Protein AF-0000000072941754 (afdb_homodimer)

Structure (mmCIF, N/CA/C/O backbone):
data_AF-0000000072941754-model_v1
#
loop_
_entity.id
_entity.type
_entity.pdbx_description
1 polymer 'Uncharacterized protein'
#
loop_
_atom_site.group_PDB
_atom_site.id
_atom_site.type_symbol
_atom_site.label_atom_id
_atom_site.label_alt_id
_atom_site.label_comp_id
_atom_site.label_asym_id
_atom_site.label_entity_id
_atom_site.label_seq_id
_atom_site.pdbx_PDB_ins_code
_atom_site.Cartn_x
_atom_site.Cartn_y
_atom_site.Cartn_z
_atom_site.occupancy
_atom_site.B_iso_or_equiv
_atom_site.auth_seq_id
_atom_site.auth_comp_id
_atom_site.auth_asym_id
_atom_site.auth_atom_id
_atom_site.pdbx_PDB_model_num
ATOM 1 N N . MET A 1 1 ? -36.031 -25.797 -11.859 1 22.94 1 MET A N 1
ATOM 2 C CA . MET A 1 1 ? -36.219 -24.547 -11.125 1 22.94 1 MET A CA 1
ATOM 3 C C . MET A 1 1 ? -35.438 -24.547 -9.836 1 22.94 1 MET A C 1
ATOM 5 O O . MET A 1 1 ? -35.812 -25.156 -8.844 1 22.94 1 MET A O 1
ATOM 9 N N . GLY A 1 2 ? -34.125 -24.828 -9.789 1 24.28 2 GLY A N 1
ATOM 10 C CA . GLY A 1 2 ? -33.312 -25.031 -8.609 1 24.28 2 GLY A CA 1
ATOM 11 C C . GLY A 1 2 ? -33.344 -23.859 -7.645 1 24.28 2 GLY A C 1
ATOM 12 O O . GLY A 1 2 ? -33.438 -22.703 -8.062 1 24.28 2 GLY A O 1
ATOM 13 N N . ARG A 1 3 ? -33.906 -24.109 -6.375 1 29.03 3 ARG A N 1
ATOM 14 C CA . ARG A 1 3 ? -33.938 -23.188 -5.254 1 29.03 3 ARG A CA 1
ATOM 15 C C . ARG A 1 3 ? -32.656 -22.391 -5.148 1 29.03 3 ARG A C 1
ATOM 17 O O . ARG A 1 3 ? -31.578 -22.969 -5 1 29.03 3 ARG A O 1
ATOM 24 N N . MET A 1 4 ? -32.531 -21.312 -5.859 1 29.75 4 MET A N 1
ATOM 25 C CA . MET A 1 4 ? -31.547 -20.344 -5.414 1 29.75 4 MET A CA 1
ATOM 26 C C . MET A 1 4 ? -31.453 -20.312 -3.895 1 29.75 4 MET A C 1
ATOM 28 O O . MET A 1 4 ? -32.438 -20 -3.209 1 29.75 4 MET A O 1
ATOM 32 N N . SER A 1 5 ? -30.938 -21.391 -3.348 1 34.31 5 SER A N 1
ATOM 33 C CA . SER A 1 5 ? -30.781 -21.438 -1.898 1 34.31 5 SER A CA 1
ATOM 34 C C . SER A 1 5 ? -30.531 -20.062 -1.313 1 34.31 5 SER A C 1
ATOM 36 O O . SER A 1 5 ? -29.719 -19.297 -1.846 1 34.31 5 SER A O 1
ATOM 38 N N . ASP A 1 6 ? -31.484 -19.5 -0.783 1 34.28 6 ASP A N 1
ATOM 39 C CA . ASP A 1 6 ? -31.516 -18.328 0.094 1 34.28 6 ASP A CA 1
ATOM 40 C C . ASP A 1 6 ? -30.328 -18.312 1.042 1 34.28 6 ASP A C 1
ATOM 42 O O . ASP A 1 6 ? -30.438 -18.75 2.191 1 34.28 6 ASP A O 1
ATOM 46 N N . ARG A 1 7 ? -29.188 -18.922 0.64 1 37.53 7 ARG A N 1
ATOM 47 C CA . ARG A 1 7 ? -28.078 -18.906 1.583 1 37.53 7 ARG A CA 1
ATOM 48 C C . ARG A 1 7 ? -27.953 -17.562 2.277 1 37.53 7 ARG A C 1
ATOM 50 O O . ARG A 1 7 ? -27.922 -16.516 1.617 1 37.53 7 ARG A O 1
ATOM 57 N N . GLN A 1 8 ? -28.453 -17.375 3.393 1 43.41 8 GLN A N 1
ATOM 58 C CA . GLN A 1 8 ? -28.266 -16.25 4.297 1 43.41 8 GLN A CA 1
ATOM 59 C C . GLN A 1 8 ? -26.891 -15.609 4.113 1 43.41 8 GLN A C 1
ATOM 61 O O . GLN A 1 8 ? -25.906 -16.312 3.863 1 43.41 8 GLN A O 1
ATOM 66 N N . PRO A 1 9 ? -26.812 -14.406 3.74 1 51 9 PRO A N 1
ATOM 67 C CA . PRO A 1 9 ? -25.5 -13.797 3.529 1 51 9 PRO A CA 1
ATOM 68 C C . PRO A 1 9 ? -24.469 -14.219 4.582 1 51 9 PRO A C 1
ATOM 70 O O . PRO A 1 9 ? -24.719 -14.078 5.781 1 51 9 PRO A O 1
ATOM 73 N N . SER A 1 10 ? -23.844 -15.359 4.488 1 59.94 10 SER A N 1
ATOM 74 C CA . SER A 1 10 ? -22.875 -16 5.387 1 59.94 10 SER A CA 1
ATOM 75 C C . SER A 1 10 ? -21.984 -14.961 6.066 1 59.94 10 SER A C 1
ATOM 77 O O . SER A 1 10 ? -21.453 -14.07 5.406 1 59.94 10 SER A O 1
ATOM 79 N N . VAL A 1 11 ? -22.141 -14.758 7.371 1 77.06 11 VAL A N 1
ATOM 80 C CA . VAL A 1 11 ? -21.328 -13.914 8.25 1 77.06 11 VAL A CA 1
ATOM 81 C C . VAL A 1 11 ? -19.859 -14.164 7.988 1 77.06 11 VAL A C 1
ATOM 83 O O . VAL A 1 11 ? -19.391 -15.312 7.996 1 77.06 11 VAL A O 1
ATOM 86 N N . ILE A 1 12 ? -19.109 -13.281 7.512 1 87.31 12 ILE A N 1
ATOM 87 C CA . ILE A 1 12 ? -17.672 -13.383 7.289 1 87.31 12 ILE A CA 1
ATOM 88 C C . ILE A 1 12 ? -16.938 -13.289 8.625 1 87.31 12 ILE A C 1
ATOM 90 O O . ILE A 1 12 ? -17.031 -12.273 9.312 1 87.31 12 ILE A O 1
ATOM 94 N N . PRO A 1 13 ? -16.297 -14.375 8.969 1 89.94 13 PRO A N 1
ATOM 95 C CA . PRO A 1 13 ? -15.578 -14.344 10.242 1 89.94 13 PRO A CA 1
ATOM 96 C C . PRO A 1 13 ? -14.547 -13.227 10.305 1 89.94 13 PRO A C 1
ATOM 98 O O . PRO A 1 13 ? -13.883 -12.93 9.305 1 89.94 13 PRO A O 1
ATOM 101 N N . PHE A 1 14 ? -14.461 -12.547 11.492 1 91.69 14 PHE A N 1
ATOM 102 C CA . PHE A 1 14 ? -13.461 -11.539 11.805 1 91.69 14 PHE A CA 1
ATOM 103 C C . PHE A 1 14 ? -13.562 -10.352 10.859 1 91.69 14 PHE A C 1
ATOM 105 O O . PHE A 1 14 ? -12.547 -9.781 10.461 1 91.69 14 PHE A O 1
ATOM 112 N N . GLN A 1 15 ? -14.742 -10.133 10.461 1 92.62 15 GLN A N 1
ATOM 113 C CA . GLN A 1 15 ? -14.961 -8.961 9.617 1 92.62 15 GLN A CA 1
ATOM 114 C C . GLN A 1 15 ? -14.727 -7.668 10.398 1 92.62 15 GLN A C 1
ATOM 116 O O . GLN A 1 15 ? -15.391 -7.414 11.398 1 92.62 15 GLN A O 1
ATOM 121 N N . LEU A 1 16 ? -13.836 -6.852 9.938 1 91.5 16 LEU A N 1
ATOM 122 C CA . LEU A 1 16 ? -13.445 -5.652 10.664 1 91.5 16 LEU A CA 1
ATOM 123 C C . LEU A 1 16 ? -14.359 -4.48 10.312 1 91.5 16 LEU A C 1
ATOM 125 O O . LEU A 1 16 ? -14.602 -3.605 11.148 1 91.5 16 LEU A O 1
ATOM 129 N N . VAL A 1 17 ? -14.797 -4.41 9.062 1 90.56 17 VAL A N 1
ATOM 130 C CA . VAL A 1 17 ? -15.68 -3.346 8.586 1 90.56 17 VAL A CA 1
ATOM 131 C C . VAL A 1 17 ? -16.969 -3.945 8.055 1 90.56 17 VAL A C 1
ATOM 133 O O . VAL A 1 17 ? -16.953 -4.777 7.145 1 90.56 17 VAL A O 1
ATOM 136 N N . PRO A 1 18 ? -17.984 -3.521 8.625 1 86.88 18 PRO A N 1
ATOM 137 C CA . PRO A 1 18 ? -19.25 -4.055 8.133 1 86.88 18 PRO A CA 1
ATOM 138 C C . PRO A 1 18 ? -19.469 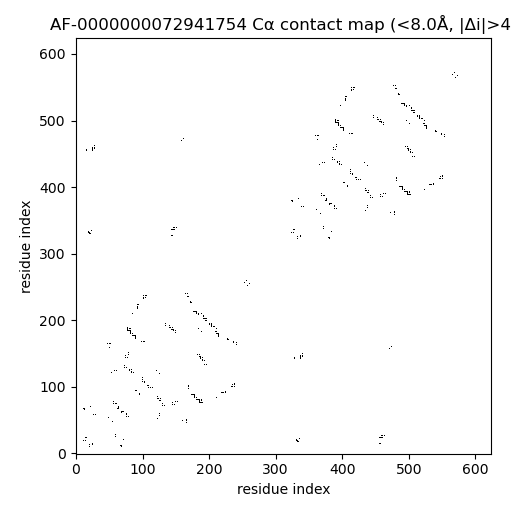-3.803 6.641 1 86.88 18 PRO A C 1
ATOM 140 O O . PRO A 1 18 ? -19.234 -2.691 6.16 1 86.88 18 PRO A O 1
ATOM 143 N N . GLY A 1 19 ? -19.828 -4.859 5.945 1 85.62 19 GLY A N 1
ATOM 144 C CA . GLY A 1 19 ? -20.094 -4.73 4.52 1 85.62 19 GLY A CA 1
ATOM 145 C C . GLY A 1 19 ? -18.906 -5.121 3.658 1 85.62 19 GLY A C 1
ATOM 146 O O . GLY A 1 19 ? -19.047 -5.336 2.453 1 85.62 19 GLY A O 1
ATOM 147 N N . ASP A 1 20 ? -17.812 -5.203 4.309 1 89.94 20 ASP A N 1
ATOM 148 C CA . ASP A 1 20 ? -16.625 -5.652 3.586 1 89.94 20 ASP A CA 1
ATOM 149 C C . ASP A 1 20 ? -16.656 -7.16 3.342 1 89.94 20 ASP A C 1
ATOM 151 O O . ASP A 1 20 ? -16 -7.926 4.047 1 89.94 20 ASP A O 1
ATOM 155 N N . ARG A 1 21 ? -17.281 -7.5 2.336 1 90.31 21 ARG A N 1
ATOM 156 C CA . ARG A 1 21 ? -17.531 -8.914 2.057 1 90.31 21 ARG A CA 1
ATOM 157 C C . ARG A 1 21 ? -16.234 -9.633 1.677 1 90.31 21 ARG A C 1
ATOM 159 O O . ARG A 1 21 ? -16.141 -10.852 1.801 1 90.31 21 ARG A O 1
ATOM 166 N N . LEU A 1 22 ? -15.297 -8.914 1.263 1 91.5 22 LEU A N 1
ATOM 167 C CA . LEU A 1 22 ? -14.023 -9.523 0.923 1 91.5 22 LEU A CA 1
ATOM 168 C C . LEU A 1 22 ? -13.047 -9.438 2.094 1 91.5 22 LEU A C 1
ATOM 170 O O . LEU A 1 22 ? -11.969 -10.039 2.059 1 91.5 22 LEU A O 1
ATOM 174 N N . ASN A 1 23 ? -13.406 -8.703 3.072 1 94.38 23 ASN A N 1
ATOM 175 C CA . ASN A 1 23 ? -12.633 -8.508 4.293 1 94.38 23 ASN A CA 1
ATOM 176 C C . ASN A 1 23 ? -11.227 -8.008 3.982 1 94.38 23 ASN A C 1
ATOM 178 O O . ASN A 1 23 ? -10.25 -8.516 4.535 1 94.38 23 ASN A O 1
ATOM 182 N N . ILE A 1 24 ? -11.164 -7.098 3.137 1 92 24 ILE A N 1
ATOM 183 C CA . ILE A 1 24 ? -9.891 -6.523 2.707 1 92 24 ILE A CA 1
ATOM 184 C C . ILE A 1 24 ? -9.25 -5.766 3.865 1 92 24 ILE A C 1
ATOM 186 O O . ILE A 1 24 ? -8.023 -5.766 4.012 1 92 24 ILE A O 1
ATOM 190 N N . ALA A 1 25 ? -10.133 -5.207 4.742 1 92.94 25 ALA A N 1
ATOM 191 C CA . ALA A 1 25 ? -9.609 -4.484 5.902 1 92.94 25 ALA A CA 1
ATOM 192 C C . ALA A 1 25 ? -8.766 -5.398 6.781 1 92.94 25 ALA A C 1
ATOM 194 O O . ALA A 1 25 ? -7.715 -4.988 7.285 1 92.94 25 ALA A O 1
ATOM 195 N N . LEU A 1 26 ? -9.188 -6.555 6.926 1 95.12 26 LEU A N 1
ATOM 196 C CA . LEU A 1 26 ? -8.414 -7.523 7.699 1 95.12 26 LEU A CA 1
ATOM 197 C C . LEU A 1 26 ? -7.078 -7.82 7.027 1 95.12 26 LEU A C 1
ATOM 199 O O . LEU A 1 26 ? -6.047 -7.902 7.695 1 95.12 26 LEU A O 1
ATOM 203 N N . GLY A 1 27 ? -7.098 -7.992 5.734 1 94.5 27 GLY A N 1
ATOM 204 C CA . GLY A 1 27 ? -5.855 -8.156 4.992 1 94.5 27 GLY A CA 1
ATOM 205 C C . GLY A 1 27 ? -4.895 -6.992 5.18 1 94.5 27 GLY A C 1
ATOM 206 O O . GLY A 1 27 ? -3.699 -7.199 5.383 1 94.5 27 GLY A O 1
ATOM 207 N N . CYS A 1 28 ? -5.457 -5.828 5.148 1 93 28 CYS A N 1
ATOM 208 C CA . CYS A 1 28 ? -4.652 -4.633 5.375 1 93 28 CYS A CA 1
ATOM 209 C C . CYS A 1 28 ? -4.023 -4.652 6.762 1 93 28 CYS A C 1
ATOM 211 O O . CYS A 1 28 ? -2.844 -4.324 6.918 1 93 28 CYS A O 1
ATOM 213 N N . ALA A 1 29 ? -4.781 -5.066 7.703 1 94.69 29 ALA A N 1
ATOM 214 C CA . ALA A 1 29 ? -4.27 -5.145 9.07 1 94.69 29 ALA A CA 1
ATOM 215 C C . ALA A 1 29 ? -3.094 -6.113 9.164 1 94.69 29 ALA A C 1
ATOM 217 O O . ALA A 1 29 ? -2.102 -5.836 9.836 1 94.69 29 ALA A O 1
ATOM 218 N N . ILE A 1 30 ? -3.203 -7.18 8.484 1 94.69 30 ILE A N 1
ATOM 219 C CA . ILE A 1 30 ? -2.139 -8.172 8.477 1 94.69 30 ILE A CA 1
ATOM 220 C C . ILE A 1 30 ? -0.891 -7.598 7.812 1 94.69 30 ILE A C 1
ATOM 222 O O . ILE A 1 30 ? 0.22 -7.742 8.328 1 94.69 30 ILE A O 1
ATOM 226 N N . TYR A 1 31 ? -1.089 -6.922 6.715 1 93.25 31 TYR A N 1
ATOM 227 C CA . TYR A 1 31 ? 0.038 -6.309 6.02 1 93.25 31 TYR A CA 1
ATOM 228 C C . TYR A 1 31 ? 0.719 -5.266 6.895 1 93.25 31 TYR A C 1
ATOM 230 O O . TYR A 1 31 ? 1.949 -5.188 6.938 1 93.25 31 TYR A O 1
ATOM 238 N N . LEU A 1 32 ? -0.108 -4.52 7.574 1 89.12 32 LEU A N 1
ATOM 239 C CA . LEU A 1 32 ? 0.436 -3.496 8.461 1 89.12 32 LEU A CA 1
ATOM 240 C C . LEU A 1 32 ? 1.203 -4.133 9.617 1 89.12 32 LEU A C 1
ATOM 242 O O . LEU A 1 32 ? 2.268 -3.643 10.008 1 89.12 32 LEU A O 1
ATOM 246 N N . ALA A 1 33 ? 0.696 -5.184 10.117 1 90.38 33 ALA A N 1
ATOM 247 C CA . ALA A 1 33 ? 1.38 -5.91 11.18 1 90.38 33 ALA A CA 1
ATOM 248 C C . ALA A 1 33 ? 2.715 -6.469 10.695 1 90.38 33 ALA A C 1
ATOM 250 O O . ALA A 1 33 ? 3.721 -6.398 11.406 1 90.38 33 ALA A O 1
ATOM 251 N N . LEU A 1 34 ? 2.729 -6.949 9.484 1 88.94 34 LEU A N 1
ATOM 252 C CA . LEU A 1 34 ? 3.947 -7.512 8.914 1 88.94 34 LEU A CA 1
ATOM 253 C C . LEU A 1 34 ? 4.996 -6.426 8.688 1 88.94 34 LEU A C 1
ATOM 255 O O . LEU A 1 34 ? 6.18 -6.637 8.953 1 88.94 34 LEU A O 1
ATOM 259 N N . THR A 1 35 ? 4.539 -5.332 8.242 1 83.5 35 THR A N 1
ATOM 260 C CA . THR A 1 35 ? 5.449 -4.215 8.008 1 83.5 35 THR A CA 1
ATOM 261 C C . THR A 1 35 ? 6.035 -3.717 9.328 1 83.5 35 THR A C 1
ATOM 263 O O . THR A 1 35 ? 7.242 -3.471 9.422 1 83.5 35 THR A O 1
ATOM 266 N N . GLY A 1 36 ? 5.156 -3.547 10.289 1 78.12 36 GLY A N 1
ATOM 267 C CA . GLY A 1 36 ? 5.617 -3.104 11.594 1 78.12 36 GLY A CA 1
ATOM 268 C C . GLY A 1 36 ? 6.562 -4.086 12.258 1 78.12 36 GLY A C 1
ATOM 269 O O . GLY A 1 36 ? 7.535 -3.686 12.898 1 78.12 36 GLY A O 1
ATOM 270 N N . SER A 1 37 ? 6.355 -5.312 12.07 1 78.69 37 SER A N 1
ATOM 271 C CA . SER A 1 37 ? 7.18 -6.355 12.68 1 78.69 37 SER A CA 1
ATOM 272 C C . SER A 1 37 ? 8.57 -6.395 12.047 1 78.69 37 SER A C 1
ATOM 274 O O . SER A 1 37 ? 9.555 -6.656 12.742 1 78.69 37 SER A O 1
ATOM 276 N N . SER A 1 38 ? 8.633 -6.141 10.82 1 71.06 38 SER A N 1
ATOM 277 C CA . SER A 1 38 ? 9.914 -6.184 10.117 1 71.06 38 SER A CA 1
ATOM 278 C C . SER A 1 38 ? 10.852 -5.098 10.625 1 71.06 38 SER A C 1
ATOM 280 O O . SER A 1 38 ? 12.078 -5.258 10.578 1 71.06 38 SER A O 1
ATOM 282 N N . GLU A 1 39 ? 10.312 -4.105 11.219 1 65.44 39 GLU A N 1
ATOM 283 C CA . GLU A 1 39 ? 11.125 -2.99 11.703 1 65.44 39 GLU A CA 1
ATOM 284 C C . GLU A 1 39 ? 11.562 -3.219 13.148 1 65.44 39 GLU A C 1
ATOM 286 O O . GLU A 1 39 ? 12.586 -2.695 13.578 1 65.44 39 GLU A O 1
ATOM 291 N N . VAL A 1 40 ? 10.797 -4.078 13.797 1 66 40 VAL A N 1
ATOM 292 C CA . VAL A 1 40 ? 11.016 -4.18 15.234 1 66 40 VAL A CA 1
ATOM 293 C C . VAL A 1 40 ? 11.781 -5.465 15.547 1 66 40 VAL A C 1
ATOM 295 O O . VAL A 1 40 ? 12.508 -5.531 16.547 1 66 40 VAL A O 1
ATOM 298 N N . ILE A 1 41 ? 11.641 -6.383 14.734 1 69.25 41 ILE A N 1
ATOM 299 C CA . ILE A 1 41 ? 12.219 -7.691 15.023 1 69.25 41 ILE A CA 1
ATOM 300 C C . ILE A 1 41 ? 13.734 -7.637 14.859 1 69.25 41 ILE A C 1
ATOM 302 O O . ILE A 1 41 ? 14.234 -7.203 13.82 1 69.25 41 ILE A O 1
ATOM 306 N N . ASN A 1 42 ? 14.398 -8.023 15.844 1 66.81 42 ASN A N 1
ATOM 307 C CA . ASN A 1 42 ? 15.859 -7.973 15.883 1 66.81 42 ASN A CA 1
ATOM 308 C C . ASN A 1 42 ? 16.484 -9.266 15.359 1 66.81 42 ASN A C 1
ATOM 310 O O . ASN A 1 42 ? 17.641 -9.266 14.922 1 66.81 42 ASN A O 1
ATOM 314 N N . ASN A 1 43 ? 15.727 -10.312 15.422 1 70.56 43 ASN A N 1
ATOM 315 C CA . ASN A 1 43 ? 16.266 -11.57 14.914 1 70.56 43 ASN A CA 1
ATOM 316 C C . ASN A 1 43 ? 16.5 -11.508 13.406 1 70.56 43 ASN A C 1
ATOM 318 O O . ASN A 1 43 ? 15.562 -11.289 12.633 1 70.56 43 ASN A O 1
ATOM 322 N N . LYS A 1 44 ? 17.734 -11.68 13.031 1 69.31 44 LYS A N 1
ATOM 323 C CA . LYS A 1 44 ? 18.156 -11.523 11.641 1 69.31 44 LYS A CA 1
ATOM 324 C C . LYS A 1 44 ? 17.391 -12.477 10.727 1 69.31 44 LYS A C 1
ATOM 326 O O . LYS A 1 44 ? 16.969 -12.094 9.633 1 69.31 44 LYS A O 1
ATOM 331 N N . PHE A 1 45 ? 17.266 -13.695 11.219 1 71.38 45 PHE A N 1
ATOM 332 C CA . PHE A 1 45 ? 16.594 -14.703 10.414 1 71.38 45 PHE A CA 1
ATOM 333 C C . PHE A 1 45 ? 15.141 -14.312 10.156 1 71.38 45 PHE A C 1
ATOM 335 O O . PHE A 1 45 ? 14.672 -14.352 9.016 1 71.38 45 PHE A O 1
ATOM 342 N N . LEU A 1 46 ? 14.5 -13.93 11.203 1 74.5 46 LEU A N 1
ATOM 343 C CA . LEU A 1 46 ? 13.109 -13.523 11.086 1 74.5 46 LEU A CA 1
ATOM 344 C C . LEU A 1 46 ? 12.984 -12.266 10.227 1 74.5 46 LEU A C 1
ATOM 346 O O . LEU A 1 46 ? 12.062 -12.156 9.406 1 74.5 46 LEU A O 1
ATOM 350 N N . ARG A 1 47 ? 13.891 -11.453 10.297 1 75.75 47 ARG A N 1
ATOM 351 C CA . ARG A 1 47 ? 13.883 -10.227 9.516 1 75.75 47 ARG A CA 1
ATOM 352 C C . ARG A 1 47 ? 14.062 -10.516 8.031 1 75.75 47 ARG A C 1
ATOM 354 O O . ARG A 1 47 ? 13.375 -9.93 7.191 1 75.75 47 ARG A O 1
ATOM 361 N N . LYS A 1 48 ? 14.914 -11.461 7.809 1 70.56 48 LYS A N 1
ATOM 362 C CA . LYS A 1 48 ? 15.148 -11.82 6.414 1 70.56 48 LYS A CA 1
ATOM 363 C C . LYS A 1 48 ? 13.906 -12.453 5.793 1 70.56 48 LYS A C 1
ATOM 365 O O . LYS A 1 48 ? 13.594 -12.211 4.625 1 70.56 48 LYS A O 1
ATOM 370 N N . ASN A 1 49 ? 13.266 -13.188 6.637 1 74.44 49 ASN A N 1
ATOM 371 C CA . ASN A 1 49 ? 12.039 -13.812 6.145 1 74.44 49 ASN A CA 1
ATOM 372 C C . ASN A 1 49 ? 10.945 -12.773 5.906 1 74.44 49 ASN A C 1
ATOM 374 O O . ASN A 1 49 ? 10.164 -12.898 4.961 1 74.44 49 ASN A O 1
ATOM 378 N N . LEU A 1 50 ? 11.039 -11.758 6.695 1 76.25 50 LEU A N 1
ATOM 379 C CA . LEU A 1 50 ? 10.023 -10.711 6.574 1 76.25 50 LEU A CA 1
ATOM 380 C C . LEU A 1 50 ? 10.359 -9.758 5.43 1 76.25 50 LEU A C 1
ATOM 382 O O . LEU A 1 50 ? 9.523 -8.953 5.016 1 76.25 50 LEU A O 1
ATOM 386 N N . GLN A 1 51 ? 11.469 -10.023 4.902 1 76.5 51 GLN A N 1
ATOM 387 C CA . GLN A 1 51 ? 11.867 -9.188 3.779 1 76.5 51 GLN A CA 1
ATOM 388 C C . GLN A 1 51 ? 11.656 -9.898 2.449 1 76.5 51 GLN A C 1
ATOM 390 O O . GLN A 1 51 ? 11.984 -9.367 1.389 1 76.5 51 GLN A O 1
ATOM 395 N N . ALA A 1 52 ? 11.125 -11.062 2.531 1 80.88 52 ALA A N 1
ATOM 396 C CA . ALA A 1 52 ? 10.758 -11.82 1.336 1 80.88 52 ALA A CA 1
ATOM 397 C C . ALA A 1 52 ? 9.25 -11.82 1.121 1 80.88 52 ALA A C 1
ATOM 399 O O . ALA A 1 52 ? 8.492 -12.211 2.01 1 80.88 52 ALA A O 1
ATOM 400 N N . TYR A 1 53 ? 8.867 -11.398 0.013 1 85.75 53 TYR A N 1
ATOM 401 C CA . TYR A 1 53 ? 7.438 -11.32 -0.275 1 85.75 53 TYR A CA 1
ATOM 402 C C . TYR A 1 53 ? 6.801 -12.703 -0.26 1 85.75 53 TYR A C 1
ATOM 404 O O . TYR A 1 53 ? 5.605 -12.844 0.014 1 85.75 53 TYR A O 1
ATOM 412 N N . THR A 1 54 ? 7.574 -13.734 -0.577 1 89.06 54 THR A N 1
ATOM 413 C CA . THR A 1 54 ? 7.07 -15.109 -0.548 1 89.06 54 THR A CA 1
ATOM 414 C C . THR A 1 54 ? 6.617 -15.484 0.859 1 89.06 54 THR A C 1
ATOM 416 O O . THR A 1 54 ? 5.641 -16.219 1.026 1 89.06 54 THR A O 1
ATOM 419 N N . SER A 1 55 ? 7.32 -14.969 1.823 1 89.38 55 SER A N 1
ATOM 420 C CA . SER A 1 55 ? 6.91 -15.203 3.203 1 89.38 55 SER A CA 1
ATOM 421 C C . SER A 1 55 ? 5.586 -14.516 3.512 1 89.38 55 SER A C 1
ATOM 423 O O . SER A 1 55 ? 4.734 -15.086 4.199 1 89.38 55 SER A O 1
ATOM 425 N N . TRP A 1 56 ? 5.426 -13.336 3.014 1 92.25 56 TRP A N 1
ATOM 426 C CA . TRP A 1 56 ? 4.168 -12.625 3.211 1 92.25 56 TRP A CA 1
ATOM 427 C C . TRP A 1 56 ? 3.01 -13.375 2.564 1 92.25 56 TRP A C 1
ATOM 429 O O . TRP A 1 56 ? 1.918 -13.453 3.135 1 92.25 56 TRP A O 1
ATOM 439 N N . ASN A 1 57 ? 3.303 -13.914 1.382 1 94.19 57 ASN A N 1
ATOM 440 C CA . ASN A 1 57 ? 2.293 -14.711 0.692 1 94.19 57 ASN A CA 1
ATOM 441 C C . ASN A 1 57 ? 1.863 -15.914 1.524 1 94.19 57 ASN A C 1
ATOM 443 O O . ASN A 1 57 ? 0.67 -16.188 1.65 1 94.19 57 ASN A O 1
ATOM 447 N N . TRP A 1 58 ? 2.779 -16.531 2.135 1 95.88 58 TRP A N 1
ATOM 448 C CA . TRP A 1 58 ? 2.484 -17.688 2.977 1 95.88 58 TRP A CA 1
ATOM 449 C C . TRP A 1 58 ? 1.716 -17.266 4.227 1 95.88 58 TRP A C 1
ATOM 451 O O . TRP A 1 58 ? 0.798 -17.969 4.66 1 95.88 58 TRP A O 1
ATOM 461 N N . VAL A 1 59 ? 2.111 -16.203 4.824 1 94.81 59 VAL A N 1
ATOM 462 C CA . VAL A 1 59 ? 1.393 -15.711 5.992 1 94.81 59 VAL A CA 1
ATOM 463 C C . VAL A 1 59 ? -0.075 -15.484 5.641 1 94.81 59 VAL A C 1
ATOM 465 O O . VAL A 1 59 ? -0.969 -15.82 6.418 1 94.81 59 VAL A O 1
ATOM 468 N N . LEU A 1 60 ? -0.318 -14.992 4.496 1 96.25 60 LEU A N 1
ATOM 469 C CA . LEU A 1 60 ? -1.691 -14.727 4.082 1 96.25 60 LEU A CA 1
ATOM 470 C C . LEU A 1 60 ? -2.443 -16.031 3.824 1 96.25 60 LEU A C 1
ATOM 472 O O . LEU A 1 60 ? -3.617 -16.156 4.18 1 96.25 60 LEU A O 1
ATOM 476 N N . ILE A 1 61 ? -1.797 -16.969 3.229 1 97 61 ILE A N 1
ATOM 477 C CA . ILE A 1 61 ? -2.434 -18.266 2.951 1 97 61 ILE A CA 1
ATOM 478 C C . ILE A 1 61 ? -2.777 -18.953 4.262 1 97 61 ILE A C 1
ATOM 480 O O . ILE A 1 61 ? -3.891 -19.469 4.43 1 97 61 ILE A O 1
ATOM 484 N N . VAL A 1 62 ? -1.824 -18.906 5.18 1 96.88 62 VAL A N 1
ATOM 485 C CA . VAL A 1 62 ? -2.057 -19.531 6.477 1 96.88 62 VAL A CA 1
ATOM 486 C C . VAL A 1 62 ? -3.172 -18.797 7.211 1 96.88 62 VAL A C 1
ATOM 488 O O . VAL A 1 62 ? -4.051 -19.422 7.812 1 96.88 62 VAL A O 1
ATOM 491 N N . SER A 1 63 ? -3.148 -17.469 7.164 1 96.94 63 SER A N 1
ATOM 492 C CA . SER A 1 63 ? -4.207 -16.672 7.773 1 96.94 63 SER A CA 1
ATOM 493 C C . SER A 1 63 ? -5.566 -17 7.156 1 96.94 63 SER A C 1
ATOM 495 O O . SER A 1 63 ? -6.57 -17.078 7.867 1 96.94 63 SER A O 1
ATOM 497 N N . ARG A 1 64 ? -5.57 -17.156 5.828 1 96.5 64 ARG A N 1
ATOM 498 C CA . ARG A 1 64 ? -6.789 -17.531 5.125 1 96.5 64 ARG A CA 1
ATOM 499 C C . ARG A 1 64 ? -7.352 -18.844 5.68 1 96.5 64 ARG A C 1
ATOM 501 O O . ARG A 1 64 ? -8.562 -18.953 5.898 1 96.5 64 ARG A O 1
ATOM 508 N N . ILE A 1 65 ? -6.543 -19.797 5.965 1 95 65 ILE A N 1
ATOM 509 C CA . ILE A 1 65 ? -6.965 -21.109 6.453 1 95 65 ILE A CA 1
ATOM 510 C C . ILE A 1 65 ? -7.402 -21 7.91 1 95 65 ILE A C 1
ATOM 512 O O . ILE A 1 65 ? -8.508 -21.422 8.266 1 95 65 ILE A O 1
ATOM 516 N N . LEU A 1 66 ? -6.629 -20.297 8.75 1 95.88 66 LEU A N 1
ATOM 517 C CA . LEU A 1 66 ? -6.875 -20.219 10.188 1 95.88 66 LEU A CA 1
ATOM 518 C C . LEU A 1 66 ? -8.102 -19.375 10.484 1 95.88 66 LEU A C 1
ATOM 520 O O . LEU A 1 66 ? -8.875 -19.672 11.398 1 95.88 66 LEU A O 1
ATOM 524 N N . LEU A 1 67 ? -8.266 -18.328 9.703 1 96.06 67 LEU A N 1
ATOM 525 C CA . LEU A 1 67 ? -9.352 -17.391 9.969 1 96.06 67 LEU A CA 1
ATOM 526 C C . LEU A 1 67 ? -10.539 -17.672 9.055 1 96.06 67 LEU A C 1
ATOM 528 O O . LEU A 1 67 ? -11.484 -16.875 9.008 1 96.06 67 LEU A O 1
ATOM 532 N N . ARG A 1 68 ? -10.438 -18.672 8.234 1 94.88 68 ARG A N 1
ATOM 533 C CA . ARG A 1 68 ? -11.516 -19.125 7.367 1 94.88 68 ARG A CA 1
ATOM 534 C C . ARG A 1 68 ? -11.953 -18.016 6.41 1 94.88 68 ARG A C 1
ATOM 536 O O . ARG A 1 68 ? -13.141 -17.719 6.305 1 94.88 68 ARG A O 1
ATOM 543 N N . GLN A 1 69 ? -10.992 -17.391 5.785 1 95 69 GLN A N 1
ATOM 544 C CA . GLN A 1 69 ? -11.25 -16.328 4.828 1 95 69 GLN A CA 1
ATOM 545 C C . GLN A 1 69 ? -11.305 -16.875 3.402 1 95 69 GLN A C 1
ATOM 547 O O . GLN A 1 69 ? -10.477 -16.5 2.562 1 95 69 GLN A O 1
ATOM 552 N N . GLU A 1 70 ? -12.297 -17.547 3.025 1 93.56 70 GLU A N 1
ATOM 553 C CA . GLU A 1 70 ? -12.414 -18.203 1.725 1 93.56 70 GLU A CA 1
ATOM 554 C C . GLU A 1 70 ? -12.531 -17.172 0.603 1 93.56 70 GLU A C 1
ATOM 556 O O . GLU A 1 70 ? -12.148 -17.438 -0.537 1 93.56 70 GLU A O 1
ATOM 561 N N . GLN A 1 71 ? -13.016 -15.977 0.969 1 92 71 GLN A N 1
ATOM 562 C CA . GLN A 1 71 ? -13.203 -14.945 -0.042 1 92 71 GLN A CA 1
ATOM 563 C C . GLN A 1 71 ? -11.867 -14.43 -0.559 1 92 71 GLN A C 1
ATOM 565 O O . GLN A 1 71 ? -11.812 -13.734 -1.577 1 92 71 GLN A O 1
ATOM 570 N N . TRP A 1 72 ? -10.727 -14.789 0.082 1 95.06 72 TRP A N 1
ATOM 571 C CA . TRP A 1 72 ? -9.406 -14.328 -0.322 1 95.06 72 TRP A CA 1
ATOM 572 C C . TRP A 1 72 ? -8.836 -15.203 -1.438 1 95.06 72 TRP A C 1
ATOM 574 O O . TRP A 1 72 ? -7.848 -14.844 -2.076 1 95.06 72 TRP A O 1
ATOM 584 N N . ASP A 1 73 ? -9.453 -16.281 -1.735 1 95.31 73 ASP A N 1
ATOM 585 C CA . ASP A 1 73 ? -8.883 -17.297 -2.627 1 95.31 73 ASP A CA 1
ATOM 586 C C . ASP A 1 73 ? -8.508 -16.688 -3.977 1 95.31 73 ASP A C 1
ATOM 588 O O . ASP A 1 73 ? -7.398 -16.891 -4.469 1 95.31 73 ASP A O 1
ATOM 592 N N . PRO A 1 74 ? -9.375 -15.906 -4.57 1 93.94 74 PRO A N 1
ATOM 593 C CA . PRO A 1 74 ? -9.008 -15.344 -5.871 1 93.94 74 PRO A CA 1
ATOM 594 C C . PRO A 1 74 ? -7.809 -14.406 -5.789 1 93.94 74 PRO A C 1
ATOM 596 O O . PRO A 1 74 ? -6.961 -14.398 -6.684 1 93.94 74 PRO A O 1
ATOM 599 N N . PHE A 1 75 ? -7.734 -13.656 -4.754 1 94.25 75 PHE A N 1
ATOM 600 C CA . PHE A 1 75 ? -6.625 -12.727 -4.562 1 94.25 75 PHE A CA 1
ATOM 601 C C . PHE A 1 75 ? -5.328 -13.484 -4.301 1 94.25 75 PHE A C 1
ATOM 603 O O . PHE A 1 75 ? -4.281 -13.141 -4.859 1 94.25 75 PHE A O 1
ATOM 610 N N . LEU A 1 76 ? -5.434 -14.461 -3.514 1 96.62 76 LEU A N 1
ATOM 611 C CA . LEU A 1 76 ? -4.25 -15.242 -3.166 1 96.62 76 LEU A CA 1
ATOM 612 C C . LEU A 1 76 ? -3.756 -16.047 -4.367 1 96.62 76 LEU A C 1
ATOM 614 O O . LEU A 1 76 ? -2.549 -16.219 -4.551 1 96.62 76 LEU A O 1
ATOM 618 N N . LEU A 1 77 ? -4.691 -16.5 -5.109 1 97.19 77 LEU A N 1
ATOM 619 C CA . LEU A 1 77 ? -4.32 -17.172 -6.352 1 97.19 77 LEU A CA 1
ATOM 620 C C . LEU A 1 77 ? -3.553 -16.219 -7.27 1 97.19 77 LEU A C 1
ATOM 622 O O . LEU A 1 77 ? -2.486 -16.562 -7.777 1 97.19 77 LEU A O 1
ATOM 626 N N . SER A 1 78 ? -4.129 -15.055 -7.469 1 96 78 SER A N 1
ATOM 627 C CA . SER A 1 78 ? -3.498 -14.039 -8.305 1 96 78 SER A CA 1
ATOM 628 C C . SER A 1 78 ? -2.092 -13.711 -7.812 1 96 78 SER A C 1
ATOM 630 O O . SER A 1 78 ? -1.141 -13.703 -8.594 1 96 78 SER A O 1
ATOM 632 N N . ASN A 1 79 ? -2 -13.469 -6.59 1 95.69 79 ASN A N 1
ATOM 633 C CA . ASN A 1 79 ? -0.722 -13.117 -5.984 1 95.69 79 ASN A CA 1
ATOM 634 C C . ASN A 1 79 ? 0.3 -14.242 -6.125 1 95.69 79 ASN A C 1
ATOM 636 O O . ASN A 1 79 ? 1.441 -14 -6.523 1 95.69 79 ASN A O 1
ATOM 640 N N . SER A 1 80 ? -0.125 -15.438 -5.777 1 96.62 80 SER A N 1
ATOM 641 C CA . SER A 1 80 ? 0.77 -16.594 -5.836 1 96.62 80 SER A CA 1
ATOM 642 C C . SER A 1 80 ? 1.256 -16.844 -7.258 1 96.62 80 SER A C 1
ATOM 644 O O . SER A 1 80 ? 2.434 -17.125 -7.477 1 96.62 80 SER A O 1
ATOM 646 N N . PHE A 1 81 ? 0.375 -16.703 -8.125 1 96.81 81 PHE A N 1
ATOM 647 C CA . PHE A 1 81 ? 0.722 -16.922 -9.523 1 96.81 81 PHE A CA 1
ATOM 648 C C . PHE A 1 81 ? 1.725 -15.875 -10 1 96.81 81 PHE A C 1
ATOM 650 O O . PHE A 1 81 ? 2.689 -16.203 -10.695 1 96.81 81 PHE A O 1
ATOM 657 N N . GLY A 1 82 ? 1.45 -14.641 -9.656 1 95.69 82 GLY A N 1
ATOM 658 C CA . GLY A 1 82 ? 2.373 -13.578 -10.016 1 95.69 82 GLY A CA 1
ATOM 659 C C . GLY A 1 82 ? 3.764 -13.781 -9.445 1 95.69 82 GLY A C 1
ATOM 660 O O . GLY A 1 82 ? 4.758 -13.664 -10.164 1 95.69 82 GLY A O 1
ATOM 661 N N . VAL A 1 83 ? 3.811 -14.133 -8.234 1 93.75 83 VAL A N 1
ATOM 662 C CA . VAL A 1 83 ? 5.078 -14.336 -7.539 1 93.75 83 VAL A CA 1
ATOM 663 C C . VAL A 1 83 ? 5.84 -15.492 -8.188 1 93.75 83 VAL A C 1
ATOM 665 O O . VAL A 1 83 ? 7.039 -15.375 -8.461 1 93.75 83 VAL A O 1
ATOM 668 N N . CYS A 1 84 ? 5.172 -16.531 -8.406 1 96.38 84 CYS A N 1
ATOM 669 C CA . CYS A 1 84 ? 5.785 -17.734 -8.977 1 96.38 84 CYS A CA 1
ATOM 670 C C . CYS A 1 84 ? 6.352 -17.438 -10.367 1 96.38 84 CYS A C 1
ATOM 672 O O . CYS A 1 84 ? 7.516 -17.75 -10.641 1 96.38 84 CYS A O 1
ATOM 674 N N . MET A 1 85 ? 5.582 -16.766 -11.172 1 96.06 85 MET A N 1
ATOM 675 C CA . MET A 1 85 ? 6.008 -16.516 -12.539 1 96.06 85 MET A CA 1
ATOM 676 C C . MET A 1 85 ? 7.16 -15.508 -12.578 1 96.06 85 MET A C 1
ATOM 678 O O . MET A 1 85 ? 8.062 -15.617 -13.406 1 96.06 85 MET A O 1
ATOM 682 N N . ALA A 1 86 ? 7.074 -14.578 -11.703 1 94.12 86 ALA A N 1
ATOM 683 C CA . ALA A 1 86 ? 8.172 -13.617 -11.617 1 94.12 86 ALA A CA 1
ATOM 684 C C . ALA A 1 86 ? 9.484 -14.312 -11.266 1 94.12 86 ALA A C 1
ATOM 686 O O . ALA A 1 86 ? 10.508 -14.07 -11.906 1 94.12 86 ALA A O 1
ATOM 687 N N . PHE A 1 87 ? 9.398 -15.188 -10.367 1 92.19 87 PHE A N 1
ATOM 688 C CA . PHE A 1 87 ? 10.609 -15.867 -9.914 1 92.19 87 PHE A CA 1
ATOM 689 C C . PHE A 1 87 ? 11.133 -16.828 -10.984 1 92.19 87 PHE A C 1
ATOM 691 O O . PHE A 1 87 ? 12.336 -16.906 -11.211 1 92.19 87 PHE A O 1
ATOM 698 N N . ARG A 1 88 ? 10.281 -17.5 -11.586 1 94.19 88 ARG A N 1
ATOM 699 C CA . ARG A 1 88 ? 10.703 -18.406 -12.648 1 94.19 88 ARG A CA 1
ATOM 700 C C . ARG A 1 88 ? 11.398 -17.656 -13.773 1 94.19 88 ARG A C 1
ATOM 702 O O . ARG A 1 88 ? 12.383 -18.125 -14.336 1 94.19 88 ARG A O 1
ATOM 709 N N . THR A 1 89 ? 10.859 -16.516 -13.992 1 93.81 89 THR A N 1
ATOM 710 C CA . THR A 1 89 ? 11.422 -15.711 -15.07 1 93.81 89 THR A CA 1
ATOM 711 C C . THR A 1 89 ? 12.758 -15.109 -14.648 1 93.81 89 THR A C 1
ATOM 713 O O . THR A 1 89 ? 13.727 -15.125 -15.422 1 93.81 89 THR A O 1
ATOM 716 N N . ALA A 1 90 ? 12.805 -14.656 -13.453 1 89.94 90 ALA A N 1
ATOM 717 C CA . ALA A 1 90 ? 14.039 -14.07 -12.93 1 89.94 90 ALA A CA 1
ATOM 718 C C . ALA A 1 90 ? 15.125 -15.133 -12.781 1 89.94 90 ALA A C 1
ATOM 720 O O . ALA A 1 90 ? 16.312 -14.836 -12.906 1 89.94 90 ALA A O 1
ATOM 721 N N . GLY A 1 91 ? 14.758 -16.359 -12.523 1 90.5 91 GLY A N 1
ATOM 722 C CA . GLY A 1 91 ? 15.695 -17.438 -12.281 1 90.5 91 GLY A CA 1
ATOM 723 C C . GLY A 1 91 ? 15.969 -18.297 -13.508 1 90.5 91 GLY A C 1
ATOM 724 O O . GLY A 1 91 ? 16.578 -19.359 -13.414 1 90.5 91 GLY A O 1
ATOM 725 N N . ALA A 1 92 ? 15.602 -17.719 -14.586 1 91.5 92 ALA A N 1
ATOM 726 C CA . ALA A 1 92 ? 15.75 -18.484 -15.82 1 91.5 92 ALA A CA 1
ATOM 727 C C . ALA A 1 92 ? 17.219 -18.672 -16.172 1 91.5 92 ALA A C 1
ATOM 729 O O . ALA A 1 92 ? 18.078 -17.938 -15.688 1 91.5 92 ALA A O 1
ATOM 730 N N . ARG A 1 93 ? 17.562 -19.688 -16.922 1 89.69 93 ARG A N 1
ATOM 731 C CA . ARG A 1 93 ? 18.875 -19.969 -17.516 1 89.69 93 ARG A CA 1
ATOM 732 C C . ARG A 1 93 ? 19.938 -20.125 -16.422 1 89.69 93 ARG A C 1
ATOM 734 O O . ARG A 1 93 ? 21.031 -19.578 -16.547 1 89.69 93 ARG A O 1
ATOM 741 N N . GLY A 1 94 ? 19.594 -20.734 -15.32 1 83.62 94 GLY A N 1
ATOM 742 C CA . GLY A 1 94 ? 20.562 -21.078 -14.297 1 83.62 94 GLY A CA 1
ATOM 743 C C . GLY A 1 94 ? 20.812 -19.953 -13.312 1 83.62 94 GLY A C 1
ATOM 744 O O . GLY A 1 94 ? 21.641 -20.078 -12.406 1 83.62 94 GLY A O 1
ATOM 745 N N . LEU A 1 95 ? 20.094 -18.906 -13.438 1 87.62 95 LEU A N 1
ATOM 746 C CA . LEU A 1 95 ? 20.297 -17.766 -12.539 1 87.62 95 LEU A CA 1
ATOM 747 C C . LEU A 1 95 ? 19.906 -18.125 -11.109 1 87.62 95 LEU A C 1
ATOM 749 O O . LEU A 1 95 ? 20.344 -17.469 -10.156 1 87.62 95 LEU A O 1
ATOM 753 N N . THR A 1 96 ? 19.109 -19.141 -11.031 1 86.94 96 THR A N 1
ATOM 754 C CA . THR A 1 96 ? 18.766 -19.625 -9.695 1 86.94 96 THR A CA 1
ATOM 755 C C . THR A 1 96 ? 20 -20.141 -8.969 1 86.94 96 THR A C 1
ATOM 757 O O . THR A 1 96 ? 20.094 -20.031 -7.742 1 86.94 96 THR A O 1
ATOM 760 N N . GLU A 1 97 ? 20.891 -20.641 -9.719 1 85.94 97 GLU A N 1
ATOM 761 C CA . GLU A 1 97 ? 22.141 -21.109 -9.117 1 85.94 97 GLU A CA 1
ATOM 762 C C . GLU A 1 97 ? 22.938 -19.969 -8.523 1 85.94 97 GLU A C 1
ATOM 764 O O . GLU A 1 97 ? 23.578 -20.125 -7.48 1 85.94 97 GLU A O 1
ATOM 769 N N . MET A 1 98 ? 22.859 -18.938 -9.117 1 83.19 98 MET A N 1
ATOM 770 C CA . MET A 1 98 ? 23.531 -17.75 -8.578 1 83.19 98 MET A CA 1
ATOM 771 C C . MET A 1 98 ? 22.922 -17.344 -7.234 1 83.19 98 MET A C 1
ATOM 773 O O . MET A 1 98 ? 23.656 -16.953 -6.32 1 83.19 98 MET A O 1
ATOM 777 N N . MET A 1 99 ? 21.703 -17.469 -7.172 1 83.19 99 MET A N 1
ATOM 778 C CA . MET A 1 99 ? 21.031 -17.156 -5.918 1 83.19 99 MET A CA 1
ATOM 779 C C . MET A 1 99 ? 21.453 -18.125 -4.816 1 83.19 99 MET A C 1
ATOM 781 O O . MET A 1 99 ? 21.703 -17.703 -3.682 1 83.19 99 MET A O 1
ATOM 785 N N . ARG A 1 100 ? 21.531 -19.328 -5.156 1 86.31 100 ARG A N 1
ATOM 786 C CA . ARG A 1 100 ? 21.984 -20.328 -4.195 1 86.31 100 ARG A CA 1
ATOM 787 C C . ARG A 1 100 ? 23.391 -20.031 -3.697 1 86.31 100 ARG A C 1
ATOM 789 O O . ARG A 1 100 ? 23.672 -20.125 -2.5 1 86.31 100 ARG A O 1
ATOM 796 N N . GLN A 1 101 ? 24.172 -19.641 -4.582 1 83.56 101 GLN A N 1
ATOM 797 C CA . GLN A 1 101 ? 25.547 -19.312 -4.234 1 83.56 101 GLN A CA 1
ATOM 798 C C . GLN A 1 101 ? 25.625 -18.078 -3.354 1 83.56 101 GLN A C 1
ATOM 800 O O . GLN A 1 101 ? 26.406 -18.031 -2.404 1 83.56 101 GLN A O 1
ATOM 805 N N . LYS A 1 102 ? 24.875 -17.172 -3.643 1 80.5 102 LYS A N 1
ATOM 806 C CA . LYS A 1 102 ? 24.828 -15.961 -2.822 1 80.5 102 LYS A CA 1
ATOM 807 C C . LYS A 1 102 ? 24.359 -16.281 -1.406 1 80.5 102 LYS A C 1
ATOM 809 O O . LYS A 1 102 ? 24.875 -15.719 -0.435 1 80.5 102 LYS A O 1
ATOM 814 N N . MET A 1 103 ? 23.422 -17.141 -1.326 1 81.69 103 MET A N 1
ATOM 815 C CA . MET A 1 103 ? 22.938 -17.562 -0.015 1 81.69 103 MET A CA 1
ATOM 816 C C . MET A 1 103 ? 24.031 -18.297 0.751 1 81.69 103 MET A C 1
ATOM 818 O O . MET A 1 103 ? 24.172 -18.125 1.963 1 81.69 103 MET A O 1
ATOM 822 N N . ALA A 1 104 ? 24.766 -19.016 0.011 1 83.75 104 ALA A N 1
ATOM 823 C CA . ALA A 1 104 ? 25.875 -19.75 0.624 1 83.75 104 ALA A CA 1
ATOM 824 C C . ALA A 1 104 ? 26.906 -18.781 1.201 1 83.75 104 ALA A C 1
ATOM 826 O O . ALA A 1 104 ? 27.453 -19.016 2.283 1 83.75 104 ALA A O 1
ATOM 827 N N . LEU A 1 105 ? 27.109 -17.766 0.489 1 77.56 105 LEU A N 1
ATOM 828 C CA . LEU A 1 105 ? 28.062 -16.75 0.935 1 77.56 105 LEU A CA 1
ATOM 829 C C . LEU A 1 105 ? 27.562 -16.062 2.195 1 77.56 105 LEU A C 1
ATOM 831 O O . LEU A 1 105 ? 28.344 -15.477 2.947 1 77.56 105 LEU A O 1
ATOM 835 N N . ARG A 1 106 ? 26.297 -16.172 2.387 1 76.75 106 ARG A N 1
ATOM 836 C CA . ARG A 1 106 ? 25.703 -15.523 3.553 1 76.75 106 ARG A CA 1
ATOM 837 C C . ARG A 1 106 ? 25.469 -16.531 4.68 1 76.75 106 ARG A C 1
ATOM 839 O O . ARG A 1 106 ? 24.75 -16.25 5.633 1 76.75 106 ARG A O 1
ATOM 846 N N . GLY A 1 107 ? 25.953 -17.734 4.496 1 77 107 GLY A N 1
ATOM 847 C CA . GLY A 1 107 ? 25.953 -18.719 5.57 1 77 107 GLY A CA 1
ATOM 848 C C . GLY A 1 107 ? 24.859 -19.766 5.414 1 77 107 GLY A C 1
ATOM 849 O O . GLY A 1 107 ? 24.719 -20.656 6.258 1 77 107 GLY A O 1
ATOM 850 N N . VAL A 1 108 ? 24.078 -19.531 4.43 1 81.75 108 VAL A N 1
ATOM 851 C CA . VAL A 1 108 ? 23.016 -20.516 4.195 1 81.75 108 VAL A CA 1
ATOM 852 C C . VAL A 1 108 ? 23.422 -21.453 3.07 1 81.75 108 VAL A C 1
ATOM 854 O O . VAL A 1 108 ? 23.156 -21.188 1.896 1 81.75 108 VAL A O 1
ATOM 857 N N . LYS A 1 109 ? 23.984 -22.531 3.539 1 86.25 109 LYS A N 1
ATOM 858 C CA . LYS A 1 109 ? 24.453 -23.516 2.568 1 86.25 109 LYS A CA 1
ATOM 859 C C . LYS A 1 109 ? 23.391 -24.562 2.277 1 86.25 109 LYS A C 1
ATOM 861 O O . LYS A 1 109 ? 23.016 -25.344 3.162 1 86.25 109 LYS A O 1
ATOM 866 N N . LEU A 1 110 ? 22.938 -24.516 1.071 1 90.38 110 LEU A N 1
ATOM 867 C CA . LEU A 1 110 ? 21.922 -25.469 0.616 1 90.38 110 LEU A CA 1
ATOM 868 C C . LEU A 1 110 ? 22.438 -26.281 -0.567 1 90.38 110 LEU A C 1
ATOM 870 O O . LEU A 1 110 ? 23.125 -25.75 -1.442 1 90.38 110 LEU A O 1
ATOM 874 N N . THR A 1 111 ? 22.172 -27.516 -0.481 1 93.62 111 THR A N 1
ATOM 875 C CA . THR A 1 111 ? 22.422 -28.328 -1.669 1 93.62 111 THR A CA 1
ATOM 876 C C . THR A 1 111 ? 21.484 -27.938 -2.805 1 93.62 111 THR A C 1
ATOM 878 O O . THR A 1 111 ? 20.531 -27.188 -2.592 1 93.62 111 THR A O 1
ATOM 881 N N . LYS A 1 112 ? 21.781 -28.375 -4.02 1 92.19 112 LYS A N 1
ATOM 882 C CA . LYS A 1 112 ? 20.922 -28.078 -5.164 1 92.19 112 LYS A CA 1
ATOM 883 C C . LYS A 1 112 ? 19.5 -28.594 -4.938 1 92.19 112 LYS A C 1
ATOM 885 O O . LYS A 1 112 ? 18.531 -27.906 -5.246 1 92.19 112 LYS A O 1
ATOM 890 N N . LEU A 1 113 ? 19.453 -29.766 -4.402 1 93.94 113 LEU A N 1
ATOM 891 C CA . LEU A 1 113 ? 18.156 -30.375 -4.156 1 93.94 113 LEU A CA 1
ATOM 892 C C . LEU A 1 113 ? 17.391 -29.625 -3.068 1 93.94 113 LEU A C 1
ATOM 894 O O . LEU A 1 113 ? 16.188 -29.391 -3.189 1 93.94 113 LEU A O 1
ATOM 898 N N . GLN A 1 114 ? 18.125 -29.266 -2.055 1 93.5 114 GLN A N 1
ATOM 899 C CA . GLN A 1 114 ? 17.5 -28.516 -0.97 1 93.5 114 GLN A CA 1
ATOM 900 C C . GLN A 1 114 ? 17 -27.156 -1.453 1 93.5 114 GLN A C 1
ATOM 902 O O . GLN A 1 114 ? 15.914 -26.719 -1.089 1 93.5 114 GLN A O 1
ATOM 907 N N . PHE A 1 115 ? 17.75 -26.547 -2.26 1 92.88 115 PHE A N 1
ATOM 908 C CA . PHE A 1 115 ? 17.375 -25.25 -2.797 1 92.88 115 PHE A CA 1
ATOM 909 C C . PHE A 1 115 ? 16.141 -25.375 -3.693 1 92.88 115 PHE A C 1
ATOM 911 O O . PHE A 1 115 ? 15.219 -24.562 -3.607 1 92.88 115 PHE A O 1
ATOM 918 N N . ALA A 1 116 ? 16.172 -26.391 -4.477 1 93.31 116 ALA A N 1
ATOM 919 C CA . ALA A 1 116 ? 15.039 -26.609 -5.367 1 93.31 116 ALA A CA 1
ATOM 920 C C . ALA A 1 116 ? 13.766 -26.875 -4.574 1 93.31 116 ALA A C 1
ATOM 922 O O . ALA A 1 116 ? 12.703 -26.344 -4.91 1 93.31 116 ALA A O 1
ATOM 923 N N . ALA A 1 117 ? 13.852 -27.641 -3.588 1 95.44 117 ALA A N 1
ATOM 924 C CA . ALA A 1 117 ? 12.695 -27.953 -2.754 1 95.44 117 ALA A CA 1
ATOM 925 C C . ALA A 1 117 ? 12.141 -26.703 -2.084 1 95.44 117 ALA A C 1
ATOM 927 O O . ALA A 1 117 ? 10.93 -26.484 -2.068 1 95.44 117 ALA A O 1
ATOM 928 N N . MET A 1 118 ? 12.977 -25.906 -1.558 1 92.56 118 MET A N 1
ATOM 929 C CA . MET A 1 118 ? 12.57 -24.672 -0.894 1 92.56 118 MET A CA 1
ATOM 930 C C . MET A 1 118 ? 11.961 -23.688 -1.894 1 92.56 118 MET A C 1
ATOM 932 O O . MET A 1 118 ? 10.969 -23.031 -1.596 1 92.56 118 MET A O 1
ATOM 936 N N . ASP A 1 119 ? 12.633 -23.609 -2.994 1 91.88 119 ASP A N 1
ATOM 937 C CA . ASP A 1 119 ? 12.133 -22.75 -4.066 1 91.88 119 ASP A CA 1
ATOM 938 C C . ASP A 1 119 ? 10.695 -23.125 -4.438 1 91.88 119 ASP A C 1
ATOM 940 O O . ASP A 1 119 ? 9.828 -22.25 -4.496 1 91.88 119 ASP A O 1
ATOM 944 N N . HIS A 1 120 ? 10.461 -24.406 -4.621 1 95.5 120 HIS A N 1
ATOM 945 C CA . HIS A 1 120 ? 9.117 -24.844 -4.992 1 95.5 120 HIS A CA 1
ATOM 946 C C . HIS A 1 120 ? 8.141 -24.672 -3.832 1 95.5 120 HIS A C 1
ATOM 948 O O . HIS A 1 120 ? 6.969 -24.359 -4.043 1 95.5 120 HIS A O 1
ATOM 954 N N . TRP A 1 121 ? 8.648 -24.797 -2.66 1 95.94 121 TRP A N 1
ATOM 955 C CA . TRP A 1 121 ? 7.809 -24.625 -1.477 1 95.94 121 TRP A CA 1
ATOM 956 C C . TRP A 1 121 ? 7.281 -23.203 -1.387 1 95.94 121 TRP A C 1
ATOM 958 O O . TRP A 1 121 ? 6.102 -22.984 -1.093 1 95.94 121 TRP A O 1
ATOM 968 N N . VAL A 1 122 ? 8.141 -22.281 -1.693 1 94 122 VAL A N 1
ATOM 969 C CA . VAL A 1 122 ? 7.766 -20.906 -1.431 1 94 122 VAL A CA 1
ATOM 970 C C . VAL A 1 122 ? 7.109 -20.297 -2.672 1 94 122 VAL A C 1
ATOM 972 O O . VAL A 1 122 ? 6.305 -19.375 -2.568 1 94 122 VAL A O 1
ATOM 975 N N . HIS A 1 123 ? 7.336 -20.875 -3.854 1 95 123 HIS A N 1
ATOM 976 C CA . HIS A 1 123 ? 6.836 -20.219 -5.059 1 95 123 HIS A CA 1
ATOM 977 C C . HIS A 1 123 ? 5.77 -21.078 -5.742 1 95 123 HIS A C 1
ATOM 979 O O . HIS A 1 123 ? 4.719 -20.562 -6.129 1 95 123 HIS A O 1
ATOM 985 N N . THR A 1 124 ? 5.938 -22.391 -5.848 1 96.56 124 THR A N 1
ATOM 986 C CA . THR A 1 124 ? 5.086 -23.266 -6.656 1 96.56 124 THR A CA 1
ATOM 987 C C . THR A 1 124 ? 3.922 -23.797 -5.832 1 96.56 124 THR A C 1
ATOM 989 O O . THR A 1 124 ? 2.781 -23.812 -6.297 1 96.56 124 THR A O 1
ATOM 992 N N . VAL A 1 125 ? 4.172 -24.188 -4.66 1 97.81 125 VAL A N 1
ATOM 993 C CA . VAL A 1 125 ? 3.17 -24.828 -3.812 1 97.81 125 VAL A CA 1
ATOM 994 C C . VAL A 1 125 ? 1.992 -23.875 -3.604 1 97.81 125 VAL A C 1
ATOM 996 O O . VAL A 1 125 ? 0.833 -24.281 -3.725 1 97.81 125 VAL A O 1
ATOM 999 N N . PRO A 1 126 ? 2.275 -22.625 -3.344 1 97.69 126 PRO A N 1
ATOM 1000 C CA . PRO A 1 126 ? 1.143 -21.719 -3.172 1 97.69 126 PRO A CA 1
ATOM 1001 C C . PRO A 1 126 ? 0.244 -21.656 -4.406 1 97.69 126 PRO A C 1
ATOM 1003 O O . PRO A 1 126 ? -0.981 -21.594 -4.281 1 97.69 126 PRO A O 1
ATOM 1006 N N . VAL A 1 127 ? 0.816 -21.688 -5.562 1 97.56 127 VAL A N 1
ATOM 1007 C CA . VAL A 1 127 ? 0.042 -21.625 -6.797 1 97.56 127 VAL A CA 1
ATOM 1008 C C . VAL A 1 127 ? -0.829 -22.875 -6.926 1 97.56 127 VAL A C 1
ATOM 1010 O O . VAL A 1 127 ? -2.027 -22.781 -7.199 1 97.56 127 VAL A O 1
ATOM 1013 N N . VAL A 1 128 ? -0.228 -24.016 -6.719 1 97.62 128 VAL A N 1
ATOM 1014 C CA . VAL A 1 128 ? -0.926 -25.297 -6.867 1 97.62 128 VAL A CA 1
ATOM 1015 C C . VAL A 1 128 ? -2.047 -25.391 -5.832 1 97.62 128 VAL A C 1
ATOM 1017 O O . VAL A 1 128 ? -3.176 -25.75 -6.168 1 97.62 128 VAL A O 1
ATOM 1020 N N . LEU A 1 129 ? -1.691 -25.031 -4.625 1 97.56 129 LEU A N 1
ATOM 1021 C CA . LEU A 1 129 ? -2.666 -25.078 -3.539 1 97.56 129 LEU A CA 1
ATOM 1022 C C . LEU A 1 129 ? -3.846 -24.156 -3.826 1 97.56 129 LEU A C 1
ATOM 1024 O O . LEU A 1 129 ? -5.004 -24.578 -3.725 1 97.56 129 LEU A O 1
ATOM 1028 N N . MET A 1 130 ? -3.594 -22.953 -4.191 1 97.25 130 MET A N 1
ATOM 1029 C CA . MET A 1 130 ? -4.656 -21.969 -4.418 1 97.25 130 MET A CA 1
ATOM 1030 C C . MET A 1 130 ? -5.465 -22.328 -5.66 1 97.25 130 MET A C 1
ATOM 1032 O O . MET A 1 130 ? -6.684 -22.156 -5.688 1 97.25 130 MET A O 1
ATOM 1036 N N . MET A 1 131 ? -4.77 -22.828 -6.672 1 96.81 131 MET A N 1
ATOM 1037 C CA . MET A 1 131 ? -5.48 -23.297 -7.859 1 96.81 131 MET A CA 1
ATOM 1038 C C . MET A 1 131 ? -6.441 -24.422 -7.512 1 96.81 131 MET A C 1
ATOM 1040 O O . MET A 1 131 ? -7.602 -24.406 -7.93 1 96.81 131 MET A O 1
ATOM 1044 N N . PHE A 1 132 ? -5.957 -25.281 -6.789 1 97 132 PHE A N 1
ATOM 1045 C CA . PHE A 1 132 ? -6.773 -26.406 -6.367 1 97 132 PHE A CA 1
ATOM 1046 C C . PHE A 1 132 ? -8 -25.922 -5.598 1 97 132 PHE A C 1
ATOM 1048 O O . PHE A 1 132 ? -9.125 -26.344 -5.887 1 97 132 PHE A O 1
ATOM 1055 N N . LEU A 1 133 ? -7.805 -25.016 -4.629 1 96.31 133 LEU A N 1
ATOM 1056 C CA . LEU A 1 133 ? -8.898 -24.531 -3.791 1 96.31 133 LEU A CA 1
ATOM 1057 C C . LEU A 1 133 ? -9.922 -23.766 -4.621 1 96.31 133 LEU A C 1
ATOM 1059 O O . LEU A 1 133 ? -11.125 -23.922 -4.426 1 96.31 133 LEU A O 1
ATOM 1063 N N . VAL A 1 134 ? -9.477 -22.969 -5.547 1 96.5 134 VAL A N 1
ATOM 1064 C CA . VAL A 1 134 ? -10.375 -22.172 -6.371 1 96.5 134 VAL A CA 1
ATOM 1065 C C . VAL A 1 134 ? -11.156 -23.094 -7.316 1 96.5 134 VAL A C 1
ATOM 1067 O O . VAL A 1 134 ? -12.375 -22.969 -7.445 1 96.5 134 VAL A O 1
ATOM 1070 N N . ILE A 1 135 ? -10.516 -24.031 -7.898 1 96.12 135 ILE A N 1
ATOM 1071 C CA . ILE A 1 135 ? -11.164 -24.938 -8.828 1 96.12 135 ILE A CA 1
ATOM 1072 C C . ILE A 1 135 ? -12.172 -25.812 -8.086 1 96.12 135 ILE A C 1
ATOM 1074 O O . ILE A 1 135 ? -13.297 -26.016 -8.547 1 96.12 135 ILE A O 1
ATOM 1078 N N . ARG A 1 136 ? -11.805 -26.234 -6.961 1 95.88 136 ARG A N 1
ATOM 1079 C CA . ARG A 1 136 ? -12.672 -27.078 -6.156 1 95.88 136 ARG A CA 1
ATOM 1080 C C . ARG A 1 136 ? -13.93 -26.328 -5.727 1 95.88 136 ARG A C 1
ATOM 1082 O O . ARG A 1 136 ? -15.016 -26.906 -5.641 1 95.88 136 ARG A O 1
ATOM 1089 N N . SER A 1 137 ? -13.805 -25.062 -5.43 1 94.06 137 SER A N 1
ATOM 1090 C CA . SER A 1 137 ? -14.93 -24.266 -4.969 1 94.06 137 SER A CA 1
ATOM 1091 C C . SER A 1 137 ? -15.859 -23.906 -6.121 1 94.06 137 SER A C 1
ATOM 1093 O O . SER A 1 137 ? -17 -23.484 -5.902 1 94.06 137 SER A O 1
ATOM 1095 N N . GLY A 1 138 ? -15.328 -24 -7.348 1 94.44 138 GLY A N 1
ATOM 1096 C CA . GLY A 1 138 ? -16.141 -23.656 -8.508 1 94.44 138 GLY A CA 1
ATOM 1097 C C . GLY A 1 138 ? -16.25 -22.172 -8.75 1 94.44 138 GLY A C 1
ATOM 1098 O O . GLY A 1 138 ? -17.031 -21.734 -9.602 1 94.44 138 GLY A O 1
ATOM 1099 N N . ARG A 1 139 ? -15.508 -21.484 -8.047 1 91.75 139 ARG A N 1
ATOM 1100 C CA . ARG A 1 139 ? -15.539 -20.031 -8.203 1 91.75 139 ARG A CA 1
ATOM 1101 C C . ARG A 1 139 ? -14.953 -19.625 -9.547 1 91.75 139 ARG A C 1
ATOM 1103 O O . ARG A 1 139 ? -14.07 -20.297 -10.086 1 91.75 139 ARG A O 1
ATOM 1110 N N . ARG A 1 140 ? -15.453 -18.484 -9.992 1 94.88 140 ARG A N 1
ATOM 1111 C CA . ARG A 1 140 ? -15.008 -17.906 -11.258 1 94.88 140 ARG A CA 1
ATOM 1112 C C . ARG A 1 140 ? -14.422 -16.516 -11.047 1 94.88 140 ARG A C 1
ATOM 1114 O O . ARG A 1 140 ? -15.102 -15.508 -11.273 1 94.88 140 ARG A O 1
ATOM 1121 N N . PRO A 1 141 ? -13.203 -16.547 -10.633 1 94.62 141 PRO A N 1
ATOM 1122 C CA . PRO A 1 141 ? -12.594 -15.242 -10.398 1 94.62 141 PRO A CA 1
ATOM 1123 C C . PRO A 1 141 ? -12.367 -14.453 -11.688 1 94.62 141 PRO A C 1
ATOM 1125 O O . PRO A 1 141 ? -12.25 -15.047 -12.766 1 94.62 141 PRO A O 1
ATOM 1128 N N . LEU A 1 142 ? -12.297 -13.18 -11.523 1 93.81 142 LEU A N 1
ATOM 1129 C CA . LEU A 1 142 ? -12.086 -12.273 -12.648 1 93.81 142 LEU A CA 1
ATOM 1130 C C . LEU A 1 142 ? -10.641 -11.773 -12.68 1 93.81 142 LEU A C 1
ATOM 1132 O O . LEU A 1 142 ? -9.914 -11.906 -11.688 1 93.81 142 LEU A O 1
ATOM 1136 N N . MET A 1 143 ? -10.336 -11.18 -13.812 1 94 143 MET A N 1
ATOM 1137 C CA . MET A 1 143 ? -9.016 -10.578 -13.977 1 94 143 MET A CA 1
ATOM 1138 C C . MET A 1 143 ? -8.805 -9.445 -12.977 1 94 143 MET A C 1
ATOM 1140 O O . MET A 1 143 ? -7.695 -9.242 -12.492 1 94 143 MET A O 1
ATOM 1144 N N . THR A 1 144 ? -9.898 -8.797 -12.57 1 93.31 144 THR A N 1
ATOM 1145 C CA . THR A 1 144 ? -9.82 -7.617 -11.719 1 93.31 144 THR A CA 1
ATOM 1146 C C . THR A 1 144 ? -9.477 -8.008 -10.281 1 93.31 144 THR A C 1
ATOM 1148 O O . THR A 1 144 ? -9.078 -7.156 -9.484 1 93.31 144 THR A O 1
ATOM 1151 N N . ASN A 1 145 ? -9.562 -9.289 -9.969 1 92.06 145 ASN A N 1
ATOM 1152 C CA . ASN A 1 145 ? -9.086 -9.758 -8.672 1 92.06 145 ASN A CA 1
ATOM 1153 C C . ASN A 1 145 ? -7.582 -9.555 -8.523 1 92.06 145 ASN A C 1
ATOM 1155 O O . ASN A 1 145 ? -7.078 -9.422 -7.41 1 92.06 145 ASN A O 1
ATOM 1159 N N . GLY A 1 146 ? -6.98 -9.492 -9.633 1 93.62 146 GLY A N 1
ATOM 1160 C CA . GLY A 1 146 ? -5.535 -9.328 -9.625 1 93.62 146 GLY A CA 1
ATOM 1161 C C . GLY A 1 146 ? -5.098 -7.945 -9.195 1 93.62 146 GLY A C 1
ATOM 1162 O O . GLY A 1 146 ? -3.953 -7.754 -8.766 1 93.62 146 GLY A O 1
ATOM 1163 N N . ILE A 1 147 ? -6.027 -6.996 -9.227 1 92 147 ILE A N 1
ATOM 1164 C CA . ILE A 1 147 ? -5.691 -5.613 -8.898 1 92 147 ILE A CA 1
ATOM 1165 C C . ILE A 1 147 ? -5.285 -5.512 -7.43 1 92 147 ILE A C 1
ATOM 1167 O O . ILE A 1 147 ? -4.297 -4.855 -7.098 1 92 147 ILE A O 1
ATOM 1171 N N . VAL A 1 148 ? -6.016 -6.246 -6.582 1 89.31 148 VAL A N 1
ATOM 1172 C CA . VAL A 1 148 ? -5.699 -6.234 -5.156 1 89.31 148 VAL A CA 1
ATOM 1173 C C . VAL A 1 148 ? -4.367 -6.941 -4.918 1 89.31 148 VAL A C 1
ATOM 1175 O O . VAL A 1 148 ? -3.562 -6.5 -4.094 1 89.31 148 VAL A O 1
ATOM 1178 N N . GLY A 1 149 ? -4.129 -7.93 -5.695 1 88.06 149 GLY A N 1
ATOM 1179 C CA . GLY A 1 149 ? -2.857 -8.625 -5.609 1 88.06 149 GLY A CA 1
ATOM 1180 C C . GLY A 1 149 ? -1.68 -7.77 -6.035 1 88.06 149 GLY A C 1
ATOM 1181 O O . GLY A 1 149 ? -0.632 -7.777 -5.387 1 88.06 149 GLY A O 1
ATOM 1182 N N . ILE A 1 150 ? -1.863 -7.059 -7.07 1 91 150 ILE A N 1
ATOM 1183 C CA . ILE A 1 150 ? -0.817 -6.176 -7.57 1 91 150 ILE A CA 1
ATOM 1184 C C . ILE A 1 150 ? -0.516 -5.094 -6.531 1 91 150 ILE A C 1
ATOM 1186 O O . ILE A 1 150 ? 0.649 -4.797 -6.258 1 91 150 ILE A O 1
ATOM 1190 N N . MET A 1 151 ? -1.568 -4.613 -5.98 1 90.62 151 MET A N 1
ATOM 1191 C CA . MET A 1 151 ? -1.403 -3.592 -4.949 1 90.62 151 MET A CA 1
ATOM 1192 C C . MET A 1 151 ? -0.611 -4.141 -3.768 1 90.62 151 MET A C 1
ATOM 1194 O O . MET A 1 151 ? 0.274 -3.463 -3.24 1 90.62 151 MET A O 1
ATOM 1198 N N . ALA A 1 152 ? -0.947 -5.277 -3.357 1 89.75 152 ALA A N 1
ATOM 1199 C CA . ALA A 1 152 ? -0.264 -5.922 -2.238 1 89.75 152 ALA A CA 1
ATOM 1200 C C . ALA A 1 152 ? 1.214 -6.137 -2.547 1 89.75 152 ALA A C 1
ATOM 1202 O O . ALA A 1 152 ? 2.076 -5.879 -1.703 1 89.75 152 ALA A O 1
ATOM 1203 N N . GLN A 1 153 ? 1.453 -6.539 -3.678 1 88.06 153 GLN A N 1
ATOM 1204 C CA . GLN A 1 153 ? 2.834 -6.762 -4.094 1 88.06 153 GLN A CA 1
ATOM 1205 C C . GLN A 1 153 ? 3.613 -5.453 -4.145 1 88.06 153 GLN A C 1
ATOM 1207 O O . GLN A 1 153 ? 4.766 -5.391 -3.713 1 88.06 153 GLN A O 1
ATOM 1212 N N . MET A 1 154 ? 2.996 -4.504 -4.672 1 86.5 154 MET A N 1
ATOM 1213 C CA . MET A 1 154 ? 3.65 -3.203 -4.762 1 86.5 154 MET A CA 1
ATOM 1214 C C . MET A 1 154 ? 3.889 -2.615 -3.375 1 86.5 154 MET A C 1
ATOM 1216 O O . MET A 1 154 ? 4.914 -1.979 -3.133 1 86.5 154 MET A O 1
ATOM 1220 N N . PHE A 1 155 ? 2.916 -2.828 -2.541 1 87.62 155 PHE A N 1
ATOM 1221 C CA . PHE A 1 155 ? 3.088 -2.377 -1.165 1 87.62 155 PHE A CA 1
ATOM 1222 C C . PHE A 1 155 ? 4.332 -3.002 -0.541 1 87.62 155 PHE A C 1
ATOM 1224 O O . PHE A 1 155 ? 5.145 -2.305 0.067 1 87.62 155 PHE A O 1
ATOM 1231 N N . PHE A 1 156 ? 4.488 -4.25 -0.714 1 84.12 156 PHE A N 1
ATOM 1232 C CA . PHE A 1 156 ? 5.668 -4.945 -0.206 1 84.12 156 PHE A CA 1
ATOM 1233 C C . PHE A 1 156 ? 6.938 -4.391 -0.843 1 84.12 156 PHE A C 1
ATOM 1235 O O . PHE A 1 156 ? 7.898 -4.07 -0.143 1 84.12 156 PHE A O 1
ATOM 1242 N N . ALA A 1 157 ? 6.922 -4.297 -2.125 1 80.56 157 ALA A N 1
ATOM 1243 C CA . ALA A 1 157 ? 8.109 -3.836 -2.846 1 80.56 157 ALA A CA 1
ATOM 1244 C C . ALA A 1 157 ? 8.539 -2.455 -2.363 1 80.56 157 ALA A C 1
ATOM 1246 O O . ALA A 1 157 ? 9.727 -2.219 -2.113 1 80.56 157 ALA A O 1
ATOM 1247 N N . TYR A 1 158 ? 7.59 -1.649 -2.193 1 77.81 158 TYR A N 1
ATOM 1248 C CA . TYR A 1 158 ? 7.891 -0.288 -1.761 1 77.81 158 TYR A CA 1
ATOM 1249 C C . TYR A 1 158 ? 8.336 -0.263 -0.303 1 77.81 158 TYR A C 1
ATOM 1251 O O . TYR A 1 158 ? 9.203 0.525 0.074 1 77.81 158 TYR A O 1
ATOM 1259 N N . SER A 1 159 ? 7.734 -1.036 0.467 1 76.94 159 SER A N 1
ATOM 1260 C CA . SER A 1 159 ? 8.07 -1.054 1.887 1 76.94 159 SER A CA 1
ATOM 1261 C C . SER A 1 159 ? 9.5 -1.553 2.109 1 76.94 159 SER A C 1
ATOM 1263 O O . SER A 1 159 ? 10.125 -1.215 3.113 1 76.94 159 SER A O 1
ATOM 1265 N N . GLN A 1 160 ? 10 -2.217 1.112 1 68.06 160 GLN A N 1
ATOM 1266 C CA . GLN A 1 160 ? 11.344 -2.785 1.242 1 68.06 160 GLN A CA 1
ATOM 1267 C C . GLN A 1 160 ? 12.383 -1.902 0.562 1 68.06 160 GLN A C 1
ATOM 1269 O O . GLN A 1 160 ? 13.586 -2.076 0.775 1 68.06 160 GLN A O 1
ATOM 1274 N N . ALA A 1 161 ? 11.961 -1.218 -0.53 1 58.91 161 ALA A N 1
ATOM 1275 C CA . ALA A 1 161 ? 12.891 -0.423 -1.33 1 58.91 161 ALA A CA 1
ATOM 1276 C C . ALA A 1 161 ? 13.852 0.357 -0.439 1 58.91 161 ALA A C 1
ATOM 1278 O O . ALA A 1 161 ? 15.016 0.552 -0.795 1 58.91 161 ALA A O 1
ATOM 1279 N N . GLY A 1 162 ? 13.367 0.792 0.627 1 48.31 162 GLY A N 1
ATOM 1280 C CA . GLY A 1 162 ? 14.32 1.497 1.463 1 48.31 162 GLY A CA 1
ATOM 1281 C C . GLY A 1 162 ? 15.227 0.566 2.25 1 48.31 162 GLY A C 1
ATOM 1282 O O . GLY A 1 162 ? 16.203 1.009 2.865 1 48.31 162 GLY A O 1
ATOM 1283 N N . THR A 1 163 ? 14.758 -0.746 2.199 1 48.66 1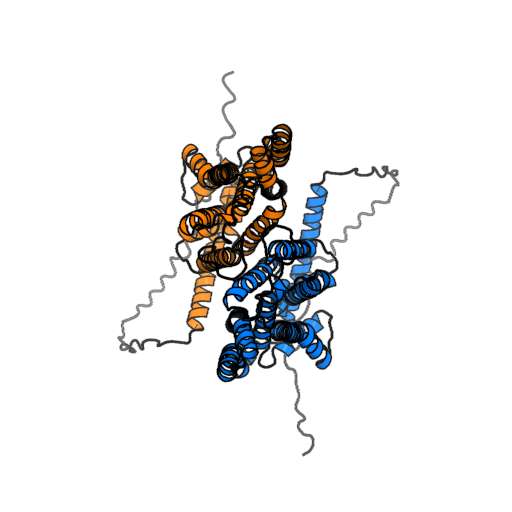63 THR A N 1
ATOM 1284 C CA . THR A 1 163 ? 15.539 -1.694 2.984 1 48.66 163 THR A CA 1
ATOM 1285 C C . THR A 1 163 ? 16.141 -2.768 2.086 1 48.66 163 THR A C 1
ATOM 1287 O O . THR A 1 163 ? 16.469 -3.865 2.549 1 48.66 163 THR A O 1
ATOM 1290 N N . LEU A 1 164 ? 16.312 -2.475 0.775 1 47.34 164 LEU A N 1
ATOM 1291 C CA . LEU A 1 164 ? 16.594 -3.324 -0.375 1 47.34 164 LEU A CA 1
ATOM 1292 C C . LEU A 1 164 ? 17.641 -4.383 -0.021 1 47.34 164 LEU A C 1
ATOM 1294 O O . LEU A 1 164 ? 18.609 -4.578 -0.762 1 47.34 164 LEU A O 1
ATOM 1298 N N . ASN A 1 165 ? 17.906 -4.879 1.044 1 48.25 165 ASN A N 1
ATOM 1299 C CA . ASN A 1 165 ? 18.922 -5.926 1.073 1 48.25 165 ASN A CA 1
ATOM 1300 C C . ASN A 1 165 ? 18.484 -7.156 0.284 1 48.25 165 ASN A C 1
ATOM 1302 O O . ASN A 1 165 ? 19.297 -7.828 -0.338 1 48.25 165 ASN A O 1
ATOM 1306 N N . VAL A 1 166 ? 17.312 -7.289 0.065 1 50.81 166 VAL A N 1
ATOM 1307 C CA . VAL A 1 166 ? 16.828 -8.5 -0.603 1 50.81 166 VAL A CA 1
ATOM 1308 C C . VAL A 1 166 ? 17.047 -8.375 -2.109 1 50.81 166 VAL A C 1
ATOM 1310 O O . VAL A 1 166 ? 17.312 -9.367 -2.789 1 50.81 166 VAL A O 1
ATOM 1313 N N . ALA A 1 167 ? 17.094 -7.082 -2.502 1 54.5 167 ALA A N 1
ATOM 1314 C CA . ALA A 1 167 ? 17.375 -6.859 -3.92 1 54.5 167 ALA A CA 1
ATOM 1315 C C . ALA A 1 167 ? 18.766 -7.355 -4.285 1 54.5 167 ALA A C 1
ATOM 1317 O O . ALA A 1 167 ? 18.984 -7.859 -5.391 1 54.5 167 ALA A O 1
ATOM 1318 N N . GLU A 1 168 ? 19.484 -7.391 -3.303 1 59.38 168 GLU A N 1
ATOM 1319 C CA . GLU A 1 168 ? 20.859 -7.805 -3.605 1 59.38 168 GLU A CA 1
ATOM 1320 C C . GLU A 1 168 ? 20.953 -9.32 -3.775 1 59.38 168 GLU A C 1
ATOM 1322 O O . GLU A 1 168 ? 21.812 -9.812 -4.5 1 59.38 168 GLU A O 1
ATOM 1327 N N . LEU A 1 169 ? 20.047 -9.953 -3.119 1 65.06 169 LEU A N 1
ATOM 1328 C CA . LEU A 1 169 ? 20.047 -11.406 -3.254 1 65.06 169 LEU A CA 1
ATOM 1329 C C . LEU A 1 169 ? 19.469 -11.82 -4.605 1 65.06 169 LEU A C 1
ATOM 1331 O O . LEU A 1 169 ? 19.922 -12.805 -5.199 1 65.06 169 LEU A O 1
ATOM 1335 N N . TYR A 1 170 ? 18.703 -10.969 -5.043 1 69.06 170 TYR A N 1
ATOM 1336 C CA . TYR A 1 170 ? 17.953 -11.344 -6.238 1 69.06 170 TYR A CA 1
ATOM 1337 C C . TYR A 1 170 ? 18.547 -10.695 -7.48 1 69.06 170 TYR A C 1
ATOM 1339 O O . TYR A 1 170 ? 18.391 -11.203 -8.594 1 69.06 170 TYR A O 1
ATOM 1347 N N . MET A 1 171 ? 19.219 -9.703 -7.18 1 70.06 171 MET A N 1
ATOM 1348 C CA . MET A 1 171 ? 19.781 -8.992 -8.32 1 70.06 171 MET A CA 1
ATOM 1349 C C . MET A 1 171 ? 21.188 -9.484 -8.633 1 70.06 171 MET A C 1
ATOM 1351 O O . MET A 1 171 ? 21.906 -9.953 -7.734 1 70.06 171 MET A O 1
ATOM 1355 N N . PRO A 1 172 ? 21.594 -9.5 -9.938 1 74.88 172 PRO A N 1
ATOM 1356 C CA . PRO A 1 172 ? 20.906 -9.008 -11.133 1 74.88 172 PRO A CA 1
ATOM 1357 C C . PRO A 1 172 ? 20.031 -10.078 -11.797 1 74.88 172 PRO A C 1
ATOM 1359 O O . PRO A 1 172 ? 20.359 -11.266 -11.742 1 74.88 172 PRO A O 1
ATOM 1362 N N . HIS A 1 173 ? 18.938 -9.773 -12.312 1 81.44 173 HIS A N 1
ATOM 1363 C CA . HIS A 1 173 ? 18.062 -10.617 -13.117 1 81.44 173 HIS A CA 1
ATOM 1364 C C . HIS A 1 173 ? 17.297 -9.789 -14.148 1 81.44 173 HIS A C 1
ATOM 1366 O O . HIS A 1 173 ? 17.344 -8.562 -14.133 1 81.44 173 HIS A O 1
ATOM 1372 N N . PRO A 1 174 ? 16.797 -10.484 -15.164 1 86.81 174 PRO A N 1
ATOM 1373 C CA . PRO A 1 174 ? 15.969 -9.742 -16.125 1 86.81 174 PRO A CA 1
ATOM 1374 C C . PRO A 1 174 ? 14.711 -9.156 -15.484 1 86.81 174 PRO A C 1
ATOM 1376 O O . PRO A 1 174 ? 13.617 -9.688 -15.672 1 86.81 174 PRO A O 1
ATOM 1379 N N . ALA A 1 175 ? 14.852 -8.039 -14.961 1 84 175 ALA A N 1
ATOM 1380 C CA . ALA A 1 175 ? 13.844 -7.445 -14.086 1 84 175 ALA A CA 1
ATOM 1381 C C . ALA A 1 175 ? 12.586 -7.078 -14.867 1 84 175 ALA A C 1
ATOM 1383 O O . ALA A 1 175 ? 11.469 -7.293 -14.391 1 84 175 ALA A O 1
ATOM 1384 N N . LYS A 1 176 ? 12.75 -6.531 -16.031 1 87.25 176 LYS A N 1
ATOM 1385 C CA . LYS A 1 176 ? 11.594 -6.121 -16.828 1 87.25 176 LYS A CA 1
ATOM 1386 C C . LYS A 1 176 ? 10.734 -7.32 -17.203 1 87.25 176 LYS A C 1
ATOM 1388 O O . LYS A 1 176 ? 9.508 -7.27 -17.109 1 87.25 176 LYS A O 1
ATOM 1393 N N . ARG A 1 177 ? 11.383 -8.336 -17.562 1 91.62 177 ARG A N 1
ATOM 1394 C CA . ARG A 1 177 ? 10.664 -9.547 -17.938 1 91.62 177 ARG A CA 1
ATOM 1395 C C . ARG A 1 177 ? 10.016 -10.195 -16.719 1 91.62 177 ARG A C 1
ATOM 1397 O O . ARG A 1 177 ? 8.898 -10.711 -16.812 1 91.62 177 ARG A O 1
ATOM 1404 N N . ALA A 1 178 ? 10.719 -10.18 -15.641 1 91.38 178 ALA A N 1
ATOM 1405 C CA . ALA A 1 178 ? 10.18 -10.734 -14.406 1 91.38 178 ALA A CA 1
ATOM 1406 C C . ALA A 1 178 ? 8.938 -9.969 -13.953 1 91.38 178 ALA A C 1
ATOM 1408 O O . ALA A 1 178 ? 7.949 -10.57 -13.523 1 91.38 178 ALA A O 1
ATOM 1409 N N . TRP A 1 179 ? 9 -8.695 -14.102 1 90.44 179 TRP A N 1
ATOM 1410 C CA . TRP A 1 179 ? 7.855 -7.859 -13.742 1 90.44 179 TRP A CA 1
ATOM 1411 C C . TRP A 1 179 ? 6.664 -8.148 -14.648 1 90.44 179 TRP A C 1
ATOM 1413 O O . TRP A 1 179 ? 5.531 -8.258 -14.18 1 90.44 179 TRP A O 1
ATOM 1423 N N . LEU A 1 180 ? 6.922 -8.211 -15.867 1 93.44 180 LEU A N 1
ATOM 1424 C CA . LEU A 1 180 ? 5.867 -8.539 -16.812 1 93.44 180 LEU A CA 1
ATOM 1425 C C . LEU A 1 180 ? 5.258 -9.898 -16.516 1 93.44 180 LEU A C 1
ATOM 1427 O O . LEU A 1 180 ? 4.039 -10.07 -16.594 1 93.44 180 LEU A O 1
ATOM 1431 N N . ALA A 1 181 ? 6.094 -10.82 -16.188 1 96.5 181 ALA A N 1
ATOM 1432 C CA . ALA A 1 181 ? 5.613 -12.148 -15.812 1 96.5 181 ALA A CA 1
ATOM 1433 C C . ALA A 1 181 ? 4.719 -12.078 -14.578 1 96.5 181 ALA A C 1
ATOM 1435 O O . ALA A 1 181 ? 3.689 -12.758 -14.516 1 96.5 181 ALA A O 1
ATOM 1436 N N . SER A 1 182 ? 5.129 -11.297 -13.648 1 95.19 182 SER A N 1
ATOM 1437 C CA . SER A 1 182 ? 4.332 -11.117 -12.438 1 95.19 182 SER A CA 1
ATOM 1438 C C . SER A 1 182 ? 2.959 -10.531 -12.766 1 95.19 182 SER A C 1
ATOM 1440 O O . SER A 1 182 ? 1.939 -11.031 -12.281 1 95.19 182 SER A O 1
ATOM 1442 N N . LEU A 1 183 ? 2.936 -9.555 -13.586 1 94.69 183 LEU A N 1
ATOM 1443 C CA . LEU A 1 183 ? 1.703 -8.867 -13.953 1 94.69 183 LEU A CA 1
ATOM 1444 C C . LEU A 1 183 ? 0.758 -9.812 -14.695 1 94.69 183 LEU A C 1
ATOM 1446 O O . LEU A 1 183 ? -0.428 -9.891 -14.367 1 94.69 183 LEU A O 1
ATOM 1450 N N . LEU A 1 184 ? 1.289 -10.5 -15.609 1 96.38 184 LEU A N 1
ATOM 1451 C CA . LEU A 1 184 ? 0.476 -11.43 -16.391 1 96.38 184 LEU A CA 1
ATOM 1452 C C . LEU A 1 184 ? -0.045 -12.555 -15.5 1 96.38 184 LEU A C 1
ATOM 1454 O O . LEU A 1 184 ? -1.203 -12.961 -15.617 1 96.38 184 LEU A O 1
ATOM 1458 N N . GLY A 1 185 ? 0.833 -13.047 -14.641 1 96.88 185 GLY A N 1
ATOM 1459 C CA . GLY A 1 185 ? 0.396 -14.078 -13.719 1 96.88 185 GLY A CA 1
ATOM 1460 C C . GLY A 1 185 ? -0.729 -13.625 -12.805 1 96.88 185 GLY A C 1
ATOM 1461 O O . GLY A 1 185 ? -1.673 -14.383 -12.555 1 96.88 185 GLY A O 1
ATOM 1462 N N . GLN A 1 186 ? -0.646 -12.422 -12.359 1 96.5 186 GLN A N 1
ATOM 1463 C CA . GLN A 1 186 ? -1.637 -11.898 -11.43 1 96.5 186 GLN A CA 1
ATOM 1464 C C . GLN A 1 186 ? -2.961 -11.617 -12.133 1 96.5 186 GLN A C 1
ATOM 1466 O O . GLN A 1 186 ? -4.031 -11.828 -11.562 1 96.5 186 GLN A O 1
ATOM 1471 N N . LEU A 1 187 ? -2.898 -11.156 -13.375 1 96.62 187 LEU A N 1
ATOM 1472 C CA . LEU A 1 187 ? -4.109 -10.75 -14.086 1 96.62 187 LEU A CA 1
ATOM 1473 C C . LEU A 1 187 ? -4.754 -11.938 -14.781 1 96.62 187 LEU A C 1
ATOM 1475 O O . LEU A 1 187 ? -5.98 -12.07 -14.797 1 96.62 187 LEU A O 1
ATOM 1479 N N . LEU A 1 188 ? -3.957 -12.82 -15.281 1 97.75 188 LEU A N 1
ATOM 1480 C CA . LEU A 1 188 ? -4.496 -13.891 -16.109 1 97.75 188 LEU A CA 1
ATOM 1481 C C . LEU A 1 188 ? -4.633 -15.18 -15.297 1 97.75 188 LEU A C 1
ATOM 1483 O O . LEU A 1 188 ? -5.34 -16.109 -15.711 1 97.75 188 LEU A O 1
ATOM 1487 N N . GLY A 1 189 ? -3.939 -15.266 -14.148 1 96.62 189 GLY A N 1
ATOM 1488 C CA . GLY A 1 189 ? -4.102 -16.422 -13.289 1 96.62 189 GLY A CA 1
ATOM 1489 C C . GLY A 1 189 ? -5.551 -16.719 -12.953 1 96.62 189 GLY A C 1
ATOM 1490 O O . GLY A 1 189 ? -6.027 -17.844 -13.18 1 96.62 189 GLY A O 1
ATOM 1491 N N . PRO A 1 190 ? -6.289 -15.734 -12.477 1 96.06 190 PRO A N 1
ATOM 1492 C CA . PRO A 1 190 ? -7.71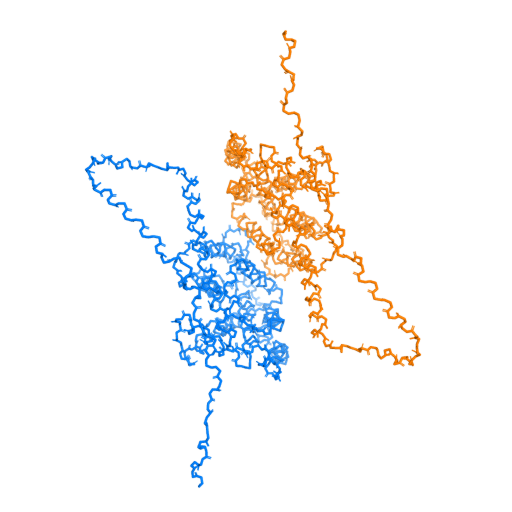9 -15.93 -12.203 1 96.06 190 PRO A CA 1
ATOM 1493 C C . PRO A 1 190 ? -8.5 -16.359 -13.445 1 96.06 190 PRO A C 1
ATOM 1495 O O . PRO A 1 190 ? -9.359 -17.234 -13.352 1 96.06 190 PRO A O 1
ATOM 1498 N N . LEU A 1 191 ? -8.18 -15.859 -14.594 1 96.94 191 LEU A N 1
ATOM 1499 C CA . LEU A 1 191 ? -8.852 -16.25 -15.828 1 96.94 191 LEU A CA 1
ATOM 1500 C C . LEU A 1 191 ? -8.555 -17.703 -16.188 1 96.94 191 LEU A C 1
ATOM 1502 O O . LEU A 1 191 ? -9.422 -18.406 -16.703 1 96.94 191 LEU A O 1
ATOM 1506 N N . LEU A 1 192 ? -7.355 -18.047 -15.977 1 97.88 192 LEU A N 1
ATOM 1507 C CA . LEU A 1 192 ? -6.969 -19.438 -16.203 1 97.88 192 LEU A CA 1
ATOM 1508 C C . LEU A 1 192 ? -7.797 -20.375 -15.352 1 97.88 192 LEU A C 1
ATOM 1510 O O . LEU A 1 192 ? -8.32 -21.391 -15.844 1 97.88 192 LEU A O 1
ATOM 1514 N N . ALA A 1 193 ? -7.941 -20.031 -14.062 1 97.62 193 ALA A N 1
ATOM 1515 C CA . ALA A 1 193 ? -8.742 -20.844 -13.148 1 97.62 193 ALA A CA 1
ATOM 1516 C C . ALA A 1 193 ? -10.195 -20.938 -13.625 1 97.62 193 ALA A C 1
ATOM 1518 O O . ALA A 1 193 ? -10.789 -22.016 -13.625 1 97.62 193 ALA A O 1
ATOM 1519 N N . THR A 1 194 ? -10.695 -19.797 -14.055 1 97.44 194 THR A N 1
ATOM 1520 C CA . THR A 1 194 ? -12.07 -19.75 -14.539 1 97.44 194 THR A CA 1
ATOM 1521 C C . THR A 1 194 ? -12.234 -20.625 -15.781 1 97.44 194 THR A C 1
ATOM 1523 O O . THR A 1 194 ? -13.219 -21.359 -15.906 1 97.44 194 THR A O 1
ATOM 1526 N N . ALA A 1 195 ? -11.336 -20.562 -16.672 1 98.19 195 ALA A N 1
ATOM 1527 C CA . ALA A 1 195 ? -11.398 -21.391 -17.891 1 98.19 195 ALA A CA 1
ATOM 1528 C C . ALA A 1 195 ? -11.375 -22.875 -17.531 1 98.19 195 ALA A C 1
ATOM 1530 O O . ALA A 1 195 ? -12.062 -23.672 -18.172 1 98.19 195 ALA A O 1
ATOM 1531 N N . ILE A 1 196 ? -10.617 -23.25 -16.531 1 97.88 196 ILE A N 1
ATOM 1532 C CA . ILE A 1 196 ? -10.516 -24.641 -16.109 1 97.88 196 ILE A CA 1
ATOM 1533 C C . ILE A 1 196 ? -11.828 -25.078 -15.453 1 97.88 196 ILE A C 1
ATOM 1535 O O . ILE A 1 196 ? -12.352 -26.156 -15.75 1 97.88 196 ILE A O 1
ATOM 1539 N N . VAL A 1 197 ? -12.336 -24.219 -14.578 1 97.06 197 VAL A N 1
ATOM 1540 C CA . VAL A 1 197 ? -13.609 -24.516 -13.93 1 97.06 197 VAL A CA 1
ATOM 1541 C C . VAL A 1 197 ? -14.695 -24.703 -14.977 1 97.06 197 VAL A C 1
ATOM 1543 O O . VAL A 1 197 ? -15.523 -25.609 -14.859 1 97.06 197 VAL A O 1
ATOM 1546 N N . ASP A 1 198 ? -14.656 -23.922 -16.047 1 97.56 198 ASP A N 1
ATOM 1547 C CA . ASP A 1 198 ? -15.648 -23.984 -17.109 1 97.56 198 ASP A CA 1
ATOM 1548 C C . ASP A 1 198 ? -15.328 -25.078 -18.109 1 97.56 198 ASP A C 1
ATOM 1550 O O . ASP A 1 198 ? -16.062 -25.297 -19.078 1 97.56 198 ASP A O 1
ATOM 1554 N N . LYS A 1 199 ? -14.25 -25.703 -17.953 1 97.75 199 LYS A N 1
ATOM 1555 C CA . LYS A 1 199 ? -13.789 -26.781 -18.844 1 97.75 199 LYS A CA 1
ATOM 1556 C C . LYS A 1 199 ? -13.555 -26.281 -20.25 1 97.75 199 LYS A C 1
ATOM 1558 O O . LYS A 1 199 ? -13.852 -26.969 -21.234 1 97.75 199 LYS A O 1
ATOM 1563 N N . LYS A 1 200 ? -13.281 -25.031 -20.344 1 98 200 LYS A N 1
ATOM 1564 C CA . LYS A 1 200 ? -12.867 -24.469 -21.625 1 98 200 LYS A CA 1
ATOM 1565 C C . LYS A 1 200 ? -11.367 -24.641 -21.828 1 98 200 LYS A C 1
ATOM 1567 O O . LYS A 1 200 ? -10.609 -23.672 -21.75 1 98 200 LYS A O 1
ATOM 1572 N N . TRP A 1 201 ? -10.945 -25.703 -22.297 1 97.62 201 TRP A N 1
ATOM 1573 C CA . TRP A 1 201 ? -9.555 -26.156 -22.281 1 97.62 201 TRP A CA 1
ATOM 1574 C C . TRP A 1 201 ? -8.734 -25.391 -23.328 1 97.62 201 TRP A C 1
ATOM 1576 O O . TRP A 1 201 ? -7.562 -25.094 -23.094 1 97.62 201 TRP A O 1
ATOM 1586 N N . LYS A 1 202 ? -9.312 -25.047 -24.469 1 97.88 202 LYS A N 1
ATOM 1587 C CA . LYS A 1 202 ? -8.586 -24.266 -25.469 1 97.88 202 LYS A CA 1
ATOM 1588 C C . LYS A 1 202 ? -8.25 -22.875 -24.938 1 97.88 202 LYS A C 1
ATOM 1590 O O . LYS A 1 202 ? -7.121 -22.391 -25.094 1 97.88 202 LYS A O 1
ATOM 1595 N N . LYS A 1 203 ? -9.211 -22.344 -24.281 1 97.56 203 LYS A N 1
ATOM 1596 C CA . LYS A 1 203 ? -8.992 -21.047 -23.672 1 97.56 203 LYS A CA 1
ATOM 1597 C C . LYS A 1 203 ? -7.969 -21.125 -22.547 1 97.56 203 LYS A C 1
ATOM 1599 O O . LYS A 1 203 ? -7.086 -20.266 -22.438 1 97.56 203 LYS A O 1
ATOM 1604 N N . ALA A 1 204 ? -8.109 -22.094 -21.719 1 98 204 ALA A N 1
ATOM 1605 C CA . ALA A 1 204 ? -7.172 -22.312 -20.625 1 98 204 ALA A CA 1
ATOM 1606 C C . ALA A 1 204 ? -5.746 -22.469 -21.141 1 98 204 ALA A C 1
ATOM 1608 O O . ALA A 1 204 ? -4.816 -21.875 -20.609 1 98 204 ALA A O 1
ATOM 1609 N N . GLY A 1 205 ? -5.648 -23.266 -22.234 1 97.81 205 GLY A N 1
ATOM 1610 C CA . GLY A 1 205 ? -4.336 -23.453 -22.828 1 97.81 205 GLY A CA 1
ATOM 1611 C C . GLY A 1 205 ? -3.738 -22.188 -23.391 1 97.81 205 GLY A C 1
ATOM 1612 O O . GLY A 1 205 ? -2.555 -21.906 -23.172 1 97.81 205 GLY A O 1
ATOM 1613 N N . ALA A 1 206 ? -4.547 -21.406 -24.047 1 98.06 206 ALA A N 1
ATOM 1614 C CA . ALA A 1 206 ? -4.082 -20.141 -24.609 1 98.06 206 ALA A CA 1
ATOM 1615 C C . ALA A 1 206 ? -3.623 -19.188 -23.516 1 98.06 206 ALA A C 1
ATOM 1617 O O . ALA A 1 206 ? -2.562 -18.578 -23.625 1 98.06 206 ALA A O 1
ATOM 1618 N N . ILE A 1 207 ? -4.398 -19.109 -22.484 1 97.94 207 ILE A N 1
ATOM 1619 C CA . ILE A 1 207 ? -4.07 -18.219 -21.375 1 97.94 207 ILE A CA 1
ATOM 1620 C C . ILE A 1 207 ? -2.768 -18.672 -20.719 1 97.94 207 ILE A C 1
ATOM 1622 O O . ILE A 1 207 ? -1.895 -17.859 -20.422 1 97.94 207 ILE A O 1
ATOM 1626 N N . PHE A 1 208 ? -2.713 -19.938 -20.547 1 97.12 208 PHE A N 1
ATOM 1627 C CA . PHE A 1 208 ? -1.518 -20.5 -19.922 1 97.12 208 PHE A CA 1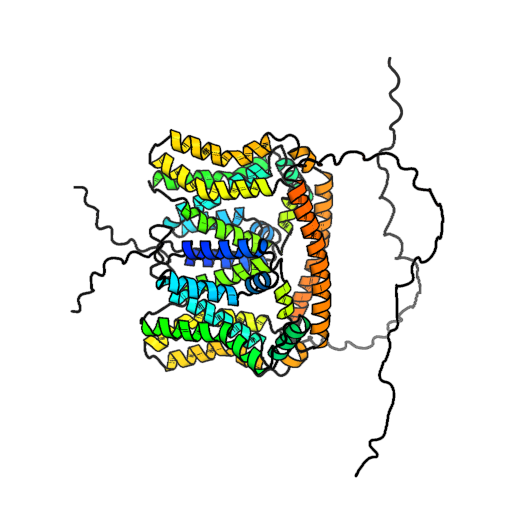
ATOM 1628 C C . PHE A 1 208 ? -0.281 -20.188 -20.75 1 97.12 208 PHE A C 1
ATOM 1630 O O . PHE A 1 208 ? 0.762 -19.812 -20.219 1 97.12 208 PHE A O 1
ATOM 1637 N N . LEU A 1 209 ? -0.369 -20.25 -22.016 1 97.12 209 LEU A N 1
ATOM 1638 C CA . LEU A 1 209 ? 0.75 -19.953 -22.906 1 97.12 209 LEU A CA 1
ATOM 1639 C C . LEU A 1 209 ? 1.142 -18.484 -22.828 1 97.12 209 LEU A C 1
ATOM 1641 O O . LEU A 1 209 ? 2.33 -18.156 -22.828 1 97.12 209 LEU A O 1
ATOM 1645 N N . ILE A 1 210 ? 0.183 -17.625 -22.75 1 97.62 210 ILE A N 1
ATOM 1646 C CA . ILE A 1 210 ? 0.453 -16.203 -22.641 1 97.62 210 ILE A CA 1
ATOM 1647 C C . ILE A 1 210 ? 1.203 -15.906 -21.344 1 97.62 210 ILE A C 1
ATOM 1649 O O . ILE A 1 210 ? 2.164 -15.133 -21.328 1 97.62 210 ILE A O 1
ATOM 1653 N N . ILE A 1 211 ? 0.792 -16.562 -20.281 1 96.75 211 ILE A N 1
ATOM 1654 C CA . ILE A 1 211 ? 1.425 -16.375 -18.984 1 96.75 211 ILE A CA 1
ATOM 1655 C C . ILE A 1 211 ? 2.879 -16.828 -19.047 1 96.75 211 ILE A C 1
ATOM 1657 O O . ILE A 1 211 ? 3.75 -16.25 -18.391 1 96.75 211 ILE A O 1
ATOM 1661 N N . LEU A 1 212 ? 3.172 -17.797 -19.906 1 96.38 212 LEU A N 1
ATOM 1662 C CA . LEU A 1 212 ? 4.496 -18.406 -19.953 1 96.38 212 LEU A CA 1
ATOM 1663 C C . LEU A 1 212 ? 5.422 -17.625 -20.875 1 96.38 212 LEU A C 1
ATOM 1665 O O . LEU A 1 212 ? 6.641 -17.828 -20.859 1 96.38 212 LEU A O 1
ATOM 1669 N N . LEU A 1 213 ? 4.918 -16.688 -21.516 1 96.56 213 LEU A N 1
ATOM 1670 C CA . LEU A 1 213 ? 5.68 -16.016 -22.562 1 96.56 213 LEU A CA 1
ATOM 1671 C C . LEU A 1 213 ? 6.898 -15.312 -21.984 1 96.56 213 LEU A C 1
ATOM 1673 O O . LEU A 1 213 ? 8.016 -15.461 -22.484 1 96.56 213 LEU A O 1
ATOM 1677 N N . PRO A 1 214 ? 6.715 -14.562 -20.922 1 95.69 214 PRO A N 1
ATOM 1678 C CA . PRO A 1 214 ? 7.906 -13.906 -20.375 1 95.69 214 PRO A CA 1
ATOM 1679 C C . PRO A 1 214 ? 8.961 -14.898 -19.891 1 95.69 214 PRO A C 1
ATOM 1681 O O . PRO A 1 214 ? 10.156 -14.68 -20.094 1 95.69 214 PRO A O 1
ATOM 1684 N N . TRP A 1 215 ? 8.531 -15.938 -19.297 1 95.06 215 TRP A N 1
ATOM 1685 C CA . TRP A 1 215 ? 9.469 -16.969 -18.844 1 95.06 215 TRP A CA 1
ATOM 1686 C C . TRP A 1 215 ? 10.164 -17.625 -20.031 1 95.06 215 TRP A C 1
ATOM 1688 O O . TRP A 1 215 ? 11.375 -17.828 -20.016 1 95.06 215 TRP A O 1
ATOM 1698 N N . LEU A 1 216 ? 9.414 -17.922 -21.047 1 96.12 216 LEU A N 1
ATOM 1699 C CA . LEU A 1 216 ? 9.992 -18.516 -22.234 1 96.12 216 LEU A CA 1
ATOM 1700 C C . LEU A 1 216 ? 10.984 -17.562 -22.906 1 96.12 216 LEU A C 1
ATOM 1702 O O . LEU A 1 216 ? 12.055 -18 -23.344 1 96.12 216 LEU A O 1
ATOM 1706 N N . SER A 1 217 ? 10.672 -16.312 -22.875 1 94.88 217 SER A N 1
ATOM 1707 C CA . SER A 1 217 ? 11.555 -15.312 -23.469 1 94.88 217 SER A CA 1
ATOM 1708 C C . SER A 1 217 ? 12.875 -15.227 -22.719 1 94.88 217 SER A C 1
ATOM 1710 O O . SER A 1 217 ? 13.922 -14.945 -23.312 1 94.88 217 SER A O 1
ATOM 1712 N N . ALA A 1 218 ? 12.773 -15.438 -21.5 1 94.19 218 ALA A N 1
ATOM 1713 C CA . ALA A 1 218 ? 13.992 -15.406 -20.688 1 94.19 218 ALA A CA 1
ATOM 1714 C C . ALA A 1 218 ? 14.734 -16.734 -20.766 1 94.19 218 ALA A C 1
ATOM 1716 O O . ALA A 1 218 ? 15.969 -16.766 -20.844 1 94.19 218 ALA A O 1
ATOM 1717 N N . SER A 1 219 ? 14.062 -17.812 -20.906 1 93.94 219 SER A N 1
ATOM 1718 C CA . SER A 1 219 ? 14.641 -19.156 -20.875 1 93.94 219 SER A CA 1
ATOM 1719 C C . SER A 1 219 ? 15.305 -19.5 -22.203 1 93.94 219 SER A C 1
ATOM 1721 O O . SER A 1 219 ? 16.266 -20.266 -22.234 1 93.94 219 SER A O 1
ATOM 1723 N N . LEU A 1 220 ? 14.852 -18.891 -23.141 1 94.06 220 LEU A N 1
ATOM 1724 C CA . LEU A 1 220 ? 15.367 -19.234 -24.469 1 94.06 220 LEU A CA 1
ATOM 1725 C C . LEU A 1 220 ? 16.359 -18.188 -24.953 1 94.06 220 LEU A C 1
ATOM 1727 O O . LEU A 1 220 ? 16.984 -18.359 -26 1 94.06 220 LEU A O 1
ATOM 1731 N N . ASP A 1 221 ? 16.469 -17.125 -24.203 1 93 221 ASP A N 1
ATOM 1732 C CA . ASP A 1 221 ? 17.391 -16.062 -24.578 1 93 221 ASP A CA 1
ATOM 1733 C C . ASP A 1 221 ? 18.812 -16.391 -24.125 1 93 221 ASP A C 1
ATOM 1735 O O . ASP A 1 221 ? 19.109 -16.391 -22.922 1 93 221 ASP A O 1
ATOM 1739 N N . PRO A 1 222 ? 19.703 -16.625 -24.969 1 88.81 222 PRO A N 1
ATOM 1740 C CA . PRO A 1 222 ? 21.078 -17 -24.578 1 88.81 222 PRO A CA 1
ATOM 1741 C C . PRO A 1 222 ? 21.828 -15.836 -23.938 1 88.81 222 PRO A C 1
ATOM 1743 O O . PRO A 1 222 ? 22.812 -16.062 -23.219 1 88.81 222 PRO A O 1
ATOM 1746 N N . LYS A 1 223 ? 21.391 -14.641 -24.141 1 90.62 223 LYS A N 1
ATOM 1747 C CA . LYS A 1 223 ? 22.078 -13.461 -23.625 1 90.62 223 LYS A CA 1
ATOM 1748 C C . LYS A 1 223 ? 21.797 -13.25 -22.141 1 90.62 223 LYS A C 1
ATOM 1750 O O . LYS A 1 223 ? 22.531 -12.523 -21.453 1 90.62 223 LYS A O 1
ATOM 1755 N N . VAL A 1 224 ? 20.797 -13.914 -21.641 1 90.12 224 VAL A N 1
ATOM 1756 C CA . VAL A 1 224 ? 20.391 -13.703 -20.266 1 90.12 224 VAL A CA 1
ATOM 1757 C C . VAL A 1 224 ? 21.484 -14.195 -19.312 1 90.12 224 VAL A C 1
ATOM 1759 O O . VAL A 1 224 ? 21.859 -13.484 -18.375 1 90.12 224 VAL A O 1
ATOM 1762 N N . LYS A 1 225 ? 22.016 -15.281 -19.516 1 85.81 225 LYS A N 1
ATOM 1763 C CA . LYS A 1 225 ? 23.078 -15.812 -18.656 1 85.81 225 LYS A CA 1
ATOM 1764 C C . LYS A 1 225 ? 24.328 -14.938 -18.719 1 85.81 225 LYS A C 1
ATOM 1766 O O . LYS A 1 225 ? 24.922 -14.641 -17.688 1 85.81 225 LYS A O 1
ATOM 1771 N N . LYS A 1 226 ? 24.672 -14.594 -19.828 1 83.56 226 LYS A N 1
ATOM 1772 C CA . LYS A 1 226 ? 25.859 -13.781 -20.016 1 83.56 226 LYS A CA 1
ATOM 1773 C C . LYS A 1 226 ? 25.703 -12.414 -19.344 1 83.56 226 LYS A C 1
ATOM 1775 O O . LYS A 1 226 ? 26.656 -11.906 -18.734 1 83.56 226 LYS A O 1
ATOM 1780 N N . LYS A 1 227 ? 24.578 -11.969 -19.359 1 84.25 227 LYS A N 1
ATOM 1781 C CA . LYS A 1 227 ? 24.344 -10.609 -18.891 1 84.25 227 LYS A CA 1
ATOM 1782 C C . LYS A 1 227 ? 24.203 -10.578 -17.359 1 84.25 227 LYS A C 1
ATOM 1784 O O . LYS A 1 227 ? 24.656 -9.641 -16.719 1 84.25 227 LYS A O 1
ATOM 1789 N N . TYR A 1 228 ? 23.641 -11.648 -16.844 1 82.44 228 TYR A N 1
ATOM 1790 C CA . TYR A 1 228 ? 23.219 -11.516 -15.453 1 82.44 228 TYR A CA 1
ATOM 1791 C C . TYR A 1 228 ? 23.953 -12.516 -14.57 1 82.44 228 TYR A C 1
ATOM 1793 O O . TYR A 1 228 ? 23.938 -12.398 -13.344 1 82.44 228 TYR A O 1
ATOM 1801 N N . TYR A 1 229 ? 24.516 -13.414 -15.203 1 78.38 229 TYR A N 1
ATOM 1802 C CA . TYR A 1 229 ? 25.203 -14.422 -14.398 1 78.38 229 TYR A CA 1
ATOM 1803 C C . TYR A 1 229 ? 26.672 -14.047 -14.203 1 78.38 229 TYR A C 1
ATOM 1805 O O . TYR A 1 229 ? 27.5 -14.227 -15.102 1 78.38 229 TYR A O 1
ATOM 1813 N N . ASN A 1 230 ? 26.969 -13.391 -13.156 1 73.44 230 ASN A N 1
ATOM 1814 C CA . ASN A 1 230 ? 28.359 -13.047 -12.82 1 73.44 230 ASN A CA 1
ATOM 1815 C C . ASN A 1 230 ? 28.672 -13.359 -11.367 1 73.44 230 ASN A C 1
ATOM 1817 O O . ASN A 1 230 ? 28.281 -12.625 -10.461 1 73.44 230 ASN A O 1
ATOM 1821 N N . PRO A 1 231 ? 29.359 -14.539 -11.18 1 70.38 231 PRO A N 1
ATOM 1822 C CA . PRO A 1 231 ? 29.688 -14.938 -9.812 1 70.38 231 PRO A CA 1
ATOM 1823 C C . PRO A 1 231 ? 30.438 -13.852 -9.039 1 70.38 231 PRO A C 1
ATOM 1825 O O . PRO A 1 231 ? 30.312 -13.758 -7.82 1 70.38 231 PRO A O 1
ATOM 1828 N N . LEU A 1 232 ? 31.234 -13.055 -9.695 1 66.5 232 LEU A N 1
ATOM 1829 C CA . LEU A 1 232 ? 31.938 -11.969 -9.031 1 66.5 232 LEU A CA 1
ATOM 1830 C C . LEU A 1 232 ? 30.953 -10.961 -8.438 1 66.5 232 LEU A C 1
ATOM 1832 O O . LEU A 1 232 ? 31.203 -10.414 -7.359 1 66.5 232 LEU A O 1
ATOM 1836 N N . MET A 1 233 ? 29.891 -10.914 -9.102 1 65.31 233 MET A N 1
ATOM 1837 C CA . MET A 1 233 ? 28.875 -9.969 -8.648 1 65.31 233 MET A CA 1
ATOM 1838 C C . MET A 1 233 ? 28.266 -10.422 -7.324 1 65.31 233 MET A C 1
ATOM 1840 O O . MET A 1 233 ? 27.859 -9.594 -6.504 1 65.31 233 MET A O 1
ATOM 1844 N N . ALA A 1 234 ? 28.328 -11.711 -7.145 1 67.81 234 ALA A N 1
ATOM 1845 C CA . ALA A 1 234 ? 27.812 -12.234 -5.883 1 67.81 234 ALA A CA 1
ATOM 1846 C C . ALA A 1 234 ? 28.703 -11.828 -4.715 1 67.81 234 ALA A C 1
ATOM 1848 O O . ALA A 1 234 ? 28.203 -11.477 -3.641 1 67.81 234 ALA A O 1
ATOM 1849 N N . HIS A 1 235 ? 29.922 -11.891 -4.961 1 71.75 235 HIS A N 1
ATOM 1850 C CA . HIS A 1 235 ? 30.859 -11.508 -3.914 1 71.75 235 HIS A CA 1
ATOM 1851 C C . HIS A 1 235 ? 30.781 -10.008 -3.627 1 71.75 235 HIS A C 1
ATOM 1853 O O . HIS A 1 235 ? 30.812 -9.594 -2.467 1 71.75 235 HIS A O 1
ATOM 1859 N N . ILE A 1 236 ? 30.672 -9.312 -4.594 1 64.81 236 ILE A N 1
ATOM 1860 C CA . ILE A 1 236 ? 30.578 -7.863 -4.457 1 64.81 236 ILE A CA 1
ATOM 1861 C C . ILE A 1 236 ? 29.312 -7.488 -3.701 1 64.81 236 ILE A C 1
ATOM 1863 O O . ILE A 1 236 ? 29.328 -6.605 -2.842 1 64.81 236 ILE A O 1
ATOM 1867 N N . ALA A 1 237 ? 28.344 -8.18 -3.951 1 64.94 237 ALA A N 1
ATOM 1868 C CA . ALA A 1 237 ? 27.078 -7.918 -3.279 1 64.94 237 ALA A CA 1
ATOM 1869 C C . ALA A 1 237 ? 27.172 -8.203 -1.784 1 64.94 237 ALA A C 1
ATOM 1871 O O . ALA A 1 237 ? 26.641 -7.453 -0.966 1 64.94 237 ALA A O 1
ATOM 1872 N N . LYS A 1 238 ? 27.891 -9.188 -1.48 1 71.44 238 LYS A N 1
ATOM 1873 C CA . LYS A 1 238 ? 28.094 -9.523 -0.073 1 71.44 238 LYS A CA 1
ATOM 1874 C C . LYS A 1 238 ? 28.875 -8.43 0.645 1 71.44 238 LYS A C 1
ATOM 1876 O O . LYS A 1 238 ? 28.547 -8.047 1.766 1 71.44 238 LYS A O 1
ATOM 1881 N N . VAL A 1 239 ? 29.844 -8.039 -0.029 1 65.5 239 VAL A N 1
ATOM 1882 C CA . VAL A 1 239 ? 30.688 -7.004 0.567 1 65.5 239 VAL A CA 1
ATOM 1883 C C . VAL A 1 239 ? 29.859 -5.738 0.786 1 65.5 239 VAL A C 1
ATOM 1885 O O . VAL A 1 239 ? 29.969 -5.098 1.835 1 65.5 239 VAL A O 1
ATOM 1888 N N . LYS A 1 240 ? 29.047 -5.453 -0.084 1 64.38 240 LYS A N 1
ATOM 1889 C CA . LYS A 1 240 ? 28.203 -4.266 0.029 1 64.38 240 LYS A CA 1
ATOM 1890 C C . LYS A 1 240 ? 27.219 -4.406 1.181 1 64.38 240 LYS A C 1
ATOM 1892 O O . LYS A 1 240 ? 26.984 -3.453 1.928 1 64.38 240 LYS A O 1
ATOM 1897 N N . GLU A 1 241 ? 26.672 -5.559 1.265 1 68.75 241 GLU A N 1
ATOM 1898 C CA . GLU A 1 241 ? 25.734 -5.84 2.352 1 68.75 241 GLU A CA 1
ATOM 1899 C C . GLU A 1 241 ? 26.422 -5.723 3.711 1 68.75 241 GLU A C 1
ATOM 1901 O O . GLU A 1 241 ? 25.844 -5.164 4.652 1 68.75 241 GLU A O 1
ATOM 1906 N N . ASP A 1 242 ? 27.562 -6.23 3.779 1 66 242 ASP A N 1
ATOM 1907 C CA . ASP A 1 242 ? 28.297 -6.168 5.035 1 66 242 ASP A CA 1
ATOM 1908 C C . ASP A 1 242 ? 28.609 -4.723 5.418 1 66 242 ASP A C 1
ATOM 1910 O O . ASP A 1 242 ? 28.531 -4.359 6.594 1 66 242 ASP A O 1
ATOM 1914 N N . MET A 1 243 ? 28.766 -3.984 4.453 1 62.44 243 MET A N 1
ATOM 1915 C CA . MET A 1 243 ? 29.047 -2.57 4.688 1 62.44 243 MET A CA 1
ATOM 1916 C C . MET A 1 243 ? 27.781 -1.845 5.156 1 62.44 243 MET A C 1
ATOM 1918 O O . MET A 1 243 ? 27.844 -1.027 6.074 1 62.44 243 MET A O 1
ATOM 1922 N N . GLN A 1 244 ? 26.719 -2.193 4.539 1 63.78 244 GLN A N 1
ATOM 1923 C CA . GLN A 1 244 ? 25.453 -1.558 4.891 1 63.78 244 GLN A CA 1
ATOM 1924 C C . GLN A 1 244 ? 25 -1.974 6.289 1 63.78 244 GLN A C 1
ATOM 1926 O O . GLN A 1 244 ? 24.453 -1.16 7.035 1 63.78 244 GLN A O 1
ATOM 1931 N N . GLU A 1 245 ? 25.141 -3.209 6.543 1 63.97 245 GLU A N 1
ATOM 1932 C CA . GLU A 1 245 ? 24.781 -3.703 7.871 1 63.97 245 GLU A CA 1
ATOM 1933 C C . GLU A 1 245 ? 25.625 -3.021 8.953 1 63.97 245 GLU A C 1
ATOM 1935 O O . GLU A 1 245 ? 25.109 -2.705 10.031 1 63.97 245 GLU A O 1
ATOM 1940 N N . LYS A 1 246 ? 26.766 -2.795 8.672 1 59.66 246 LYS A N 1
ATOM 1941 C CA . LYS A 1 246 ? 27.625 -2.088 9.602 1 59.66 246 LYS A CA 1
ATOM 1942 C C . LYS A 1 246 ? 27.172 -0.647 9.805 1 59.66 246 LYS A C 1
ATOM 1944 O O . LYS A 1 246 ? 27.156 -0.14 10.93 1 59.66 246 LYS A O 1
ATOM 1949 N N . GLU A 1 247 ? 26.641 -0.135 8.766 1 59.69 247 GLU A N 1
ATOM 1950 C CA . GLU A 1 247 ? 26.125 1.23 8.836 1 59.69 247 GLU A CA 1
ATOM 1951 C C . GLU A 1 247 ? 24.797 1.285 9.594 1 59.69 247 GLU A C 1
ATOM 1953 O O . GLU A 1 247 ? 24.578 2.193 10.398 1 59.69 247 GLU A O 1
ATOM 1958 N N . ARG A 1 248 ? 24 0.375 9.336 1 59.72 248 ARG A N 1
ATOM 1959 C CA . ARG A 1 248 ? 22.719 0.298 10.031 1 59.72 248 ARG A CA 1
ATOM 1960 C C . ARG A 1 248 ? 22.922 0.08 11.523 1 59.72 248 ARG A C 1
ATOM 1962 O O . ARG A 1 248 ? 22.234 0.691 12.352 1 59.72 248 ARG A O 1
ATOM 1969 N N . ARG A 1 249 ? 23.734 -0.82 11.742 1 57.38 249 ARG A N 1
ATOM 1970 C CA . ARG A 1 249 ? 24.062 -1.052 13.148 1 57.38 249 ARG A CA 1
ATOM 1971 C C . ARG A 1 249 ? 24.609 0.211 13.797 1 57.38 249 ARG A C 1
ATOM 1973 O O . ARG A 1 249 ? 24.281 0.524 14.945 1 57.38 249 ARG A O 1
ATOM 1980 N N . ARG A 1 250 ? 25.172 0.842 12.969 1 52.38 250 ARG A N 1
ATOM 1981 C CA . ARG A 1 250 ? 25.719 2.104 13.477 1 52.38 250 ARG A CA 1
ATOM 1982 C C . ARG A 1 250 ? 24.609 3.141 13.641 1 52.38 250 ARG A C 1
ATOM 1984 O O . ARG A 1 250 ? 24.562 3.844 14.648 1 52.38 250 ARG A O 1
ATOM 1991 N N . SER A 1 251 ? 23.766 3.07 12.688 1 52.41 251 SER A N 1
ATOM 1992 C CA . SER A 1 251 ? 22.656 4.016 12.727 1 52.41 251 SER A CA 1
ATOM 1993 C C . SER A 1 251 ? 21.625 3.619 13.773 1 52.41 251 SER A C 1
ATOM 1995 O O . SER A 1 251 ? 21.078 4.477 14.469 1 52.41 251 SER A O 1
ATOM 1997 N N . ALA A 1 252 ? 21.188 2.373 13.695 1 48.78 252 ALA A N 1
ATOM 1998 C CA . ALA A 1 252 ? 20.266 1.888 14.719 1 48.78 252 ALA A CA 1
ATOM 1999 C C . ALA A 1 252 ? 20.812 2.119 16.125 1 48.78 252 ALA A C 1
ATOM 2001 O O . ALA A 1 252 ? 20.078 2.52 17.031 1 48.78 252 ALA A O 1
ATOM 2002 N N . ARG A 1 253 ? 21.969 1.882 16.266 1 45.94 253 ARG A N 1
ATOM 2003 C CA . ARG A 1 253 ? 22.625 2.211 17.531 1 45.94 253 ARG A CA 1
ATOM 2004 C C . ARG A 1 253 ? 22.531 3.707 17.812 1 45.94 253 ARG A C 1
ATOM 2006 O O . ARG A 1 253 ? 22.297 4.109 18.953 1 45.94 253 ARG A O 1
ATOM 2013 N N . ASN A 1 254 ? 22.547 4.281 16.75 1 42.03 254 ASN A N 1
ATOM 2014 C CA . ASN A 1 254 ? 22.406 5.727 16.906 1 42.03 254 ASN A CA 1
ATOM 2015 C C . ASN A 1 254 ? 20.953 6.129 17.078 1 42.03 254 ASN A C 1
ATOM 2017 O O . ASN A 1 254 ? 20.625 7.004 17.875 1 42.03 254 ASN A O 1
ATOM 2021 N N . ALA A 1 255 ? 20.156 5.602 16.219 1 38.88 255 ALA A N 1
ATOM 2022 C CA . ALA A 1 255 ? 18.719 5.867 16.328 1 38.88 255 ALA A CA 1
ATOM 2023 C C . ALA A 1 255 ? 18.172 5.375 17.656 1 38.88 255 ALA A C 1
ATOM 2025 O O . ALA A 1 255 ? 17.375 6.066 18.312 1 38.88 255 ALA A O 1
ATOM 2026 N N . MET A 1 256 ? 18.391 4.18 18.016 1 36.22 256 MET A N 1
ATOM 2027 C CA . MET A 1 256 ? 18.078 3.734 19.375 1 36.22 256 MET A CA 1
ATOM 2028 C C . MET A 1 256 ? 18.719 4.656 20.406 1 36.22 256 MET A C 1
ATOM 2030 O O . MET A 1 256 ? 18.094 4.992 21.422 1 36.22 256 MET A O 1
ATOM 2034 N N . ALA A 1 257 ? 19.859 4.93 20.109 1 33.94 257 ALA A N 1
ATOM 2035 C CA . ALA A 1 257 ? 20.469 5.922 20.984 1 33.94 257 ALA A CA 1
ATOM 2036 C C . ALA A 1 257 ? 19.719 7.246 20.938 1 33.94 257 ALA A C 1
ATOM 2038 O O . ALA A 1 257 ? 19.516 7.902 21.953 1 33.94 257 ALA A O 1
ATOM 2039 N N . LEU A 1 258 ? 19.391 7.477 19.797 1 32.72 258 LEU A N 1
ATOM 2040 C CA . LEU A 1 258 ? 18.594 8.688 19.641 1 32.72 258 LEU A CA 1
ATOM 2041 C C . LEU A 1 258 ? 17.188 8.477 20.172 1 32.72 258 LEU A C 1
ATOM 2043 O O . LEU A 1 258 ? 16.625 9.367 20.812 1 32.72 258 LEU A O 1
ATOM 2047 N N . GLY A 1 259 ? 16.562 7.414 19.828 1 31.23 259 GLY A N 1
ATOM 2048 C CA . GLY A 1 259 ? 15.281 7.074 20.422 1 31.23 259 GLY A CA 1
ATOM 2049 C C . GLY A 1 259 ? 15.336 6.969 21.938 1 31.23 259 GLY A C 1
ATOM 2050 O O . GLY A 1 259 ? 14.484 7.516 22.625 1 31.23 259 GLY A O 1
ATOM 2051 N N . PHE A 1 260 ? 16.281 6.211 22.453 1 31.42 260 PHE A N 1
ATOM 2052 C CA . PHE A 1 260 ? 16.484 6.176 23.891 1 31.42 260 PHE A CA 1
ATOM 2053 C C . PHE A 1 260 ? 16.891 7.551 24.422 1 31.42 260 PHE A C 1
ATOM 2055 O O . PHE A 1 260 ? 16.531 7.926 25.531 1 31.42 260 PHE A O 1
ATOM 2062 N N . SER A 1 261 ? 17.719 8.172 23.688 1 31.48 261 SER A N 1
ATOM 2063 C CA . SER A 1 261 ? 18.062 9.508 24.156 1 31.48 261 SER A CA 1
ATOM 2064 C C . SER A 1 261 ? 16.844 10.445 24.109 1 31.48 261 SER A C 1
ATOM 2066 O O . SER A 1 261 ? 16.766 11.414 24.859 1 31.48 261 SER A O 1
ATOM 2068 N N . LEU A 1 262 ? 16.016 10.133 23.172 1 27.8 262 LEU A N 1
ATOM 2069 C CA . LEU A 1 262 ? 14.812 10.961 23.078 1 27.8 262 LEU A CA 1
ATOM 2070 C C . LEU A 1 262 ? 13.805 10.57 24.156 1 27.8 262 LEU A C 1
ATOM 2072 O O . LEU A 1 262 ? 12.859 11.312 24.422 1 27.8 262 LEU A O 1
ATOM 2076 N N . LEU A 1 263 ? 13.625 9.352 24.594 1 28.3 263 LEU A N 1
ATOM 2077 C CA . LEU A 1 263 ? 12.758 8.969 25.703 1 28.3 263 LEU A CA 1
ATOM 2078 C C . LEU A 1 263 ? 13.281 9.523 27.016 1 28.3 263 LEU A C 1
ATOM 2080 O O . LEU A 1 263 ? 12.695 9.281 28.078 1 28.3 263 LEU A O 1
ATOM 2084 N N . GLY A 1 264 ? 13.805 10.492 27.141 1 26.09 264 GLY A N 1
ATOM 2085 C CA . GLY A 1 264 ? 14.32 11.281 28.234 1 26.09 264 GLY A CA 1
ATOM 2086 C C . GLY A 1 264 ? 15.555 10.68 28.875 1 26.09 264 GLY A C 1
ATOM 2087 O O . GLY A 1 264 ? 15.852 9.5 28.672 1 26.09 264 GLY A O 1
ATOM 2088 N N . PRO A 1 265 ? 16.469 11.422 29.219 1 28.59 265 PRO A N 1
ATOM 2089 C CA . PRO A 1 265 ? 17.672 11.078 29.984 1 28.59 265 PRO A CA 1
ATOM 2090 C C . PRO A 1 265 ? 17.359 10.188 31.188 1 28.59 265 PRO A C 1
ATOM 2092 O O . PRO A 1 265 ? 16.734 10.641 32.156 1 28.59 265 PRO A O 1
ATOM 2095 N N . GLY A 1 266 ? 16.719 9.102 31.188 1 26.27 266 GLY A N 1
ATOM 2096 C CA . GLY A 1 266 ? 16.766 8.5 32.5 1 26.27 266 GLY A CA 1
ATOM 2097 C C . GLY A 1 266 ? 18.078 8.719 33.219 1 26.27 266 GLY A C 1
ATOM 2098 O O . GLY A 1 266 ? 19.062 9.141 32.625 1 26.27 266 GLY A O 1
ATOM 2099 N N . SER A 1 267 ? 18.109 8.25 34.656 1 24.5 267 SER A N 1
ATOM 2100 C CA . SER A 1 267 ? 18.969 8.289 35.812 1 24.5 267 SER A CA 1
ATOM 2101 C C . SER A 1 267 ? 20.375 7.766 35.5 1 24.5 267 SER A C 1
ATOM 2103 O O . SER A 1 267 ? 20.531 6.613 35.062 1 24.5 267 SER A O 1
ATOM 2105 N N . LYS A 1 268 ? 21.188 8.609 35.062 1 29.7 268 LYS A N 1
ATOM 2106 C CA . LYS A 1 268 ? 22.578 8.297 35.406 1 29.7 268 LYS A CA 1
ATOM 2107 C C . LYS A 1 268 ? 22.656 7.734 36.844 1 29.7 268 LYS A C 1
ATOM 2109 O O . LYS A 1 268 ? 22.328 8.414 37.812 1 29.7 268 LYS A O 1
ATOM 2114 N N . GLY A 1 269 ? 22.266 6.477 37.094 1 22.53 269 GLY A N 1
ATOM 2115 C CA . GLY A 1 269 ? 22.812 5.941 38.312 1 22.53 269 GLY A CA 1
ATOM 2116 C C . GLY A 1 269 ? 24.219 6.422 38.625 1 22.53 269 GLY A C 1
ATOM 2117 O O . GLY A 1 269 ? 25.094 6.379 37.75 1 22.53 269 GLY A O 1
ATOM 2118 N N . TYR A 1 270 ? 24.25 7.41 39.562 1 23.7 270 TYR A N 1
ATOM 2119 C CA . TYR A 1 270 ? 25.406 7.887 40.312 1 23.7 270 TYR A CA 1
ATOM 2120 C C . TYR A 1 270 ? 26.297 6.723 40.75 1 23.7 270 TYR A C 1
ATOM 2122 O O . TYR A 1 270 ? 25.922 5.934 41.625 1 23.7 270 TYR A O 1
ATOM 2130 N N . SER A 1 271 ? 26.703 5.875 39.844 1 22.7 271 SER A N 1
ATOM 2131 C CA . SER A 1 271 ? 27.688 5.09 40.594 1 22.7 271 SER A CA 1
ATOM 2132 C C . SER A 1 271 ? 28.656 5.992 41.344 1 22.7 271 SER A C 1
ATOM 2134 O O . SER A 1 271 ? 29.156 6.969 40.812 1 22.7 271 SER A O 1
ATOM 2136 N N . PRO A 1 272 ? 28.531 5.98 42.656 1 22.41 272 PRO A N 1
ATOM 2137 C CA . PRO A 1 272 ? 29.391 6.715 43.594 1 22.41 272 PRO A CA 1
ATOM 2138 C C . PRO A 1 272 ? 30.844 6.785 43.125 1 22.41 272 PRO A C 1
ATOM 2140 O O . PRO A 1 272 ? 31.297 5.926 42.375 1 22.41 272 PRO A O 1
ATOM 2143 N N . ALA A 1 273 ? 31.375 8.109 43.062 1 22.94 273 ALA A N 1
ATOM 2144 C CA . ALA A 1 273 ? 32.781 8.508 42.875 1 22.94 273 ALA A CA 1
ATOM 2145 C C . ALA A 1 273 ? 33.719 7.613 43.688 1 22.94 273 ALA A C 1
ATOM 2147 O O . ALA A 1 273 ? 33.719 7.676 44.906 1 22.94 273 ALA A O 1
ATOM 2148 N N . GLY A 1 274 ? 33.594 6.223 43.5 1 20.17 274 GLY A N 1
ATOM 2149 C CA . GLY A 1 274 ? 34.656 5.621 44.281 1 20.17 274 GLY A CA 1
ATOM 2150 C C . GLY A 1 274 ? 35.969 6.422 44.25 1 20.17 274 GLY A C 1
ATOM 2151 O O . GLY A 1 274 ? 36.188 7.203 43.344 1 20.17 274 GLY A O 1
ATOM 2152 N N . SER A 1 275 ? 36.594 6.617 45.406 1 22.41 275 SER A N 1
ATOM 2153 C CA . SER A 1 275 ? 37.812 7.215 45.938 1 22.41 275 SER A CA 1
ATOM 2154 C C . SER A 1 275 ? 38.938 7.133 44.906 1 22.41 275 SER A C 1
ATOM 2156 O O . SER A 1 275 ? 38.906 6.305 44 1 22.41 275 SER A O 1
ATOM 2158 N N . ASP A 1 276 ? 40.062 8.016 45.094 1 22.84 276 ASP A N 1
ATOM 2159 C CA . ASP A 1 276 ? 41.25 8.688 44.531 1 22.84 276 ASP A CA 1
ATOM 2160 C C . ASP A 1 276 ? 42.312 7.68 44.156 1 22.84 276 ASP A C 1
ATOM 2162 O O . ASP A 1 276 ? 43.438 8.062 43.844 1 22.84 276 ASP A O 1
ATOM 2166 N N . GLY A 1 277 ? 42.125 6.309 44.281 1 20.95 277 GLY A N 1
ATOM 2167 C CA . GLY A 1 277 ? 43.469 5.84 44.438 1 20.95 277 GLY A CA 1
ATOM 2168 C C . GLY A 1 277 ? 44.406 6.324 43.344 1 20.95 277 GLY A C 1
ATOM 2169 O O . GLY A 1 277 ? 43.938 6.73 42.281 1 20.95 277 GLY A O 1
ATOM 2170 N N . SER A 1 278 ? 45.719 6.574 43.656 1 23.11 278 SER A N 1
ATOM 2171 C CA . SER A 1 278 ? 47 7.133 43.25 1 23.11 278 SER A CA 1
ATOM 2172 C C . SER A 1 278 ? 47.438 6.566 41.906 1 23.11 278 SER A C 1
ATOM 2174 O O . SER A 1 278 ? 48.625 6.414 41.625 1 23.11 278 SER A O 1
ATOM 2176 N N . ALA A 1 279 ? 46.469 5.988 41.188 1 23.33 279 ALA A N 1
ATOM 2177 C CA . ALA A 1 279 ? 47.219 5.156 40.219 1 23.33 279 ALA A CA 1
ATOM 2178 C C . ALA A 1 279 ? 48.188 5.996 39.406 1 23.33 279 ALA A C 1
ATOM 2180 O O . ALA A 1 279 ? 47.875 7.141 39.062 1 23.33 279 ALA A O 1
ATOM 2181 N N . SER A 1 280 ? 49.469 5.559 39.406 1 23.3 280 SER A N 1
ATOM 2182 C CA . SER A 1 280 ? 50.75 5.969 38.844 1 23.3 280 SER A CA 1
ATOM 2183 C C . SER A 1 280 ? 50.594 6.238 37.344 1 23.3 280 SER A C 1
ATOM 2185 O O . SER A 1 280 ? 50 5.441 36.594 1 23.3 280 SER A O 1
ATOM 2187 N N . SER A 1 281 ? 50.781 7.477 36.938 1 24.09 281 SER A N 1
ATOM 2188 C CA . SER A 1 281 ? 50.656 8.328 35.781 1 24.09 281 SER A CA 1
ATOM 2189 C C . SER A 1 281 ? 51.5 7.816 34.625 1 24.09 281 SER A C 1
ATOM 2191 O O . SER A 1 281 ? 51.906 8.586 33.75 1 24.09 281 SER A O 1
ATOM 2193 N N . SER A 1 282 ? 52 6.492 34.719 1 22.09 282 SER A N 1
ATOM 2194 C CA . SER A 1 282 ? 53.156 6.453 33.812 1 22.09 282 SER A CA 1
ATOM 2195 C C . SER A 1 282 ? 52.812 6.918 32.406 1 22.09 282 SER A C 1
ATOM 2197 O O . SER A 1 282 ? 51.781 6.492 31.859 1 22.09 282 SER A O 1
ATOM 2199 N N . ASP A 1 283 ? 53.406 8.008 31.938 1 21.22 283 ASP A N 1
ATOM 2200 C CA . ASP A 1 283 ? 53.469 8.938 30.828 1 21.22 283 ASP A CA 1
ATOM 2201 C C . ASP A 1 283 ? 53.688 8.195 29.5 1 21.22 283 ASP A C 1
ATOM 2203 O O . ASP A 1 283 ? 53.875 8.82 28.469 1 21.22 283 ASP A O 1
ATOM 2207 N N . SER A 1 284 ? 54.094 6.895 29.484 1 22.31 284 SER A N 1
ATOM 2208 C CA . SER A 1 284 ? 54.969 6.641 28.328 1 22.31 284 SER A CA 1
ATOM 2209 C C . SER A 1 284 ? 54.25 6.941 27.031 1 22.31 284 SER A C 1
ATOM 2211 O O . SER A 1 284 ? 53.125 6.461 26.797 1 22.31 284 SER A O 1
ATOM 2213 N N . GLU A 1 285 ? 54.719 7.934 26.234 1 21.97 285 GLU A N 1
ATOM 2214 C CA . GLU A 1 285 ? 54.562 8.656 24.969 1 21.97 285 GLU A CA 1
ATOM 2215 C C . GLU A 1 285 ? 54.5 7.699 23.781 1 21.97 285 GLU A C 1
ATOM 2217 O O . GLU A 1 285 ? 54.5 8.133 22.625 1 21.97 285 GLU A O 1
ATOM 2222 N N . ASP A 1 286 ? 54.656 6.387 23.875 1 19.98 286 ASP A N 1
ATOM 2223 C CA . ASP A 1 286 ? 55.125 5.82 22.609 1 19.98 286 ASP A CA 1
ATOM 2224 C C . ASP A 1 286 ? 54.125 6.113 21.484 1 19.98 286 ASP A C 1
ATOM 2226 O O . ASP A 1 286 ? 52.969 5.762 21.578 1 19.98 286 ASP A O 1
ATOM 2230 N N . HIS A 1 287 ? 54.406 7.176 20.609 1 23.05 287 HIS A N 1
ATOM 2231 C CA . HIS A 1 287 ? 53.969 7.715 19.328 1 23.05 287 HIS A CA 1
ATOM 2232 C C . HIS A 1 287 ? 53.781 6.605 18.297 1 23.05 287 HIS A C 1
ATOM 2234 O O . HIS A 1 287 ? 53.812 6.852 17.094 1 23.05 287 HIS A O 1
ATOM 2240 N N . GLU A 1 288 ? 53.906 5.34 18.75 1 19.27 288 GLU A N 1
ATOM 2241 C CA . GLU A 1 288 ? 54.188 4.383 17.688 1 19.27 288 GLU A CA 1
ATOM 2242 C C . GLU A 1 288 ? 53.188 4.551 16.531 1 19.27 288 GLU A C 1
ATOM 2244 O O . GLU A 1 288 ? 53.594 4.676 15.375 1 19.27 288 GLU A O 1
ATOM 2249 N N . ASP A 1 289 ? 52.406 3.396 16.281 1 18.11 289 ASP A N 1
ATOM 2250 C CA . ASP A 1 289 ? 52.125 2.588 15.094 1 18.11 289 ASP A CA 1
ATOM 2251 C C . ASP A 1 289 ? 50.938 3.135 14.328 1 18.11 289 ASP A C 1
ATOM 2253 O O . ASP A 1 289 ? 49.781 2.992 14.766 1 18.11 289 ASP A O 1
ATOM 2257 N N . ALA A 1 290 ? 50.938 4.445 13.828 1 19.11 290 ALA A N 1
ATOM 2258 C CA . ALA A 1 290 ? 50.062 5.191 12.945 1 19.11 290 ALA A CA 1
ATOM 2259 C C . ALA A 1 290 ? 49.312 4.258 11.984 1 19.11 290 ALA A C 1
ATOM 2261 O O . ALA A 1 290 ? 48.094 4.176 11.992 1 19.11 290 ALA A O 1
ATOM 2262 N N . VAL A 1 291 ? 49.562 4.57 10.461 1 20.77 291 VAL A N 1
ATOM 2263 C CA . VAL A 1 291 ? 48.969 4.5 9.125 1 20.77 291 VAL A CA 1
ATOM 2264 C C . VAL A 1 291 ? 49.062 3.07 8.602 1 20.77 291 VAL A C 1
ATOM 2266 O O . VAL A 1 291 ? 48.469 2.75 7.555 1 20.77 291 VAL A O 1
ATOM 2269 N N . THR A 1 292 ? 49.812 2.236 8.961 1 18.89 292 THR A N 1
ATOM 2270 C CA . THR A 1 292 ? 50.156 1 8.273 1 18.89 292 THR A CA 1
ATOM 2271 C C . THR A 1 292 ? 48.906 0.166 7.996 1 18.89 292 THR A C 1
ATOM 2273 O O . THR A 1 292 ? 48.875 -0.616 7.043 1 18.89 292 THR A O 1
ATOM 2276 N N . ALA A 1 293 ? 48.031 -0.147 8.602 1 17.66 293 ALA A N 1
ATOM 2277 C CA . ALA A 1 293 ? 47.531 -1.296 7.871 1 17.66 293 ALA A CA 1
ATOM 2278 C C . ALA A 1 293 ? 46.875 -0.863 6.555 1 17.66 293 ALA A C 1
ATOM 2280 O O . ALA A 1 293 ? 45.688 -0.582 6.504 1 17.66 293 ALA A O 1
ATOM 2281 N N . ALA A 1 294 ? 47.031 0.319 6.03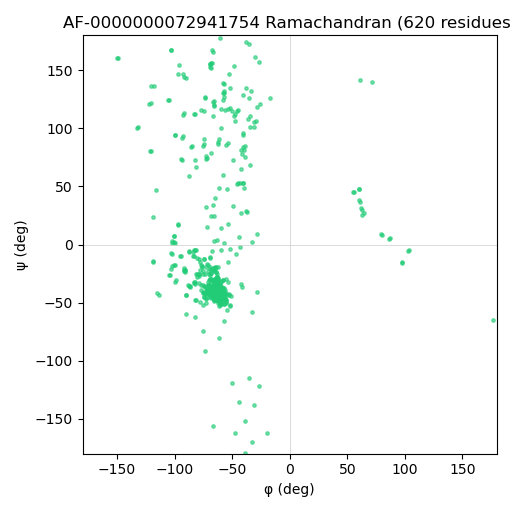5 1 18.28 294 ALA A N 1
ATOM 2282 C CA . ALA A 1 294 ? 46.375 0.456 4.742 1 18.28 294 ALA A CA 1
ATOM 2283 C C . ALA A 1 294 ? 46.719 -0.697 3.811 1 18.28 294 ALA A C 1
ATOM 2285 O O . ALA A 1 294 ? 47.812 -0.708 3.225 1 18.28 294 ALA A O 1
ATOM 2286 N N . SER A 1 295 ? 46.906 -1.782 4.246 1 17.53 295 SER A N 1
ATOM 2287 C CA . SER A 1 295 ? 47.562 -3.062 4.035 1 17.53 295 SER A CA 1
ATOM 2288 C C . SER A 1 295 ? 47.656 -3.408 2.551 1 17.53 295 SER A C 1
ATOM 2290 O O . SER A 1 295 ? 46.938 -2.828 1.734 1 17.53 295 SER A O 1
ATOM 2292 N N . LYS A 1 296 ? 48.094 -4.77 2.229 1 18.61 296 LYS A N 1
ATOM 2293 C CA . LYS A 1 296 ? 48.594 -5.766 1.289 1 18.61 296 LYS A CA 1
ATOM 2294 C C . LYS A 1 296 ? 47.781 -5.758 -0.009 1 18.61 296 LYS A C 1
ATOM 2296 O O . LYS A 1 296 ? 46.625 -5.336 -0.026 1 18.61 296 LYS A O 1
ATOM 2301 N N . ARG A 1 297 ? 48.594 -6.281 -1.337 1 19.23 297 ARG A N 1
ATOM 2302 C CA . ARG A 1 297 ? 49 -6.789 -2.645 1 19.23 297 ARG A CA 1
ATOM 2303 C C . ARG A 1 297 ? 47.844 -7.48 -3.346 1 19.23 297 ARG A C 1
ATOM 2305 O O . ARG A 1 297 ? 47.031 -8.148 -2.699 1 19.23 297 ARG A O 1
ATOM 2312 N N . VAL A 1 298 ? 47.625 -7.008 -4.523 1 20.88 298 VAL A N 1
ATOM 2313 C CA . VAL A 1 298 ? 47.156 -7.289 -5.875 1 20.88 298 VAL A CA 1
ATOM 2314 C C . VAL A 1 298 ? 47.406 -8.758 -6.215 1 20.88 298 VAL A C 1
ATOM 2316 O O . VAL A 1 298 ? 47.656 -9.102 -7.367 1 20.88 298 VAL A O 1
ATOM 2319 N N . ALA A 1 299 ? 47.781 -9.406 -5.23 1 21.47 299 ALA A N 1
ATOM 2320 C CA . ALA A 1 299 ? 48.562 -10.578 -5.582 1 21.47 299 ALA A CA 1
ATOM 2321 C C . ALA A 1 299 ? 48.125 -11.148 -6.926 1 21.47 299 ALA A C 1
ATOM 2323 O O . ALA A 1 299 ? 47.125 -10.734 -7.488 1 21.47 299 ALA A O 1
ATOM 2324 N N . SER A 1 300 ? 48.031 -12.516 -6.996 1 18.55 300 SER A N 1
ATOM 2325 C CA . SER A 1 300 ? 48.469 -13.57 -7.914 1 18.55 300 SER A CA 1
ATOM 2326 C C . SER A 1 300 ? 47.625 -13.547 -9.195 1 18.55 300 SER A C 1
ATOM 2328 O O . SER A 1 300 ? 46.438 -13.875 -9.18 1 18.55 300 SER A O 1
ATOM 2330 N N . VAL A 1 301 ? 47.906 -12.516 -10.039 1 19.39 301 VAL A N 1
ATOM 2331 C CA . VAL A 1 301 ? 47.594 -12.844 -11.422 1 19.39 301 VAL A CA 1
ATOM 2332 C C . VAL A 1 301 ? 47.969 -14.297 -11.719 1 19.39 301 VAL A C 1
ATOM 2334 O O . VAL A 1 301 ? 48.844 -14.859 -11.062 1 19.39 301 VAL A O 1
ATOM 2337 N N . PRO A 1 302 ? 47.719 -14.742 -13.078 1 18.12 302 PRO A N 1
ATOM 2338 C CA . PRO A 1 302 ? 47.969 -16.109 -13.57 1 18.12 302 PRO A CA 1
ATOM 2339 C C . PRO A 1 302 ? 49.438 -16.469 -13.633 1 18.12 302 PRO A C 1
ATOM 2341 O O . PRO A 1 302 ? 50.219 -15.805 -14.336 1 18.12 302 PRO A O 1
ATOM 2344 N N . GLN A 1 303 ? 50.188 -16.812 -12.695 1 18.5 303 GLN A N 1
ATOM 2345 C CA . GLN A 1 303 ? 51.375 -17.641 -12.75 1 18.5 303 GLN A CA 1
ATOM 2346 C C . GLN A 1 303 ? 51.406 -18.484 -14.016 1 18.5 303 GLN A C 1
ATOM 2348 O O . GLN A 1 303 ? 50.375 -18.672 -14.664 1 18.5 303 GLN A O 1
ATOM 2353 N N . GLY A 1 304 ? 52.25 -19.516 -13.93 1 18.45 304 GLY A N 1
ATOM 2354 C CA . GLY A 1 304 ? 52.969 -20.516 -14.703 1 18.45 304 GLY A CA 1
ATOM 2355 C C . GLY A 1 304 ? 52.125 -21.156 -15.773 1 18.45 304 GLY A C 1
ATOM 2356 O O . GLY A 1 304 ? 50.906 -20.875 -15.883 1 18.45 304 GLY A O 1
ATOM 2357 N N . LEU A 1 305 ? 52.344 -22.703 -15.766 1 19.33 305 LEU A N 1
ATOM 2358 C CA . LEU A 1 305 ? 52.812 -24 -16.25 1 19.33 305 LEU A CA 1
ATOM 2359 C C . LEU A 1 305 ? 51.688 -24.703 -17.016 1 19.33 305 LEU A C 1
ATOM 2361 O O . LEU A 1 305 ? 50.531 -24.656 -16.641 1 19.33 305 LEU A O 1
ATOM 2365 N N . LEU A 1 306 ? 52.281 -25.75 -18.078 1 19 306 LEU A N 1
ATOM 2366 C CA . LEU A 1 306 ? 53.031 -26.469 -19.109 1 19 306 LEU A CA 1
ATOM 2367 C C . LEU A 1 306 ? 52.5 -27.891 -19.266 1 19 306 LEU A C 1
ATOM 2369 O O . LEU A 1 306 ? 52.531 -28.453 -20.359 1 19 306 LEU A O 1
ATOM 2373 N N . ARG A 1 307 ? 52.594 -28.891 -18.219 1 19.44 307 ARG A N 1
ATOM 2374 C CA . ARG A 1 307 ? 52.781 -30.266 -18.688 1 19.44 307 ARG A CA 1
ATOM 2375 C C . ARG A 1 307 ? 51.5 -30.812 -19.297 1 19.44 307 ARG A C 1
ATOM 2377 O O . ARG A 1 307 ? 50.562 -31.156 -18.594 1 19.44 307 ARG A O 1
ATOM 2384 N N . SER A 1 308 ? 50.594 -30.188 -19.938 1 18.12 308 SER A N 1
ATOM 2385 C CA . SER A 1 308 ? 50.156 -31.188 -20.891 1 18.12 308 SER A CA 1
ATOM 2386 C C . SER A 1 308 ? 51.312 -31.75 -21.719 1 18.12 308 SER A C 1
ATOM 2388 O O . SER A 1 308 ? 51.719 -31.109 -22.703 1 18.12 308 SER A O 1
ATOM 2390 N N . SER A 1 309 ? 52.562 -32.219 -21.266 1 19.7 309 SER A N 1
ATOM 2391 C CA . SER A 1 309 ? 52.969 -33.5 -21.781 1 19.7 309 SER A CA 1
ATOM 2392 C C . SER A 1 309 ? 51.906 -34.562 -21.516 1 19.7 309 SER A C 1
ATOM 2394 O O . SER A 1 309 ? 52 -35.688 -22.031 1 19.7 309 SER A O 1
ATOM 2396 N N . MET A 1 310 ? 51.469 -34.812 -20.281 1 20.06 310 MET A N 1
ATOM 2397 C CA . MET A 1 310 ? 51.344 -36.25 -20.172 1 20.06 310 MET A CA 1
ATOM 2398 C C . MET A 1 310 ? 50.344 -36.812 -21.188 1 20.06 310 MET A C 1
ATOM 2400 O O . MET A 1 310 ? 49.375 -36.125 -21.547 1 20.06 310 MET A O 1
ATOM 2404 N N . ARG A 1 311 ? 50 -38.188 -21.391 1 22.08 311 ARG A N 1
ATOM 2405 C CA . ARG A 1 311 ? 49.719 -39.312 -22.266 1 22.08 311 ARG A CA 1
ATOM 2406 C C . ARG A 1 311 ? 48.344 -39.188 -22.906 1 22.08 311 ARG A C 1
ATOM 2408 O O . ARG A 1 311 ? 47.344 -39.188 -22.219 1 22.08 311 ARG A O 1
ATOM 2415 N N . ARG A 1 312 ? 48.781 -38.5 -24.031 1 17.44 312 ARG A N 1
ATOM 2416 C CA . ARG A 1 312 ? 49.188 -39.406 -25.094 1 17.44 312 ARG A CA 1
ATOM 2417 C C . ARG A 1 312 ? 50.656 -39.844 -24.906 1 17.44 312 ARG A C 1
ATOM 2419 O O . ARG A 1 312 ? 51.5 -39 -24.625 1 17.44 312 ARG A O 1
ATOM 2426 N N . MET B 1 1 ? -43.281 -0.633 13.375 1 24.11 1 MET B N 1
ATOM 2427 C CA . MET B 1 1 ? -42.812 -1.733 12.539 1 24.11 1 MET B CA 1
ATOM 2428 C C . MET B 1 1 ? -42.219 -1.212 11.234 1 24.11 1 MET B C 1
ATOM 2430 O O . MET B 1 1 ? -42.969 -0.934 10.289 1 24.11 1 MET B O 1
ATOM 2434 N N . GLY B 1 2 ? -41.25 -0.219 11.188 1 28.75 2 GLY B N 1
ATOM 2435 C CA . GLY B 1 2 ? -40.719 0.46 10.016 1 28.75 2 GLY B CA 1
ATOM 2436 C C . GLY B 1 2 ? -40.25 -0.494 8.945 1 28.75 2 GLY B C 1
ATOM 2437 O O . GLY B 1 2 ? -39.688 -1.557 9.258 1 28.75 2 GLY B O 1
ATOM 2438 N N . ARG B 1 3 ? -40.875 -0.459 7.738 1 28.09 3 ARG B N 1
ATOM 2439 C CA . ARG B 1 3 ? -40.531 -1.198 6.531 1 28.09 3 ARG B CA 1
ATOM 2440 C C . ARG B 1 3 ? -39.031 -1.202 6.312 1 28.09 3 ARG B C 1
ATOM 2442 O O . ARG B 1 3 ? -38.406 -0.147 6.121 1 28.09 3 ARG B O 1
ATOM 2449 N N . MET B 1 4 ? -38.344 -2.068 6.98 1 31.48 4 MET B N 1
ATOM 2450 C CA . MET B 1 4 ? -37 -2.338 6.434 1 31.48 4 MET B CA 1
ATOM 2451 C C . MET B 1 4 ? -37.062 -2.441 4.914 1 31.48 4 MET B C 1
ATOM 2453 O O . MET B 1 4 ? -37.719 -3.334 4.371 1 31.48 4 MET B O 1
ATOM 2457 N N . SER B 1 5 ? -37.406 -1.328 4.273 1 33.91 5 SER B N 1
ATOM 2458 C CA . SER B 1 5 ? -37.375 -1.319 2.812 1 33.91 5 SER B CA 1
ATOM 2459 C C . SER B 1 5 ? -36.312 -2.283 2.277 1 33.91 5 SER B C 1
ATOM 2461 O O . SER B 1 5 ? -35.219 -2.359 2.809 1 33.91 5 SER B O 1
ATOM 2463 N N . ASP B 1 6 ? -36.75 -3.336 1.778 1 32.56 6 ASP B N 1
ATOM 2464 C CA . ASP B 1 6 ? -36.062 -4.301 0.927 1 32.56 6 ASP B CA 1
ATOM 2465 C C . ASP B 1 6 ? -35.125 -3.6 -0.056 1 32.56 6 ASP B C 1
ATOM 2467 O O . ASP B 1 6 ? -35.5 -3.348 -1.203 1 32.56 6 ASP B O 1
ATOM 2471 N N . ARG B 1 7 ? -34.562 -2.41 0.259 1 37.22 7 ARG B N 1
ATOM 2472 C CA . ARG B 1 7 ? -33.688 -1.77 -0.713 1 37.22 7 ARG B CA 1
ATOM 2473 C C . ARG B 1 7 ? -32.781 -2.795 -1.397 1 37.22 7 ARG B C 1
ATOM 2475 O O . ARG B 1 7 ? -32.125 -3.576 -0.729 1 37.22 7 ARG B O 1
ATOM 2482 N N . GLN B 1 8 ? -33.156 -3.27 -2.484 1 42.97 8 GLN B N 1
ATOM 2483 C CA . GLN B 1 8 ? -32.344 -4.086 -3.393 1 42.97 8 GLN B CA 1
ATOM 2484 C C . GLN B 1 8 ? -30.859 -3.795 -3.227 1 42.97 8 GLN B C 1
ATOM 2486 O O . GLN B 1 8 ? -30.469 -2.656 -2.967 1 42.97 8 GLN B O 1
ATOM 2491 N N . PRO B 1 9 ? -30.078 -4.723 -2.902 1 51.53 9 PRO B N 1
ATOM 2492 C CA . PRO B 1 9 ? -28.656 -4.445 -2.705 1 51.53 9 PRO B CA 1
ATOM 2493 C C . PRO B 1 9 ? -28.094 -3.49 -3.752 1 51.53 9 PRO B C 1
ATOM 2495 O O . PRO B 1 9 ? -28.234 -3.725 -4.953 1 51.53 9 PRO B O 1
ATOM 2498 N N . SER B 1 10 ? -28.203 -2.207 -3.633 1 60.59 10 SER B N 1
ATOM 2499 C CA . SER B 1 10 ? -27.828 -1.117 -4.523 1 60.59 10 SER B CA 1
ATOM 2500 C C . SER B 1 10 ? -26.531 -1.439 -5.27 1 60.59 10 SER B C 1
ATOM 2502 O O . SER B 1 10 ? -25.547 -1.866 -4.66 1 60.59 10 SER B O 1
ATOM 2504 N N . VAL B 1 11 ? -26.625 -1.726 -6.57 1 77.75 11 VAL B N 1
ATOM 2505 C CA . VAL B 1 11 ? -25.531 -1.943 -7.508 1 77.75 11 VAL B CA 1
ATOM 2506 C C . VAL B 1 11 ? -24.469 -0.873 -7.309 1 77.75 11 VAL B C 1
ATOM 2508 O O . VAL B 1 11 ? -24.766 0.324 -7.324 1 77.75 11 VAL B O 1
ATOM 2511 N N . ILE B 1 12 ? -23.312 -1.159 -6.918 1 88 12 ILE B N 1
ATOM 2512 C CA . ILE B 1 12 ? -22.203 -0.233 -6.758 1 88 12 ILE B CA 1
ATOM 2513 C C . ILE B 1 12 ? -21.609 0.098 -8.125 1 88 12 ILE B C 1
ATOM 2515 O O . ILE B 1 12 ? -21.125 -0.792 -8.836 1 88 12 ILE B O 1
ATOM 2519 N N . PRO B 1 13 ? -21.734 1.351 -8.484 1 90.12 13 PRO B N 1
ATOM 2520 C CA . PRO B 1 13 ? -21.188 1.728 -9.789 1 90.12 13 PRO B CA 1
ATOM 2521 C C . PRO B 1 13 ? -19.688 1.41 -9.914 1 90.12 13 PRO B C 1
ATOM 2523 O O . PRO B 1 13 ? -18.938 1.567 -8.953 1 90.12 13 PRO B O 1
ATOM 2526 N N . PHE B 1 14 ? -19.297 0.865 -11.125 1 91.75 14 PHE B N 1
ATOM 2527 C CA . PHE B 1 14 ? -17.906 0.617 -11.492 1 91.75 14 PHE B CA 1
ATOM 2528 C C . PHE B 1 14 ? -17.266 -0.406 -10.562 1 91.75 14 PHE B C 1
ATOM 2530 O O . PHE B 1 14 ? -16.078 -0.3 -10.234 1 91.75 14 PHE B O 1
ATOM 2537 N N . GLN B 1 15 ? -18.094 -1.244 -10.102 1 92.69 15 GLN B N 1
ATOM 2538 C CA . GLN B 1 15 ? -17.562 -2.316 -9.266 1 92.69 15 GLN B CA 1
ATOM 2539 C C . GLN B 1 15 ? -16.656 -3.248 -10.078 1 92.69 15 GLN B C 1
ATOM 2541 O O . GLN B 1 15 ? -17.109 -3.842 -11.062 1 92.69 15 GLN B O 1
ATOM 2546 N N . LEU B 1 16 ? -15.469 -3.404 -9.656 1 91.44 16 LEU B N 1
ATOM 2547 C CA . LEU B 1 16 ? -14.492 -4.176 -10.414 1 91.44 16 LEU B CA 1
ATOM 2548 C C . LEU B 1 16 ? -14.555 -5.652 -10.039 1 91.44 16 LEU B C 1
ATOM 2550 O O . LEU B 1 16 ? -14.305 -6.523 -10.875 1 91.44 16 LEU B O 1
ATOM 2554 N N . VAL B 1 17 ? -14.828 -5.949 -8.789 1 90.62 17 VAL B N 1
ATOM 2555 C CA . VAL B 1 17 ? -14.906 -7.316 -8.289 1 90.62 17 VAL B CA 1
ATOM 2556 C C . VAL B 1 17 ? -16.281 -7.566 -7.68 1 90.62 17 VAL B C 1
ATOM 2558 O O . VAL B 1 17 ? -16.703 -6.867 -6.754 1 90.62 17 VAL B O 1
ATOM 2561 N N . PRO B 1 18 ? -16.891 -8.477 -8.211 1 86.88 18 PRO B N 1
ATOM 2562 C CA . PRO B 1 18 ? -18.219 -8.766 -7.652 1 86.88 18 PRO B CA 1
ATOM 2563 C C . PRO B 1 18 ? -18.172 -9.078 -6.156 1 86.88 18 PRO B C 1
ATOM 2565 O O . PRO B 1 18 ? -17.312 -9.844 -5.707 1 86.88 18 PRO B O 1
ATOM 2568 N N . GLY B 1 19 ? -19.047 -8.406 -5.43 1 85.5 19 GLY B N 1
ATOM 2569 C CA . GLY B 1 19 ? -19.109 -8.648 -3.996 1 85.5 19 GLY B CA 1
ATOM 2570 C C . GLY B 1 19 ? -18.328 -7.633 -3.184 1 85.5 19 GLY B C 1
ATOM 2571 O O . GLY B 1 19 ? -18.516 -7.523 -1.97 1 85.5 19 GLY B O 1
ATOM 2572 N N . ASP B 1 20 ? -17.5 -6.957 -3.883 1 89.56 20 ASP B N 1
ATOM 2573 C CA . ASP B 1 20 ? -16.75 -5.898 -3.203 1 89.56 20 ASP B CA 1
ATOM 2574 C C . ASP B 1 20 ? -17.641 -4.688 -2.939 1 89.56 20 ASP B C 1
ATOM 2576 O O . ASP B 1 20 ? -17.578 -3.695 -3.672 1 89.56 20 ASP B O 1
ATOM 2580 N N . ARG B 1 21 ? -18.281 -4.727 -1.901 1 90.12 21 ARG B N 1
ATOM 2581 C CA . ARG B 1 21 ? -19.281 -3.703 -1.595 1 90.12 21 ARG B CA 1
ATOM 2582 C C . ARG B 1 21 ? -18.609 -2.367 -1.279 1 90.12 21 ARG B C 1
ATOM 2584 O O . ARG B 1 21 ? -19.234 -1.312 -1.4 1 90.12 21 ARG B O 1
ATOM 2591 N N . LEU B 1 22 ? -17.422 -2.41 -0.899 1 91.44 22 LEU B N 1
ATOM 2592 C CA . LEU B 1 22 ? -16.703 -1.171 -0.621 1 91.44 22 LEU B CA 1
ATOM 2593 C C . LEU B 1 22 ? -15.914 -0.716 -1.842 1 91.44 22 LEU B C 1
ATOM 2595 O O . LEU B 1 22 ? -15.367 0.388 -1.854 1 91.44 22 LEU B O 1
ATOM 2599 N N . ASN B 1 23 ? -15.836 -1.524 -2.809 1 94.31 23 ASN B N 1
ATOM 2600 C CA . ASN B 1 23 ? -15.148 -1.275 -4.066 1 94.31 23 ASN B CA 1
ATOM 2601 C C . ASN B 1 23 ? -13.695 -0.873 -3.836 1 94.31 23 ASN B C 1
ATOM 2603 O O . ASN B 1 23 ? -13.211 0.09 -4.434 1 94.31 23 ASN B O 1
ATOM 2607 N N . ILE B 1 24 ? -13.094 -1.576 -2.994 1 91.81 24 ILE B N 1
ATOM 2608 C CA . ILE B 1 24 ? -11.703 -1.308 -2.633 1 91.81 24 ILE B CA 1
ATOM 2609 C C . ILE B 1 24 ? -10.797 -1.576 -3.83 1 91.81 24 ILE B C 1
ATOM 2611 O O . ILE B 1 24 ? -9.805 -0.873 -4.035 1 91.81 24 ILE B O 1
ATOM 2615 N N . ALA B 1 25 ? -11.234 -2.547 -4.68 1 92.88 25 ALA B N 1
ATOM 2616 C CA . ALA B 1 25 ? -10.445 -2.854 -5.875 1 92.88 25 ALA B CA 1
ATOM 2617 C C . ALA B 1 25 ? -10.32 -1.631 -6.777 1 92.88 25 ALA B C 1
ATOM 2619 O O . ALA B 1 25 ? -9.258 -1.371 -7.34 1 92.88 25 ALA B O 1
ATOM 2620 N N . LEU B 1 26 ? -11.344 -0.927 -6.883 1 95 26 LEU B N 1
ATOM 2621 C CA . LEU B 1 26 ? -11.305 0.295 -7.676 1 95 26 LEU B CA 1
ATOM 2622 C C . LEU B 1 26 ? -10.344 1.313 -7.066 1 95 26 LEU B C 1
ATOM 2624 O O . LEU B 1 26 ? -9.586 1.964 -7.781 1 95 26 LEU B O 1
ATOM 2628 N N . GLY B 1 27 ? -10.391 1.468 -5.766 1 94.44 27 GLY B N 1
ATOM 2629 C CA . GLY B 1 27 ? -9.43 2.322 -5.086 1 94.44 27 GLY B CA 1
ATOM 2630 C C . GLY B 1 27 ? -7.988 1.916 -5.336 1 94.44 27 GLY B C 1
ATOM 2631 O O . GLY B 1 27 ? -7.133 2.766 -5.598 1 94.44 27 GLY B O 1
ATOM 2632 N N . CYS B 1 28 ? -7.777 0.638 -5.301 1 92.75 28 CYS B N 1
ATOM 2633 C CA . CYS B 1 28 ? -6.449 0.111 -5.586 1 92.75 28 CYS B CA 1
ATOM 2634 C C . CYS B 1 28 ? -6.012 0.466 -7 1 92.75 28 CYS B C 1
ATOM 2636 O O . CYS B 1 28 ? -4.867 0.87 -7.219 1 92.75 28 CYS B O 1
ATOM 2638 N N . ALA B 1 29 ? -6.906 0.364 -7.898 1 94.5 29 ALA B N 1
ATOM 2639 C CA . ALA B 1 29 ? -6.598 0.697 -9.289 1 94.5 29 ALA B CA 1
ATOM 2640 C C . ALA B 1 29 ? -6.199 2.164 -9.422 1 94.5 29 ALA B C 1
ATOM 2642 O O . ALA B 1 29 ? -5.262 2.492 -10.156 1 94.5 29 ALA B O 1
ATOM 2643 N N . ILE B 1 30 ? -6.867 2.982 -8.727 1 94.69 30 ILE B N 1
ATOM 2644 C CA . ILE B 1 30 ? -6.566 4.41 -8.758 1 94.69 30 ILE B CA 1
ATOM 2645 C C . ILE B 1 30 ? -5.18 4.656 -8.164 1 94.69 30 ILE B C 1
ATOM 2647 O O . ILE B 1 30 ? -4.383 5.406 -8.734 1 94.69 30 ILE B O 1
ATOM 2651 N N . TYR B 1 31 ? -4.891 4.008 -7.086 1 93.19 31 TYR B N 1
ATOM 2652 C CA . TYR B 1 31 ? -3.586 4.16 -6.457 1 93.19 31 TYR B CA 1
ATOM 2653 C C . TYR B 1 31 ? -2.473 3.678 -7.379 1 93.19 31 TYR B C 1
ATOM 2655 O O . TYR B 1 31 ? -1.425 4.316 -7.484 1 93.19 31 TYR B O 1
ATOM 2663 N N . LEU B 1 32 ? -2.764 2.586 -8.008 1 89 32 LEU B N 1
ATOM 2664 C CA . LEU B 1 32 ? -1.778 2.043 -8.938 1 89 32 LEU B CA 1
ATOM 2665 C C . LEU B 1 32 ? -1.564 2.984 -10.117 1 89 32 LEU B C 1
ATOM 2667 O O . LEU B 1 32 ? -0.431 3.188 -10.555 1 89 32 LEU B O 1
ATOM 2671 N N . ALA B 1 33 ? -2.586 3.549 -10.57 1 90.31 33 ALA B N 1
ATOM 2672 C CA . ALA B 1 33 ? -2.49 4.52 -11.656 1 90.31 33 ALA B CA 1
ATOM 2673 C C . ALA B 1 33 ? -1.693 5.746 -11.227 1 90.31 33 ALA B C 1
ATOM 2675 O O . ALA B 1 33 ? -0.86 6.25 -11.984 1 90.31 33 ALA B O 1
ATOM 2676 N N . LEU B 1 34 ? -1.909 6.168 -10.016 1 88.88 34 LEU B N 1
ATOM 2677 C CA . LEU B 1 34 ? -1.206 7.332 -9.5 1 88.88 34 LEU B CA 1
ATOM 2678 C C . LEU B 1 34 ? 0.283 7.047 -9.336 1 88.88 34 LEU B C 1
ATOM 2680 O O . LEU B 1 34 ? 1.121 7.891 -9.656 1 88.88 34 LEU B O 1
ATOM 2684 N N . THR B 1 35 ? 0.546 5.906 -8.883 1 83.38 35 THR B N 1
ATOM 2685 C CA . THR B 1 35 ? 1.94 5.516 -8.711 1 83.38 35 THR B CA 1
ATOM 2686 C C . THR B 1 35 ? 2.645 5.418 -10.055 1 83.38 35 THR B C 1
ATOM 2688 O O . THR B 1 35 ? 3.77 5.898 -10.211 1 83.38 35 THR B O 1
ATOM 2691 N N . GLY B 1 36 ? 1.992 4.762 -10.969 1 78.56 36 GLY B N 1
ATOM 2692 C CA . GLY B 1 36 ? 2.561 4.641 -12.305 1 78.56 36 GLY B CA 1
ATOM 2693 C C . GLY B 1 36 ? 2.742 5.977 -13 1 78.56 36 GLY B C 1
ATOM 2694 O O . GLY B 1 36 ? 3.736 6.191 -13.695 1 78.56 36 GLY B O 1
ATOM 2695 N N . SER B 1 37 ? 1.879 6.867 -12.781 1 78.81 37 SER B N 1
ATOM 2696 C CA . SER B 1 37 ? 1.934 8.18 -13.414 1 78.81 37 SER B CA 1
ATOM 2697 C C . SER B 1 37 ? 3.082 9.016 -12.859 1 78.81 37 SER B C 1
ATOM 2699 O O . SER B 1 37 ? 3.705 9.789 -13.586 1 78.81 37 SER B O 1
ATOM 2701 N N . SER B 1 38 ? 3.332 8.859 -11.641 1 71.12 38 SER B N 1
ATOM 2702 C CA . SER B 1 38 ? 4.391 9.633 -11.008 1 71.12 38 SER B CA 1
ATOM 2703 C C . SER B 1 38 ? 5.762 9.266 -11.57 1 71.12 38 SER B C 1
ATOM 2705 O O . SER B 1 38 ? 6.68 10.086 -11.57 1 71.12 38 SER B O 1
ATOM 2707 N N . GLU B 1 39 ? 5.848 8.141 -12.156 1 65.25 39 GLU B N 1
ATOM 2708 C CA . GLU B 1 39 ? 7.117 7.668 -12.695 1 65.25 39 GLU B CA 1
ATOM 2709 C C . GLU B 1 39 ? 7.285 8.086 -14.156 1 65.25 39 GLU B C 1
ATOM 2711 O O . GLU B 1 39 ? 8.406 8.219 -14.641 1 65.25 39 GLU B O 1
ATOM 2716 N N . VAL B 1 40 ? 6.148 8.344 -14.75 1 64.81 40 VAL B N 1
ATOM 2717 C CA . VAL B 1 40 ? 6.207 8.531 -16.203 1 64.81 40 VAL B CA 1
ATOM 2718 C C . VAL B 1 40 ? 6.086 10.016 -16.531 1 64.81 40 VAL B C 1
ATOM 2720 O O . VAL B 1 40 ? 6.602 10.477 -17.547 1 64.81 40 VAL B O 1
ATOM 2723 N N . ILE B 1 41 ? 5.484 10.703 -15.703 1 67.69 41 ILE B N 1
ATOM 2724 C CA . ILE B 1 41 ? 5.195 12.102 -16 1 67.69 41 ILE B CA 1
ATOM 2725 C C . ILE B 1 41 ? 6.48 12.922 -15.906 1 67.69 41 ILE B C 1
ATOM 2727 O O . ILE B 1 41 ? 7.188 12.867 -14.898 1 67.69 41 ILE B O 1
ATOM 2731 N N . ASN B 1 42 ? 6.75 13.617 -16.906 1 66.12 42 ASN B N 1
ATOM 2732 C CA . ASN B 1 42 ? 7.977 14.398 -17.016 1 66.12 42 ASN B CA 1
ATOM 2733 C C . ASN B 1 42 ? 7.77 15.828 -16.5 1 66.12 42 ASN B C 1
ATOM 2735 O O . ASN B 1 42 ? 8.734 16.5 -16.141 1 66.12 42 ASN B O 1
ATOM 2739 N N . ASN B 1 43 ? 6.539 16.266 -16.5 1 69.94 43 ASN B N 1
ATOM 2740 C CA . ASN B 1 43 ? 6.273 17.625 -16 1 69.94 43 ASN B CA 1
ATOM 2741 C C . ASN B 1 43 ? 6.57 17.734 -14.516 1 69.94 43 ASN B C 1
ATOM 2743 O O . ASN B 1 43 ? 5.973 17.031 -13.703 1 69.94 43 ASN B O 1
ATOM 2747 N N . LYS B 1 44 ? 7.477 18.594 -14.203 1 69.62 44 LYS B N 1
ATOM 2748 C CA . LYS B 1 44 ? 7.973 18.734 -12.836 1 69.62 44 LYS B CA 1
ATOM 2749 C C . LYS B 1 44 ? 6.84 19.109 -11.875 1 69.62 44 LYS B C 1
ATOM 2751 O O . LYS B 1 44 ? 6.777 18.578 -10.758 1 69.62 44 LYS B O 1
ATOM 2756 N N . PHE B 1 45 ? 6.027 20.016 -12.367 1 70.88 45 PHE B N 1
ATOM 2757 C CA . PHE B 1 45 ? 4.93 20.469 -11.523 1 70.88 45 PHE B CA 1
ATOM 2758 C C . PHE B 1 45 ? 3.982 19.312 -11.203 1 70.88 45 PHE B C 1
ATOM 2760 O O . PHE B 1 45 ? 3.625 19.109 -10.047 1 70.88 45 PHE B O 1
ATOM 2767 N N . LEU B 1 46 ? 3.654 18.594 -12.219 1 74.19 46 LEU B N 1
ATOM 2768 C CA . LEU B 1 46 ? 2.758 17.453 -12.031 1 74.19 46 LEU B CA 1
ATOM 2769 C C . LEU B 1 46 ? 3.416 16.375 -11.18 1 74.19 46 LEU B C 1
ATOM 2771 O O . LEU B 1 46 ? 2.768 15.773 -10.32 1 74.19 46 LEU B O 1
ATOM 2775 N N . ARG B 1 47 ? 4.605 16.25 -11.289 1 76.06 47 ARG B N 1
ATOM 2776 C CA . ARG B 1 47 ? 5.344 15.258 -10.523 1 76.06 47 ARG B CA 1
ATOM 2777 C C . ARG B 1 47 ? 5.391 15.633 -9.047 1 76.06 47 ARG B C 1
ATOM 2779 O O . ARG B 1 47 ? 5.199 14.781 -8.172 1 76.06 47 ARG B O 1
ATOM 2786 N N . LYS B 1 48 ? 5.562 16.891 -8.867 1 71 48 LYS B N 1
ATOM 2787 C CA . LYS B 1 48 ? 5.605 17.344 -7.48 1 71 48 LYS B CA 1
ATOM 2788 C C . LYS B 1 48 ? 4.254 17.156 -6.797 1 71 48 LYS B C 1
ATOM 2790 O O . LYS B 1 48 ? 4.188 16.812 -5.621 1 71 48 LYS B O 1
ATOM 2795 N N . ASN B 1 49 ? 3.26 17.375 -7.602 1 74.25 49 ASN B N 1
ATOM 2796 C CA . ASN B 1 49 ? 1.924 17.188 -7.051 1 74.25 49 ASN B CA 1
ATOM 2797 C C . ASN B 1 49 ? 1.631 15.711 -6.777 1 74.25 49 ASN B C 1
ATOM 2799 O O . ASN B 1 49 ? 0.962 15.375 -5.797 1 74.25 49 ASN B O 1
ATOM 2803 N N . LEU B 1 50 ? 2.252 14.914 -7.582 1 76.69 50 LEU B N 1
ATOM 2804 C CA . LEU B 1 50 ? 2.031 13.477 -7.426 1 76.69 50 LEU B CA 1
ATOM 2805 C C . LEU B 1 50 ? 2.902 12.906 -6.309 1 76.69 50 LEU B C 1
ATOM 2807 O O . LEU B 1 50 ? 2.693 11.781 -5.867 1 76.69 50 LEU B O 1
ATOM 2811 N N . GLN B 1 51 ? 3.688 13.773 -5.828 1 76.81 51 GLN B N 1
ATOM 2812 C CA . GLN B 1 51 ? 4.551 13.336 -4.738 1 76.81 51 GLN B CA 1
ATOM 2813 C C . GLN B 1 51 ? 4.023 13.82 -3.389 1 76.81 51 GLN B C 1
ATOM 2815 O O . GLN B 1 51 ? 4.645 13.578 -2.352 1 76.81 51 GLN B O 1
ATOM 2820 N N . ALA B 1 52 ? 2.932 14.477 -3.428 1 81.38 52 ALA B N 1
ATOM 2821 C CA . ALA B 1 52 ? 2.26 14.906 -2.205 1 81.38 52 ALA B CA 1
ATOM 2822 C C . ALA B 1 52 ? 1.036 14.039 -1.919 1 81.38 52 ALA B C 1
ATOM 2824 O O . ALA B 1 52 ? 0.14 13.922 -2.758 1 81.38 52 ALA B O 1
ATOM 2825 N N . TYR B 1 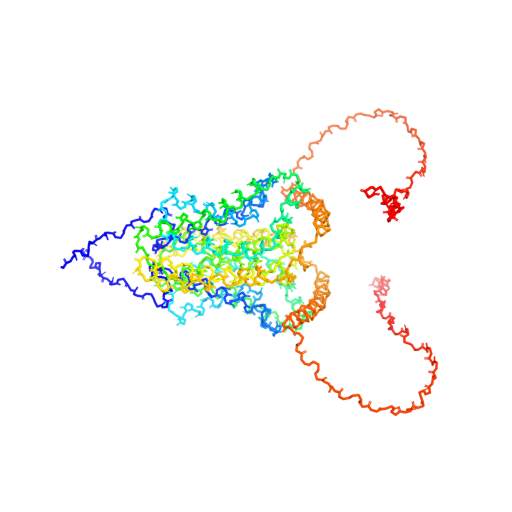53 ? 1.008 13.492 -0.813 1 86.06 53 TYR B N 1
ATOM 2826 C CA . TYR B 1 53 ? -0.1 12.617 -0.46 1 86.06 53 TYR B CA 1
ATOM 2827 C C . TYR B 1 53 ? -1.416 13.383 -0.421 1 86.06 53 TYR B C 1
ATOM 2829 O O . TYR B 1 53 ? -2.484 12.805 -0.637 1 86.06 53 TYR B O 1
ATOM 2837 N N . THR B 1 54 ? -1.371 14.664 -0.111 1 89.38 54 THR B N 1
ATOM 2838 C CA . THR B 1 54 ? -2.57 15.492 -0.087 1 89.38 54 THR B CA 1
ATOM 2839 C C . THR B 1 54 ? -3.229 15.531 -1.464 1 89.38 54 THR B C 1
ATOM 2841 O O . THR B 1 54 ? -4.457 15.57 -1.569 1 89.38 54 THR B O 1
ATOM 2844 N N . SER B 1 55 ? -2.404 15.508 -2.479 1 89.38 55 SER B N 1
ATOM 2845 C CA . SER B 1 55 ? -2.943 15.445 -3.832 1 89.38 55 SER B CA 1
ATOM 2846 C C . SER B 1 55 ? -3.648 14.117 -4.09 1 89.38 55 SER B C 1
ATOM 2848 O O . SER B 1 55 ? -4.703 14.086 -4.723 1 89.38 55 SER B O 1
ATOM 2850 N N . TRP B 1 56 ? -3.08 13.062 -3.605 1 92.25 56 TRP B N 1
ATOM 2851 C CA . TRP B 1 56 ? -3.707 11.758 -3.756 1 92.25 56 TRP B CA 1
ATOM 2852 C C . TRP B 1 56 ? -5.055 11.711 -3.043 1 92.25 56 TRP B C 1
ATOM 2854 O O . TRP B 1 56 ? -6.023 11.148 -3.562 1 92.25 56 TRP B O 1
ATOM 2864 N N . ASN B 1 57 ? -5.059 12.32 -1.865 1 94.31 57 ASN B N 1
ATOM 2865 C CA . ASN B 1 57 ? -6.309 12.398 -1.115 1 94.31 57 ASN B CA 1
ATOM 2866 C C . ASN B 1 57 ? -7.387 13.133 -1.905 1 94.31 57 ASN B C 1
ATOM 2868 O O . ASN B 1 57 ? -8.531 12.68 -1.965 1 94.31 57 ASN B O 1
ATOM 2872 N N . TRP B 1 58 ? -7.027 14.164 -2.537 1 95.94 58 TRP B N 1
ATOM 2873 C CA . TRP B 1 58 ? -7.969 14.93 -3.344 1 95.94 58 TRP B CA 1
ATOM 2874 C C . TRP B 1 58 ? -8.422 14.133 -4.562 1 95.94 58 TRP B C 1
ATOM 2876 O O . TRP B 1 58 ? -9.594 14.172 -4.938 1 95.94 58 TRP B O 1
ATOM 2886 N N . VAL B 1 59 ? -7.523 13.469 -5.191 1 94.75 59 VAL B N 1
ATOM 2887 C CA . VAL B 1 59 ? -7.891 12.641 -6.332 1 94.75 59 VAL B CA 1
ATOM 2888 C C . VAL B 1 59 ? -8.938 11.609 -5.91 1 94.75 59 VAL B C 1
ATOM 2890 O O . VAL B 1 59 ? -9.898 11.367 -6.637 1 94.75 59 VAL B O 1
ATOM 2893 N N . LEU B 1 60 ? -8.797 11.094 -4.766 1 96.38 60 LEU B N 1
ATOM 2894 C CA . LEU B 1 60 ? -9.75 10.094 -4.289 1 96.38 60 LEU B CA 1
ATOM 2895 C C . LEU B 1 60 ? -11.094 10.734 -3.977 1 96.38 60 LEU B C 1
ATOM 2897 O O . LEU B 1 60 ? -12.141 10.156 -4.277 1 96.38 60 LEU B O 1
ATOM 2901 N N . ILE B 1 61 ? -11.078 11.883 -3.398 1 96.94 61 ILE B N 1
ATOM 2902 C CA . ILE B 1 61 ? -12.32 12.578 -3.068 1 96.94 61 ILE B CA 1
ATOM 2903 C C . ILE B 1 61 ? -13.07 12.938 -4.352 1 96.94 61 ILE B C 1
ATOM 2905 O O . ILE B 1 61 ? -14.273 12.711 -4.453 1 96.94 61 ILE B O 1
ATOM 2909 N N . VAL B 1 62 ? -12.312 13.43 -5.312 1 96.88 62 VAL B N 1
ATOM 2910 C CA . VAL B 1 62 ? -12.922 13.789 -6.59 1 96.88 62 VAL B CA 1
ATOM 2911 C C . VAL B 1 62 ? -13.445 12.531 -7.277 1 96.88 62 VAL B C 1
ATOM 2913 O O . VAL B 1 62 ? -14.555 12.531 -7.82 1 96.88 62 VAL B O 1
ATOM 2916 N N . SER B 1 63 ? -12.672 11.453 -7.258 1 96.88 63 SER B N 1
ATOM 2917 C CA . SER B 1 63 ? -13.109 10.188 -7.828 1 96.88 63 SER B CA 1
ATOM 2918 C C . SER B 1 63 ? -14.375 9.68 -7.141 1 96.88 63 SER B C 1
ATOM 2920 O O . SER B 1 63 ? -15.273 9.156 -7.797 1 96.88 63 SER B O 1
ATOM 2922 N N . ARG B 1 64 ? -14.391 9.812 -5.809 1 96.5 64 ARG B N 1
ATOM 2923 C CA . ARG B 1 64 ? -15.578 9.445 -5.039 1 96.5 64 ARG B CA 1
ATOM 2924 C C . ARG B 1 64 ? -16.812 10.18 -5.551 1 96.5 64 ARG B C 1
ATOM 2926 O O . ARG B 1 64 ? -17.875 9.578 -5.707 1 96.5 64 ARG B O 1
ATOM 2933 N N . ILE B 1 65 ? -16.703 11.422 -5.855 1 95 65 ILE B N 1
ATOM 2934 C CA . ILE B 1 65 ? -17.828 12.242 -6.305 1 95 65 ILE B CA 1
ATOM 2935 C C . ILE B 1 65 ? -18.188 11.883 -7.742 1 95 65 ILE B C 1
ATOM 2937 O O . ILE B 1 65 ? -19.359 11.594 -8.039 1 95 65 ILE B O 1
ATOM 2941 N N . LEU B 1 66 ? -17.219 11.75 -8.625 1 95.88 66 LEU B N 1
ATOM 2942 C CA . LEU B 1 66 ? -17.453 11.523 -10.047 1 95.88 66 LEU B CA 1
ATOM 2943 C C . LEU B 1 66 ? -17.984 10.117 -10.297 1 95.88 66 LEU B C 1
ATOM 2945 O O . LEU B 1 66 ? -18.828 9.914 -11.164 1 95.88 66 LEU B O 1
ATOM 2949 N N . LEU B 1 67 ? -17.484 9.188 -9.523 1 96.12 67 LEU B N 1
ATOM 2950 C CA . LEU B 1 67 ? -17.844 7.797 -9.758 1 96.12 67 LEU B CA 1
ATOM 2951 C C . LEU B 1 67 ? -18.922 7.344 -8.781 1 96.12 67 LEU B C 1
ATOM 2953 O O . LEU B 1 67 ? -19.234 6.152 -8.703 1 96.12 67 LEU B O 1
ATOM 2957 N N . ARG B 1 68 ? -19.375 8.219 -7.953 1 94.81 68 ARG B N 1
ATOM 2958 C CA . ARG B 1 68 ? -20.469 7.98 -7.023 1 94.81 68 ARG B CA 1
ATOM 2959 C C . ARG B 1 68 ? -20.141 6.84 -6.062 1 94.81 68 ARG B C 1
ATOM 2961 O O . ARG B 1 68 ? -20.922 5.902 -5.91 1 94.81 68 ARG B O 1
ATOM 2968 N N . GLN B 1 69 ? -18.969 6.91 -5.504 1 95.06 69 GLN B N 1
ATOM 2969 C CA . GLN B 1 69 ? -18.516 5.906 -4.551 1 95.06 69 GLN B CA 1
ATOM 2970 C C . GLN B 1 69 ? -18.812 6.34 -3.115 1 95.06 69 GLN B C 1
ATOM 2972 O O . GLN B 1 69 ? -17.875 6.531 -2.324 1 95.06 69 GLN B O 1
ATOM 2977 N N . GLU B 1 70 ? -19.984 6.328 -2.684 1 93.5 70 GLU B N 1
ATOM 2978 C CA . GLU B 1 70 ? -20.391 6.82 -1.37 1 93.5 70 GLU B CA 1
ATOM 2979 C C . GLU B 1 70 ? -19.844 5.934 -0.256 1 93.5 70 GLU B C 1
ATOM 2981 O O . GLU B 1 70 ? -19.625 6.398 0.864 1 93.5 70 GLU B O 1
ATOM 2986 N N . GLN B 1 71 ? -19.578 4.684 -0.613 1 92.06 71 GLN B N 1
ATOM 2987 C CA . GLN B 1 71 ? -19.094 3.744 0.392 1 92.06 71 GLN B CA 1
ATOM 2988 C C . GLN B 1 71 ? -17.672 4.102 0.838 1 92.06 71 GLN B C 1
ATOM 2990 O O . GLN B 1 71 ? -17.188 3.584 1.846 1 92.06 71 GLN B O 1
ATOM 2995 N N . TRP B 1 72 ? -16.969 5.027 0.135 1 95.12 72 TRP B N 1
ATOM 2996 C CA . TRP B 1 72 ? -15.609 5.414 0.47 1 95.12 72 TRP B CA 1
ATOM 2997 C C . TRP B 1 72 ? -15.594 6.469 1.572 1 95.12 72 TRP B C 1
ATOM 2999 O O . TRP B 1 72 ? -14.547 6.754 2.154 1 95.12 72 TRP B O 1
ATOM 3009 N N . ASP B 1 73 ? -16.688 7.016 1.916 1 95.31 73 ASP B N 1
ATOM 3010 C CA . ASP B 1 73 ? -16.766 8.172 2.799 1 95.31 73 ASP B CA 1
ATOM 3011 C C . ASP B 1 73 ? -16.047 7.91 4.117 1 95.31 73 ASP B C 1
ATOM 3013 O O . ASP B 1 73 ? -15.227 8.719 4.559 1 95.31 73 ASP B O 1
ATOM 3017 N N . PRO B 1 74 ? -16.281 6.789 4.75 1 93.94 74 PRO B N 1
ATOM 3018 C CA . PRO B 1 74 ? -15.594 6.555 6.023 1 93.94 74 PRO B CA 1
ATOM 3019 C C . PRO B 1 74 ? -14.078 6.477 5.867 1 93.94 74 PRO B C 1
ATOM 3021 O O . PRO B 1 74 ? -13.336 6.973 6.719 1 93.94 74 PRO B O 1
ATOM 3024 N N . PHE B 1 75 ? -13.656 5.898 4.82 1 94.5 75 PHE B N 1
ATOM 3025 C CA . PHE B 1 75 ? -12.227 5.766 4.559 1 94.5 75 PHE B CA 1
ATOM 3026 C C . PHE B 1 75 ? -11.609 7.125 4.25 1 94.5 75 PHE B C 1
ATOM 3028 O O . PHE B 1 75 ? -10.531 7.449 4.754 1 94.5 75 PHE B O 1
ATOM 3035 N N . LEU B 1 76 ? -12.281 7.855 3.469 1 96.69 76 LEU B N 1
ATOM 3036 C CA . LEU B 1 76 ? -11.773 9.164 3.076 1 96.69 76 LEU B CA 1
ATOM 3037 C C . LEU B 1 76 ? -11.766 10.125 4.262 1 96.69 76 LEU B C 1
ATOM 3039 O O . LEU B 1 76 ? -10.875 10.961 4.383 1 96.69 76 LEU B O 1
ATOM 3043 N N . LEU B 1 77 ? -12.758 9.984 5.059 1 97.19 77 LEU B N 1
ATOM 3044 C CA . LEU B 1 77 ? -12.773 10.758 6.289 1 97.19 77 LEU B CA 1
ATOM 3045 C C . LEU B 1 77 ? -11.555 10.438 7.152 1 97.19 77 LEU B C 1
ATOM 3047 O O . LEU B 1 77 ? -10.859 11.344 7.613 1 97.19 77 LEU B O 1
ATOM 3051 N N . SER B 1 78 ? -11.359 9.164 7.363 1 96.12 78 SER B N 1
ATOM 3052 C CA . SER B 1 78 ? -10.219 8.703 8.148 1 96.12 78 SER B CA 1
ATOM 3053 C C . SER B 1 78 ? -8.906 9.234 7.582 1 96.12 78 SER B C 1
ATOM 3055 O O . SER B 1 78 ? -8.086 9.789 8.32 1 96.12 78 SER B O 1
ATOM 3057 N N . ASN B 1 79 ? -8.75 9.062 6.352 1 95.75 79 ASN B N 1
ATOM 3058 C CA . ASN B 1 79 ? -7.535 9.492 5.672 1 95.75 79 ASN B CA 1
ATOM 3059 C C . ASN B 1 79 ? -7.332 11 5.781 1 95.75 79 ASN B C 1
ATOM 3061 O O . ASN B 1 79 ? -6.238 11.461 6.109 1 95.75 79 ASN B O 1
ATOM 3065 N N . SER B 1 80 ? -8.383 11.734 5.492 1 96.69 80 SER B N 1
ATOM 3066 C CA . SER B 1 80 ? -8.305 13.195 5.52 1 96.69 80 SER B CA 1
ATOM 3067 C C . SER B 1 80 ? -7.98 13.703 6.922 1 96.69 80 SER B C 1
ATOM 3069 O O . SER B 1 80 ? -7.172 14.617 7.082 1 96.69 80 SER B O 1
ATOM 3071 N N . PHE B 1 81 ? -8.586 13.094 7.824 1 96.81 81 PHE B N 1
ATOM 3072 C CA . PHE B 1 81 ? -8.352 13.492 9.203 1 96.81 81 PHE B CA 1
ATOM 3073 C C . PHE B 1 81 ? -6.91 13.227 9.609 1 96.81 81 PHE B C 1
ATOM 3075 O O . PHE B 1 81 ? -6.273 14.062 10.25 1 96.81 81 PHE B O 1
ATOM 3082 N N . GLY B 1 82 ? -6.453 12.07 9.266 1 95.88 82 GLY B N 1
ATOM 3083 C CA . GLY B 1 82 ? -5.066 11.727 9.555 1 95.88 82 GLY B CA 1
ATOM 3084 C C . GLY B 1 82 ? -4.074 12.688 8.922 1 95.88 82 GLY B C 1
ATOM 3085 O O . GLY B 1 82 ? -3.16 13.172 9.594 1 95.88 82 GLY B O 1
ATOM 3086 N N . VAL B 1 83 ? -4.293 12.984 7.715 1 93.81 83 VAL B N 1
ATOM 3087 C CA . VAL B 1 83 ? -3.412 13.867 6.961 1 93.81 83 VAL B CA 1
ATOM 3088 C C . VAL B 1 83 ? -3.416 15.258 7.59 1 93.81 83 VAL B C 1
ATOM 3090 O O . VAL B 1 83 ? -2.355 15.852 7.801 1 93.81 83 VAL B O 1
ATOM 3093 N N . CYS B 1 84 ? -4.551 15.727 7.863 1 96.44 84 CYS B N 1
ATOM 3094 C CA . CYS B 1 84 ? -4.711 17.062 8.422 1 96.44 84 CYS B CA 1
ATOM 3095 C C . CYS B 1 84 ? -4.012 17.172 9.773 1 96.44 84 CYS B C 1
ATOM 3097 O O . CYS B 1 84 ? -3.227 18.094 9.992 1 96.44 84 CYS B O 1
ATOM 3099 N N . MET B 1 85 ? -4.227 16.219 10.602 1 96.19 85 MET B N 1
ATOM 3100 C CA . MET B 1 85 ? -3.66 16.266 11.945 1 96.19 85 MET B CA 1
ATOM 3101 C C . MET B 1 85 ? -2.143 16.109 11.906 1 96.19 85 MET B C 1
ATOM 3103 O O . MET B 1 85 ? -1.431 16.734 12.695 1 96.19 85 MET B O 1
ATOM 3107 N N . ALA B 1 86 ? -1.718 15.289 11.031 1 94.19 86 ALA B N 1
ATOM 3108 C CA . ALA B 1 86 ? -0.275 15.133 10.875 1 94.19 86 ALA B CA 1
ATOM 3109 C C . ALA B 1 86 ? 0.377 16.453 10.469 1 94.19 86 ALA B C 1
ATOM 3111 O O . ALA B 1 86 ? 1.388 16.859 11.047 1 94.19 86 ALA B O 1
ATOM 3112 N N . PHE B 1 87 ? -0.241 17.109 9.586 1 92.31 87 PHE B N 1
ATOM 3113 C CA . PHE B 1 87 ? 0.327 18.344 9.078 1 92.31 87 PHE B CA 1
ATOM 3114 C C . PHE B 1 87 ? 0.26 19.438 10.141 1 92.31 87 PHE B C 1
ATOM 3116 O O . PHE B 1 87 ? 1.211 20.203 10.312 1 92.31 87 PHE B O 1
ATOM 3123 N N . ARG B 1 88 ? -0.794 19.516 10.789 1 94.31 88 ARG B N 1
ATOM 3124 C CA . ARG B 1 88 ? -0.921 20.516 11.844 1 94.31 88 ARG B CA 1
ATOM 3125 C C . ARG B 1 88 ? 0.132 20.312 12.93 1 94.31 88 ARG B C 1
ATOM 3127 O O . ARG B 1 88 ? 0.69 21.281 13.453 1 94.31 88 ARG B O 1
ATOM 3134 N N . THR B 1 89 ? 0.34 19.078 13.172 1 94.06 89 THR B N 1
ATOM 3135 C CA . THR B 1 89 ? 1.317 18.75 14.203 1 94.06 89 THR B CA 1
ATOM 3136 C C . THR B 1 89 ? 2.736 19.031 13.711 1 94.06 89 THR B C 1
ATOM 3138 O O . THR B 1 89 ? 3.553 19.594 14.445 1 94.06 89 THR B O 1
ATOM 3141 N N . ALA B 1 90 ? 2.977 18.688 12.508 1 90.25 90 ALA B N 1
ATOM 3142 C CA . ALA B 1 90 ? 4.293 18.906 11.914 1 90.25 90 ALA B CA 1
ATOM 3143 C C . ALA B 1 90 ? 4.566 20.391 11.727 1 90.25 90 ALA B C 1
ATOM 3145 O O . ALA B 1 90 ? 5.715 20.844 11.789 1 90.25 90 ALA B O 1
ATOM 3146 N N . GLY B 1 91 ? 3.529 21.172 11.492 1 90.81 91 GLY B N 1
ATOM 3147 C CA . GLY B 1 91 ? 3.672 22.594 11.211 1 90.81 91 GLY B CA 1
ATOM 3148 C C . GLY B 1 91 ? 3.467 23.469 12.438 1 90.81 91 GLY B C 1
ATOM 3149 O O . GLY B 1 91 ? 3.316 24.688 12.32 1 90.81 91 GLY B O 1
ATOM 3150 N N . ALA B 1 92 ? 3.568 22.812 13.531 1 91.5 92 ALA B N 1
ATOM 3151 C CA . ALA B 1 92 ? 3.314 23.547 14.766 1 91.5 92 ALA B CA 1
ATOM 3152 C C . ALA B 1 92 ? 4.422 24.562 15.039 1 91.5 92 ALA B C 1
ATOM 3154 O O . ALA B 1 92 ? 5.52 24.453 14.484 1 91.5 92 ALA B O 1
ATOM 3155 N N . ARG B 1 93 ? 4.133 25.625 15.789 1 89.81 93 ARG B N 1
ATOM 3156 C CA . ARG B 1 93 ? 5.062 26.609 16.312 1 89.81 93 ARG B CA 1
ATOM 3157 C C . ARG B 1 93 ? 5.793 27.328 15.18 1 89.81 93 ARG B C 1
ATOM 3159 O O . ARG B 1 93 ? 7.008 27.516 15.242 1 89.81 93 ARG B O 1
ATOM 3166 N N . GLY B 1 94 ? 5.109 27.578 14.102 1 83.88 94 GLY B N 1
ATOM 3167 C CA . GLY B 1 94 ? 5.66 28.406 13.031 1 83.88 94 GLY B CA 1
ATOM 3168 C C . GLY B 1 94 ? 6.473 27.609 12.031 1 83.88 94 GLY B C 1
ATOM 3169 O O . GLY B 1 94 ? 7.023 28.172 11.086 1 83.88 94 GLY B O 1
ATOM 3170 N N . LEU B 1 95 ? 6.496 26.344 12.172 1 87.69 95 LEU B N 1
ATOM 3171 C CA . LEU B 1 95 ? 7.273 25.516 11.25 1 87.69 95 LEU B CA 1
ATOM 3172 C C . LEU B 1 95 ? 6.676 25.562 9.844 1 87.69 95 LEU B C 1
ATOM 3174 O O . LEU B 1 95 ? 7.363 25.281 8.867 1 87.69 95 LEU B O 1
ATOM 3178 N N . THR B 1 96 ? 5.422 25.922 9.82 1 87.12 96 THR B N 1
ATOM 3179 C CA . THR B 1 96 ? 4.801 26.109 8.508 1 87.12 96 THR B CA 1
ATOM 3180 C C . THR B 1 96 ? 5.48 27.219 7.734 1 87.12 96 THR B C 1
ATOM 3182 O O . THR B 1 96 ? 5.562 27.172 6.504 1 87.12 96 THR B O 1
ATOM 3185 N N . GLU B 1 97 ? 5.969 28.172 8.445 1 86.12 97 GLU B N 1
ATOM 3186 C CA . GLU B 1 97 ? 6.676 29.281 7.797 1 86.12 97 GLU B CA 1
ATOM 3187 C C . GLU B 1 97 ? 7.965 28.781 7.141 1 86.12 97 GLU B C 1
ATOM 3189 O O . GLU B 1 97 ? 8.344 29.281 6.074 1 86.12 97 GLU B O 1
ATOM 3194 N N . MET B 1 98 ? 8.523 27.906 7.723 1 83.44 98 MET B N 1
ATOM 3195 C CA . MET B 1 98 ? 9.727 27.312 7.133 1 83.44 98 MET B CA 1
ATOM 3196 C C . MET B 1 98 ? 9.398 26.609 5.812 1 83.44 98 MET B C 1
ATOM 3198 O O . MET B 1 98 ? 10.172 26.688 4.855 1 83.44 98 MET B O 1
ATOM 3202 N N . MET B 1 99 ? 8.328 26 5.809 1 83.5 99 MET B N 1
ATOM 3203 C CA . MET B 1 99 ? 7.891 25.328 4.586 1 83.5 99 MET B CA 1
ATOM 3204 C C . MET B 1 99 ? 7.625 26.359 3.482 1 83.5 99 MET B C 1
ATOM 3206 O O . MET B 1 99 ? 8 26.141 2.328 1 83.5 99 MET B O 1
ATOM 3210 N N . ARG B 1 100 ? 7.008 27.391 3.836 1 86.56 100 ARG B N 1
ATOM 3211 C CA . ARG B 1 100 ? 6.746 28.453 2.869 1 86.56 100 ARG B CA 1
ATOM 3212 C C . ARG B 1 100 ? 8.047 29 2.297 1 86.56 100 ARG B C 1
ATOM 3214 O O . ARG B 1 100 ? 8.156 29.219 1.089 1 86.56 100 ARG B O 1
ATOM 3221 N N . GLN B 1 101 ? 8.969 29.156 3.133 1 83.69 101 GLN B N 1
ATOM 3222 C CA . GLN B 1 101 ? 10.266 29.672 2.713 1 83.69 101 GLN B CA 1
ATOM 3223 C C . GLN B 1 101 ? 10.992 28.688 1.808 1 83.69 101 GLN B C 1
ATOM 3225 O O . GLN B 1 101 ? 11.617 29.078 0.819 1 83.69 101 GLN B O 1
ATOM 3230 N N . LYS B 1 102 ? 10.922 27.516 2.121 1 80.75 102 LYS B N 1
ATOM 3231 C CA . LYS B 1 102 ? 11.531 26.5 1.281 1 80.75 102 LYS B CA 1
ATOM 3232 C C . LYS B 1 102 ? 10.891 26.469 -0.104 1 80.75 102 LYS B C 1
ATOM 3234 O O . LYS B 1 102 ? 11.578 26.297 -1.109 1 80.75 102 LYS B O 1
ATOM 3239 N N . MET B 1 103 ? 9.633 26.625 -0.124 1 81.88 103 MET B N 1
ATOM 3240 C CA . MET B 1 103 ? 8.93 26.688 -1.402 1 81.88 103 MET B CA 1
ATOM 3241 C C . MET B 1 103 ? 9.367 27.906 -2.207 1 81.88 103 MET B C 1
ATOM 3243 O O . MET B 1 103 ? 9.523 27.828 -3.426 1 81.88 103 MET B O 1
ATOM 3247 N N . ALA B 1 104 ? 9.602 28.953 -1.489 1 83.88 104 ALA B N 1
ATOM 3248 C CA . ALA B 1 104 ? 10.062 30.172 -2.143 1 83.88 104 ALA B CA 1
ATOM 3249 C C . ALA B 1 104 ? 11.43 29.953 -2.791 1 83.88 104 ALA B C 1
ATOM 3251 O O . ALA B 1 104 ? 11.688 30.438 -3.895 1 83.88 104 ALA B O 1
ATOM 3252 N N . LEU B 1 105 ? 12.211 29.25 -2.111 1 78.19 105 LEU B N 1
ATOM 3253 C CA . LEU B 1 105 ? 13.539 28.953 -2.621 1 78.19 105 LEU B CA 1
ATOM 3254 C C . LEU B 1 105 ? 13.469 28.078 -3.869 1 78.19 105 LEU B C 1
ATOM 3256 O O . LEU B 1 105 ? 14.406 28.047 -4.672 1 78.19 105 LEU B O 1
ATOM 3260 N N . ARG B 1 106 ? 12.359 27.438 -3.992 1 77 106 ARG B N 1
ATOM 3261 C CA . ARG B 1 106 ? 12.188 26.547 -5.141 1 77 106 ARG B CA 1
ATOM 3262 C C . ARG B 1 106 ? 11.359 27.219 -6.234 1 77 106 ARG B C 1
ATOM 3264 O O . ARG B 1 106 ? 10.883 26.562 -7.152 1 77 106 ARG B O 1
ATOM 3271 N N . GLY B 1 107 ? 11.062 28.516 -6.051 1 77.38 107 GLY B N 1
ATOM 3272 C CA . GLY B 1 107 ? 10.438 29.297 -7.109 1 77.38 107 GLY B CA 1
ATOM 3273 C C . GLY B 1 107 ? 8.953 29.516 -6.883 1 77.38 107 GLY B C 1
ATOM 3274 O O . GLY B 1 107 ? 8.281 30.141 -7.707 1 77.38 107 GLY B O 1
ATOM 3275 N N . VAL B 1 108 ? 8.5 28.891 -5.867 1 82 108 VAL B N 1
ATOM 3276 C CA . VAL B 1 108 ? 7.086 29.078 -5.566 1 82 108 VAL B CA 1
ATOM 3277 C C . VAL B 1 108 ? 6.93 30.109 -4.449 1 82 108 VAL B C 1
ATOM 3279 O O . VAL B 1 108 ? 6.941 29.75 -3.268 1 82 108 VAL B O 1
ATOM 3282 N N . LYS B 1 109 ? 6.73 31.312 -4.941 1 86.81 109 LYS B N 1
ATOM 3283 C CA . LYS B 1 109 ? 6.609 32.406 -3.982 1 86.81 109 LYS B CA 1
ATOM 3284 C C . LYS B 1 109 ? 5.148 32.656 -3.615 1 86.81 109 LYS B C 1
ATOM 3286 O O . LYS B 1 109 ? 4.352 33.062 -4.461 1 86.81 109 LYS B O 1
ATOM 3291 N N . LEU B 1 110 ? 4.863 32.344 -2.389 1 90.56 110 LEU B N 1
ATOM 3292 C CA . LEU B 1 110 ? 3.518 32.531 -1.862 1 90.56 110 LEU B CA 1
ATOM 3293 C C . LEU B 1 110 ? 3.531 33.531 -0.69 1 90.56 110 LEU B C 1
ATOM 3295 O O . LEU B 1 110 ? 4.441 33.5 0.139 1 90.56 110 LEU B O 1
ATOM 3299 N N . THR B 1 111 ? 2.59 34.375 -0.739 1 93.69 111 THR B N 1
ATOM 3300 C CA . THR B 1 111 ? 2.398 35.188 0.449 1 93.69 111 THR B CA 1
ATOM 3301 C C . THR B 1 111 ? 1.918 34.344 1.624 1 93.69 111 THR B C 1
ATOM 3303 O O . THR B 1 111 ? 1.558 33.188 1.448 1 93.69 111 THR B O 1
ATOM 3306 N N . LYS B 1 112 ? 1.944 34.906 2.824 1 92.5 112 LYS B N 1
ATOM 3307 C CA . LYS B 1 112 ? 1.478 34.188 4.008 1 92.5 112 LYS B CA 1
ATOM 3308 C C . LYS B 1 112 ? 0.013 33.781 3.865 1 92.5 112 LYS B C 1
ATOM 3310 O O . LYS B 1 112 ? -0.364 32.656 4.207 1 92.5 112 LYS B O 1
ATOM 3315 N N . LEU B 1 113 ? -0.734 34.688 3.354 1 94.06 113 LEU B N 1
ATOM 3316 C CA . LEU B 1 113 ? -2.162 34.438 3.191 1 94.06 113 LEU B CA 1
ATOM 3317 C C . LEU B 1 113 ? -2.406 33.375 2.133 1 94.06 113 LEU B C 1
ATOM 3319 O O . LEU B 1 113 ? -3.252 32.469 2.316 1 94.06 113 LEU B O 1
ATOM 3323 N N . GLN B 1 114 ? -1.637 33.5 1.07 1 93.88 114 GLN B N 1
ATOM 3324 C CA . GLN B 1 114 ? -1.773 32.5 0.006 1 93.88 114 GLN B CA 1
ATOM 3325 C C . GLN B 1 114 ? -1.369 31.109 0.491 1 93.88 114 GLN B C 1
ATOM 3327 O O . GLN B 1 114 ? -2.031 30.125 0.174 1 93.88 114 GLN B O 1
ATOM 3332 N N . PHE B 1 115 ? -0.371 31.047 1.239 1 93.06 115 PHE B N 1
ATOM 3333 C CA . PHE B 1 115 ? 0.098 29.781 1.773 1 93.06 115 PHE B CA 1
ATOM 3334 C C . PHE B 1 115 ? -0.924 29.188 2.734 1 93.06 115 PHE B C 1
ATOM 3336 O O . PHE B 1 115 ? -1.214 27.984 2.68 1 93.06 115 PHE B O 1
ATOM 3343 N N . ALA B 1 116 ? -1.441 30.047 3.527 1 93.44 116 ALA B N 1
ATOM 3344 C CA . ALA B 1 116 ? -2.449 29.594 4.48 1 93.44 116 ALA B CA 1
ATOM 3345 C C . ALA B 1 116 ? -3.68 29.047 3.76 1 93.44 116 ALA B C 1
ATOM 3347 O O . ALA B 1 116 ? -4.223 28.016 4.145 1 93.44 116 ALA B O 1
ATOM 3348 N N . ALA B 1 117 ? -4.102 29.703 2.795 1 95.5 117 ALA B N 1
ATOM 3349 C CA . ALA B 1 117 ? -5.273 29.281 2.029 1 95.5 117 ALA B CA 1
ATOM 3350 C C . ALA B 1 117 ? -5.031 27.938 1.363 1 95.5 117 ALA B C 1
ATOM 3352 O O . ALA B 1 117 ? -5.895 27.047 1.408 1 95.5 117 ALA B O 1
ATOM 3353 N N . MET B 1 118 ? -3.92 27.75 0.765 1 92.56 118 MET B N 1
ATOM 3354 C CA . MET B 1 118 ? -3.578 26.5 0.101 1 92.56 118 MET B CA 1
ATOM 3355 C C . MET B 1 118 ? -3.451 25.359 1.112 1 92.56 118 MET B C 1
ATOM 3357 O O . MET B 1 118 ? -3.898 24.25 0.855 1 92.56 118 MET B O 1
ATOM 3361 N N . ASP B 1 119 ? -2.797 25.719 2.178 1 91.88 119 ASP B N 1
ATOM 3362 C CA . ASP B 1 119 ? -2.65 24.734 3.256 1 91.88 119 ASP B CA 1
ATOM 3363 C C . ASP B 1 119 ? -4.012 24.219 3.711 1 91.88 119 ASP B C 1
ATOM 3365 O O . ASP B 1 119 ? -4.219 23 3.797 1 91.88 119 ASP B O 1
ATOM 3369 N N . HIS B 1 120 ? -4.938 25.125 3.914 1 95.5 120 HIS B N 1
ATOM 3370 C CA . HIS B 1 120 ? -6.262 24.719 4.367 1 95.5 120 HIS B CA 1
ATOM 3371 C C . HIS B 1 120 ? -7.027 24 3.256 1 95.5 120 HIS B C 1
ATOM 3373 O O . HIS B 1 120 ? -7.793 23.078 3.521 1 95.5 120 HIS B O 1
ATOM 3379 N N . TRP B 1 121 ? -6.77 24.391 2.072 1 95.88 121 TRP B N 1
ATOM 3380 C CA . TRP B 1 121 ? -7.418 23.75 0.931 1 95.88 121 TRP B CA 1
ATOM 3381 C C . TRP B 1 121 ? -7.031 22.266 0.842 1 95.88 121 TRP B C 1
ATOM 3383 O O . TRP B 1 121 ? -7.887 21.422 0.607 1 95.88 121 TRP B O 1
ATOM 3393 N N . VAL B 1 122 ? -5.785 22.031 1.092 1 94.06 122 VAL B N 1
ATOM 3394 C CA . VAL B 1 122 ? -5.309 20.672 0.829 1 94.06 122 VAL B CA 1
ATOM 3395 C C . VAL B 1 122 ? -5.441 19.828 2.092 1 94.06 122 VAL B C 1
ATOM 3397 O O . VAL B 1 122 ? -5.59 18.594 2.012 1 94.06 122 VAL B O 1
ATOM 3400 N N . HIS B 1 123 ? -5.5 20.438 3.268 1 95.12 123 HIS B N 1
ATOM 3401 C CA . HIS B 1 123 ? -5.477 19.641 4.488 1 95.12 123 HIS B CA 1
ATOM 3402 C C . HIS B 1 123 ? -6.805 19.734 5.23 1 95.12 123 HIS B C 1
ATOM 3404 O O . HIS B 1 123 ? -7.355 18.719 5.656 1 95.12 123 HIS B O 1
ATOM 3410 N N . THR B 1 124 ? -7.41 20.906 5.355 1 96.5 124 THR B N 1
ATOM 3411 C CA . THR B 1 124 ? -8.562 21.141 6.219 1 96.5 124 THR B CA 1
ATOM 3412 C C . THR B 1 124 ? -9.867 20.891 5.461 1 96.5 124 THR B C 1
ATOM 3414 O O . THR B 1 124 ? -10.789 20.266 5.988 1 96.5 124 THR B O 1
ATOM 3417 N N . VAL B 1 125 ? -9.953 21.344 4.293 1 97.69 125 VAL B N 1
ATOM 3418 C CA . VAL B 1 125 ? -11.18 21.281 3.508 1 97.69 125 VAL B CA 1
ATOM 3419 C C . VAL B 1 125 ? -11.609 19.828 3.344 1 97.69 125 VAL B C 1
ATOM 3421 O O . VAL B 1 125 ? -12.781 19.484 3.533 1 97.69 125 VAL B O 1
ATOM 3424 N N . PRO B 1 126 ? -10.672 18.969 3.047 1 97.62 126 PRO B N 1
ATOM 3425 C CA . PRO B 1 126 ? -11.086 17.562 2.918 1 97.62 126 PRO B CA 1
ATOM 3426 C C . PRO B 1 126 ? -11.719 17.016 4.195 1 97.62 126 PRO B C 1
ATOM 3428 O O . PRO B 1 126 ? -12.695 16.266 4.129 1 97.62 126 PRO B O 1
ATOM 3431 N N . VAL B 1 127 ? -11.219 17.391 5.32 1 97.56 127 VAL B N 1
ATOM 3432 C CA . VAL B 1 127 ? -11.758 16.906 6.59 1 97.56 127 VAL B CA 1
ATOM 3433 C C . VAL B 1 127 ? -13.18 17.422 6.781 1 97.56 127 VAL B C 1
ATOM 3435 O O . VAL B 1 127 ? -14.086 16.672 7.109 1 97.56 127 VAL B O 1
ATOM 3438 N N . VAL B 1 128 ? -13.344 18.703 6.574 1 97.5 128 VAL B N 1
ATOM 3439 C CA . VAL B 1 128 ? -14.641 19.344 6.781 1 97.5 128 VAL B CA 1
ATOM 3440 C C . VAL B 1 128 ? -15.664 18.766 5.805 1 97.5 128 VAL B C 1
ATOM 3442 O O . VAL B 1 128 ? -16.781 18.438 6.199 1 97.5 128 VAL B O 1
ATOM 3445 N N . LEU B 1 129 ? -15.242 18.672 4.578 1 97.5 129 LEU B N 1
ATOM 3446 C CA . LEU B 1 129 ? -16.125 18.141 3.541 1 97.5 129 LEU B CA 1
ATOM 3447 C C . LEU B 1 129 ? -16.547 16.703 3.869 1 97.5 129 LEU B C 1
ATOM 3449 O O . LEU B 1 129 ? -17.734 16.391 3.83 1 97.5 129 LEU B O 1
ATOM 3453 N N . MET B 1 130 ? -15.625 15.867 4.207 1 97.12 130 MET B N 1
ATOM 3454 C CA . MET B 1 130 ? -15.922 14.461 4.469 1 97.12 130 MET B CA 1
ATOM 3455 C C . MET B 1 130 ? -16.719 14.305 5.754 1 97.12 130 MET B C 1
ATOM 3457 O O . MET B 1 130 ? -17.625 13.461 5.836 1 97.12 130 MET B O 1
ATOM 3461 N N . MET B 1 131 ? -16.391 15.117 6.734 1 96.62 131 MET B N 1
ATOM 3462 C CA . MET B 1 131 ? -17.188 15.102 7.965 1 96.62 131 MET B CA 1
ATOM 3463 C C . MET B 1 131 ? -18.641 15.469 7.684 1 96.62 131 MET B C 1
ATOM 3465 O O . MET B 1 131 ? -19.562 14.797 8.156 1 96.62 131 MET B O 1
ATOM 3469 N N . PHE B 1 132 ? -18.781 16.438 6.957 1 96.88 132 PHE B N 1
ATOM 3470 C CA . PHE B 1 132 ? -20.109 16.891 6.594 1 96.88 132 PHE B CA 1
ATOM 3471 C C . PHE B 1 132 ? -20.875 15.781 5.883 1 96.88 132 PHE B C 1
ATOM 3473 O O . PHE B 1 132 ? -22.031 15.484 6.23 1 96.88 132 PHE B O 1
ATOM 3480 N N . LEU B 1 133 ? -20.25 15.141 4.887 1 96.25 133 LEU B N 1
ATOM 3481 C CA . LEU B 1 133 ? -20.922 14.102 4.098 1 96.25 133 LEU B CA 1
ATOM 3482 C C . LEU B 1 133 ? -21.266 12.898 4.965 1 96.25 133 LEU B C 1
ATOM 3484 O O . LEU B 1 133 ? -22.344 12.32 4.832 1 96.25 133 LEU B O 1
ATOM 3488 N N . VAL B 1 134 ? -20.391 12.531 5.852 1 96.38 134 VAL B N 1
ATOM 3489 C CA . VAL B 1 134 ? -20.625 11.367 6.703 1 96.38 134 VAL B CA 1
ATOM 3490 C C . VAL B 1 134 ? -21.734 11.68 7.699 1 96.38 134 VAL B C 1
ATOM 3492 O O . VAL B 1 134 ? -22.656 10.875 7.887 1 96.38 134 VAL B O 1
ATOM 3495 N N . ILE B 1 135 ? -21.719 12.836 8.266 1 96.06 135 ILE B N 1
ATOM 3496 C CA . ILE B 1 135 ? -22.734 13.219 9.242 1 96.06 135 ILE B CA 1
ATOM 3497 C C . ILE B 1 135 ? -24.094 13.344 8.555 1 96.06 135 ILE B C 1
ATOM 3499 O O . ILE B 1 135 ? -25.109 12.867 9.078 1 96.06 135 ILE B O 1
ATOM 3503 N N . ARG B 1 136 ? -24.094 13.867 7.43 1 95.69 136 ARG B N 1
ATOM 3504 C CA . ARG B 1 136 ? -25.344 14.055 6.684 1 95.69 136 ARG B CA 1
ATOM 3505 C C . ARG B 1 136 ? -25.953 12.711 6.301 1 95.69 136 ARG B C 1
ATOM 3507 O O . ARG B 1 136 ? -27.172 12.562 6.277 1 95.69 136 ARG B O 1
ATOM 3514 N N . SER B 1 137 ? -25.156 11.758 5.965 1 94.12 137 SER B N 1
ATOM 3515 C CA . SER B 1 137 ? -25.641 10.445 5.547 1 94.12 137 SER B CA 1
ATOM 3516 C C . SER B 1 137 ? -26.109 9.625 6.738 1 94.12 137 SER B C 1
ATOM 3518 O O . SER B 1 137 ? -26.797 8.617 6.566 1 94.12 137 SER B O 1
ATOM 3520 N N . GLY B 1 138 ? -25.672 10.016 7.941 1 94.44 138 GLY B N 1
ATOM 3521 C CA . GLY B 1 138 ? -26.078 9.289 9.141 1 94.44 138 GLY B CA 1
ATOM 3522 C C . GLY B 1 138 ? -25.281 8.016 9.352 1 94.44 138 GLY B C 1
ATOM 3523 O O . GLY B 1 138 ? -25.625 7.211 10.227 1 94.44 138 GLY B O 1
ATOM 3524 N N . ARG B 1 139 ? -24.344 7.883 8.602 1 91.81 139 ARG B N 1
ATOM 3525 C CA . ARG B 1 139 ? -23.516 6.688 8.727 1 91.81 139 ARG B CA 1
ATOM 3526 C C . ARG B 1 139 ? -22.719 6.703 10.031 1 91.81 139 ARG B C 1
ATOM 3528 O O . ARG B 1 139 ? -22.359 7.77 10.539 1 91.81 139 ARG B O 1
ATOM 3535 N N . ARG B 1 140 ? -22.438 5.5 10.484 1 94.88 140 ARG B N 1
ATOM 3536 C CA . ARG B 1 140 ? -21.672 5.309 11.711 1 94.88 140 ARG B CA 1
ATOM 3537 C C . ARG B 1 140 ? -20.406 4.5 11.461 1 94.88 140 ARG B C 1
ATOM 3539 O O . ARG B 1 140 ? -20.375 3.295 11.719 1 94.88 140 ARG B O 1
ATOM 3546 N N . PRO B 1 141 ? -19.453 5.215 10.969 1 94.75 141 PRO B N 1
ATOM 3547 C CA . PRO B 1 141 ? -18.219 4.488 10.688 1 94.75 141 PRO B CA 1
ATOM 3548 C C . PRO B 1 141 ? -17.516 3.996 11.953 1 94.75 141 PRO B C 1
ATOM 3550 O O . PRO B 1 141 ? -17.703 4.574 13.031 1 94.75 141 PRO B O 1
ATOM 3553 N N . LEU B 1 142 ? -16.734 2.992 11.781 1 93.94 142 LEU B N 1
ATOM 3554 C CA . LEU B 1 142 ? -15.992 2.391 12.875 1 93.94 142 LEU B CA 1
ATOM 3555 C C . LEU B 1 142 ? -14.523 2.811 12.828 1 93.94 142 LEU B C 1
ATOM 3557 O O . LEU B 1 142 ? -14.055 3.316 11.805 1 93.94 142 LEU B O 1
ATOM 3561 N N . MET B 1 143 ? -13.875 2.512 13.938 1 94 143 MET B N 1
ATOM 3562 C CA . MET B 1 143 ? -12.445 2.779 14.023 1 94 143 MET B CA 1
ATOM 3563 C C . MET B 1 143 ? -11.672 1.954 13 1 94 143 MET B C 1
ATOM 3565 O O . MET B 1 143 ? -10.664 2.416 12.453 1 94 143 MET B O 1
ATOM 3569 N N . THR B 1 144 ? -12.219 0.797 12.641 1 93.25 144 THR B N 1
ATOM 3570 C CA . THR B 1 144 ? -11.516 -0.143 11.773 1 93.25 144 THR B CA 1
ATOM 3571 C C . THR B 1 144 ? -11.523 0.349 10.328 1 93.25 144 THR B C 1
ATOM 3573 O O . THR B 1 144 ? -10.75 -0.133 9.5 1 93.25 144 THR B O 1
ATOM 3576 N N . ASN B 1 145 ? -12.352 1.354 10.039 1 92.25 145 ASN B N 1
ATOM 3577 C CA . ASN B 1 145 ? -12.281 1.994 8.734 1 92.25 145 ASN B CA 1
ATOM 3578 C C . ASN B 1 145 ? -10.93 2.674 8.516 1 92.25 145 ASN B C 1
ATOM 3580 O O . ASN B 1 145 ? -10.484 2.822 7.371 1 92.25 145 ASN B O 1
ATOM 3584 N N . GLY B 1 146 ? -10.352 3.004 9.57 1 93.75 146 GLY B N 1
ATOM 3585 C CA . GLY B 1 146 ? -9.07 3.693 9.5 1 93.75 146 GLY B CA 1
ATOM 3586 C C . GLY B 1 146 ? -7.938 2.799 9.031 1 93.75 146 GLY B C 1
ATOM 3587 O O . GLY B 1 146 ? -6.914 3.287 8.547 1 93.75 146 GLY B O 1
ATOM 3588 N N . ILE B 1 147 ? -8.156 1.476 9.102 1 92.31 147 ILE B N 1
ATOM 3589 C CA . ILE B 1 147 ? -7.105 0.528 8.742 1 92.31 147 ILE B CA 1
ATOM 3590 C C . ILE B 1 147 ? -6.797 0.65 7.25 1 92.31 147 ILE B C 1
ATOM 3592 O O . ILE B 1 147 ? -5.633 0.664 6.848 1 92.31 147 ILE B O 1
ATOM 3596 N N . VAL B 1 148 ? -7.863 0.833 6.461 1 89.44 148 VAL B N 1
ATOM 3597 C CA . VAL B 1 148 ? -7.68 0.98 5.02 1 89.44 148 VAL B CA 1
ATOM 3598 C C . VAL B 1 148 ? -7.012 2.318 4.719 1 89.44 148 VAL B C 1
ATOM 3600 O O . VAL B 1 148 ? -6.145 2.402 3.844 1 89.44 148 VAL B O 1
ATOM 3603 N N . GLY B 1 149 ? -7.336 3.287 5.5 1 88.19 149 GLY B N 1
ATOM 3604 C CA . GLY B 1 149 ? -6.695 4.586 5.352 1 88.19 149 GLY B CA 1
ATOM 3605 C C . GLY B 1 149 ? -5.219 4.566 5.699 1 88.19 149 GLY B C 1
ATOM 3606 O O . GLY B 1 149 ? -4.402 5.156 4.988 1 88.19 149 GLY B O 1
ATOM 3607 N N . ILE B 1 150 ? -4.914 3.9 6.73 1 91.31 150 ILE B N 1
ATOM 3608 C CA . ILE B 1 150 ? -3.521 3.787 7.16 1 91.31 150 ILE B CA 1
ATOM 3609 C C . ILE B 1 150 ? -2.711 3.055 6.094 1 91.31 150 ILE B C 1
ATOM 3611 O O . ILE B 1 150 ? -1.605 3.475 5.746 1 91.31 150 ILE B O 1
ATOM 3615 N N . MET B 1 151 ? -3.326 2.035 5.586 1 90.81 151 MET B N 1
ATOM 3616 C CA . MET B 1 151 ? -2.662 1.278 4.531 1 90.81 151 MET B CA 1
ATOM 3617 C C . MET B 1 151 ? -2.393 2.16 3.314 1 90.81 151 MET B C 1
ATOM 3619 O O . MET B 1 151 ? -1.312 2.104 2.729 1 90.81 151 MET B O 1
ATOM 3623 N N . ALA B 1 152 ? -3.34 2.895 2.941 1 89.94 152 ALA B N 1
ATOM 3624 C CA . ALA B 1 152 ? -3.209 3.795 1.799 1 89.94 152 ALA B CA 1
ATOM 3625 C C . ALA B 1 152 ? -2.107 4.824 2.031 1 89.94 152 ALA B C 1
ATOM 3627 O O . ALA B 1 152 ? -1.299 5.09 1.139 1 89.94 152 ALA B O 1
ATOM 3628 N N . GLN B 1 153 ? -2.074 5.32 3.158 1 88.31 153 GLN B N 1
ATOM 3629 C CA . GLN B 1 153 ? -1.05 6.301 3.504 1 88.31 153 GLN B CA 1
ATOM 3630 C C . GLN B 1 153 ? 0.34 5.668 3.492 1 88.31 153 GLN B C 1
ATOM 3632 O O . GLN B 1 153 ? 1.297 6.273 3.006 1 88.31 153 GLN B O 1
ATOM 3637 N N . MET B 1 154 ? 0.404 4.551 4.035 1 86.88 154 MET B N 1
ATOM 3638 C CA . MET B 1 154 ? 1.689 3.857 4.074 1 86.88 154 MET B CA 1
ATOM 3639 C C . MET B 1 154 ? 2.148 3.486 2.666 1 86.88 154 MET B C 1
ATOM 3641 O O . MET B 1 154 ? 3.34 3.551 2.359 1 86.88 154 MET B O 1
ATOM 3645 N N . PHE B 1 155 ? 1.191 3.084 1.873 1 87.75 155 PHE B N 1
ATOM 3646 C CA . PHE B 1 155 ? 1.52 2.793 0.483 1 87.75 155 PHE B CA 1
ATOM 3647 C C . PHE B 1 155 ? 2.148 4.008 -0.19 1 87.75 155 PHE B C 1
ATOM 3649 O O . PHE B 1 155 ? 3.184 3.891 -0.85 1 87.75 155 PHE B O 1
ATOM 3656 N N . PHE B 1 156 ? 1.57 5.125 0.012 1 84.06 156 PHE B N 1
ATOM 3657 C CA . PHE B 1 156 ? 2.111 6.359 -0.543 1 84.06 156 PHE B CA 1
ATOM 3658 C C . PHE B 1 156 ? 3.5 6.641 0.016 1 84.06 156 PHE B C 1
ATOM 3660 O O . PHE B 1 156 ? 4.434 6.918 -0.739 1 84.06 156 PHE B O 1
ATOM 3667 N N . ALA B 1 157 ? 3.605 6.586 1.288 1 81 157 ALA B N 1
ATOM 3668 C CA . ALA B 1 157 ? 4.875 6.898 1.938 1 81 157 ALA B CA 1
ATOM 3669 C C . ALA B 1 157 ? 5.996 6 1.413 1 81 157 ALA B C 1
ATOM 3671 O O . ALA B 1 157 ? 7.086 6.48 1.101 1 81 157 ALA B O 1
ATOM 3672 N N . TYR B 1 158 ? 5.68 4.805 1.281 1 77.94 158 TYR B N 1
ATOM 3673 C CA . TYR B 1 158 ? 6.684 3.855 0.814 1 77.94 158 TYR B CA 1
ATOM 3674 C C . TYR B 1 158 ? 6.984 4.062 -0.665 1 77.94 158 TYR B C 1
ATOM 3676 O O . TYR B 1 158 ? 8.125 3.902 -1.101 1 77.94 158 TYR B O 1
ATOM 3684 N N . SER B 1 159 ? 6.008 4.34 -1.391 1 77.19 159 SER B N 1
ATOM 3685 C CA . SER B 1 159 ? 6.203 4.531 -2.824 1 77.19 159 SER B CA 1
ATOM 3686 C C . SER B 1 159 ? 7.078 5.75 -3.104 1 77.19 159 SER B C 1
ATOM 3688 O O . SER B 1 159 ? 7.746 5.816 -4.137 1 77.19 159 SER B O 1
ATOM 3690 N N . GLN B 1 160 ? 7.148 6.621 -2.119 1 68.56 160 GLN B N 1
ATOM 3691 C CA . GLN B 1 160 ? 7.914 7.848 -2.303 1 68.56 160 GLN B CA 1
ATOM 3692 C C . GLN B 1 160 ? 9.305 7.727 -1.687 1 68.56 160 GLN B C 1
ATOM 3694 O O . GLN B 1 160 ? 10.18 8.562 -1.939 1 68.56 160 GLN B O 1
ATOM 3699 N N . ALA B 1 161 ? 9.422 6.914 -0.604 1 59.53 161 ALA B N 1
ATOM 3700 C CA . ALA B 1 161 ? 10.664 6.812 0.149 1 59.53 161 ALA B CA 1
ATOM 3701 C C . ALA B 1 161 ? 11.867 6.75 -0.788 1 59.53 161 ALA B C 1
ATOM 3703 O O . ALA B 1 161 ? 12.945 7.246 -0.457 1 59.53 161 ALA B O 1
ATOM 3704 N N . GLY B 1 162 ? 11.68 6.152 -1.867 1 48.53 162 GLY B N 1
ATOM 3705 C CA . GLY B 1 162 ? 12.844 6.156 -2.746 1 48.53 162 GLY B CA 1
ATOM 3706 C C . GLY B 1 162 ? 12.992 7.445 -3.529 1 48.53 162 GLY B C 1
ATOM 3707 O O . GLY B 1 162 ? 14.016 7.664 -4.184 1 48.53 162 GLY B O 1
ATOM 3708 N N . THR B 1 163 ? 11.836 8.219 -3.416 1 49.06 163 THR B N 1
ATOM 3709 C CA . THR B 1 163 ? 11.891 9.445 -4.207 1 49.06 163 THR B CA 1
ATOM 3710 C C . THR B 1 163 ? 11.852 10.672 -3.305 1 49.06 163 THR B C 1
ATOM 3712 O O . THR B 1 163 ? 10.805 11.016 -2.75 1 49.06 163 THR B O 1
ATOM 3715 N N . LEU B 1 164 ? 12.688 10.703 -2.182 1 46.25 164 LEU B N 1
ATOM 3716 C CA . LEU B 1 164 ? 12.867 11.555 -1.013 1 46.25 164 LEU B CA 1
ATOM 3717 C C . LEU B 1 164 ? 12.555 13.008 -1.347 1 46.25 164 LEU B C 1
ATOM 3719 O O . LEU B 1 164 ? 12.734 13.898 -0.508 1 46.25 164 LEU B O 1
ATOM 3723 N N . ASN B 1 165 ? 12.141 13.539 -2.436 1 49.31 165 ASN B N 1
ATOM 3724 C CA . ASN B 1 165 ? 12.258 14.992 -2.535 1 49.31 165 ASN B CA 1
ATOM 3725 C C . ASN B 1 165 ? 11.195 15.695 -1.689 1 49.31 165 ASN B C 1
ATOM 3727 O O . ASN B 1 165 ? 11.469 16.75 -1.099 1 49.31 165 ASN B O 1
ATOM 3731 N N . VAL B 1 166 ? 10.211 15.094 -1.424 1 51.12 166 VAL B N 1
ATOM 3732 C CA . VAL B 1 166 ? 9.141 15.781 -0.706 1 51.12 166 VAL B CA 1
ATOM 3733 C C . VAL B 1 166 ? 9.453 15.812 0.788 1 51.12 166 VAL B C 1
ATOM 3735 O O . VAL B 1 166 ? 9.125 16.781 1.479 1 51.12 166 VAL B O 1
ATOM 3738 N N . ALA B 1 167 ? 10.258 14.805 1.149 1 54.66 167 ALA B N 1
ATOM 3739 C CA . ALA B 1 167 ? 10.672 14.781 2.551 1 54.66 167 ALA B CA 1
ATOM 3740 C C . ALA B 1 167 ? 11.555 15.977 2.889 1 54.66 167 ALA B C 1
ATOM 3742 O O . ALA B 1 167 ? 11.469 16.531 3.992 1 54.66 167 ALA B O 1
ATOM 3743 N N . GLU B 1 168 ? 12.086 16.438 1.877 1 59.41 168 GLU B N 1
ATOM 3744 C CA . GLU B 1 168 ? 12.992 17.547 2.154 1 59.41 168 GLU B CA 1
ATOM 3745 C C . GLU B 1 168 ? 12.219 18.844 2.344 1 59.41 168 GLU B C 1
ATOM 3747 O O . GLU B 1 168 ? 12.664 19.75 3.064 1 59.41 168 GLU B O 1
ATOM 3752 N N . LEU B 1 169 ? 11.094 18.875 1.699 1 65.19 169 LEU B N 1
ATOM 3753 C CA . LEU B 1 169 ? 10.266 20.078 1.864 1 65.19 169 LEU B CA 1
ATOM 3754 C C . LEU B 1 169 ? 9.609 20.094 3.238 1 65.19 169 LEU B C 1
ATOM 3756 O O . LEU B 1 169 ? 9.445 21.156 3.842 1 65.19 169 LEU B O 1
ATOM 3760 N N . TYR B 1 170 ? 9.477 18.953 3.689 1 69.69 170 TYR B N 1
ATOM 3761 C CA . TYR B 1 170 ? 8.688 18.812 4.91 1 69.69 170 TYR B CA 1
ATOM 3762 C C . TYR B 1 170 ? 9.594 18.625 6.125 1 69.69 170 TYR B C 1
ATOM 3764 O O . TYR B 1 170 ? 9.195 18.938 7.254 1 69.69 170 TYR B O 1
ATOM 3772 N N . MET B 1 171 ? 10.734 18.266 5.758 1 71.19 171 MET B N 1
ATOM 3773 C CA . MET B 1 171 ? 11.656 18.016 6.867 1 71.19 171 MET B CA 1
ATOM 3774 C C . MET B 1 171 ? 12.539 19.234 7.121 1 71.19 171 MET B C 1
ATOM 3776 O O . MET B 1 171 ? 12.812 20.016 6.199 1 71.19 171 MET B O 1
ATOM 3780 N N . PRO B 1 172 ? 12.906 19.484 8.406 1 75.88 172 PRO B N 1
ATOM 3781 C CA . PRO B 1 172 ? 12.695 18.703 9.625 1 75.88 172 PRO B CA 1
ATOM 3782 C C . PRO B 1 172 ? 11.406 19.094 10.352 1 75.88 172 PRO B C 1
ATOM 3784 O O . PRO B 1 172 ? 10.992 20.25 10.312 1 75.88 172 PRO B O 1
ATOM 3787 N N . HIS B 1 173 ? 10.727 18.203 10.938 1 82.19 173 HIS B N 1
ATOM 3788 C CA . HIS B 1 173 ? 9.57 18.391 11.812 1 82.19 173 HIS B CA 1
ATOM 3789 C C . HIS B 1 173 ? 9.484 17.297 12.859 1 82.19 173 HIS B C 1
ATOM 3791 O O . HIS B 1 173 ? 10.227 16.312 12.805 1 82.19 173 HIS B O 1
ATOM 3797 N N . PRO B 1 174 ? 8.742 17.578 13.922 1 87.12 174 PRO B N 1
ATOM 3798 C CA . PRO B 1 174 ? 8.555 16.5 14.891 1 87.12 174 PRO B CA 1
ATOM 3799 C C . PRO B 1 174 ? 7.828 15.297 14.305 1 87.12 174 PRO B C 1
ATOM 3801 O O . PRO B 1 174 ? 6.633 15.117 14.547 1 87.12 174 PRO B O 1
ATOM 3804 N N . ALA B 1 175 ? 8.555 14.477 13.773 1 84 175 ALA B N 1
ATOM 3805 C CA . ALA B 1 175 ? 8.031 13.406 12.938 1 84 175 ALA B CA 1
ATOM 3806 C C . ALA B 1 175 ? 7.254 12.391 13.773 1 84 175 ALA B C 1
ATOM 3808 O O . ALA B 1 175 ? 6.188 11.922 13.359 1 84 175 ALA B O 1
ATOM 3809 N N . LYS B 1 176 ? 7.75 12.047 14.914 1 87.56 176 LYS B N 1
ATOM 3810 C CA . LYS B 1 176 ? 7.082 11.055 15.75 1 87.56 176 LYS B CA 1
ATOM 3811 C C . LYS B 1 176 ? 5.711 11.555 16.203 1 87.56 176 LYS B C 1
ATOM 3813 O O . LYS B 1 176 ? 4.73 10.805 16.172 1 87.56 176 LYS B O 1
ATOM 3818 N N . ARG B 1 177 ? 5.68 12.758 16.547 1 91.81 177 ARG B N 1
ATOM 3819 C CA . ARG B 1 177 ? 4.414 13.344 16.984 1 91.81 177 ARG B CA 1
ATOM 3820 C C . ARG B 1 177 ? 3.445 13.477 15.812 1 91.81 177 ARG B C 1
ATOM 3822 O O . ARG B 1 177 ? 2.242 13.258 15.969 1 91.81 177 ARG B O 1
ATOM 3829 N N . ALA B 1 178 ? 3.99 13.836 14.695 1 91.62 178 ALA B N 1
ATOM 3830 C CA . ALA B 1 178 ? 3.16 13.969 13.5 1 91.62 178 ALA B CA 1
ATOM 3831 C C . ALA B 1 178 ? 2.564 12.617 13.102 1 91.62 178 ALA B C 1
ATOM 3833 O O . ALA B 1 178 ? 1.391 12.539 12.727 1 91.62 178 ALA B O 1
ATOM 3834 N N . TRP B 1 179 ? 3.357 11.617 13.211 1 90.5 179 TRP B N 1
ATOM 3835 C CA . TRP B 1 179 ? 2.887 10.273 12.891 1 90.5 179 TRP B CA 1
ATOM 3836 C C . TRP B 1 179 ? 1.796 9.836 13.867 1 90.5 179 TRP B C 1
ATOM 3838 O O . TRP B 1 179 ? 0.787 9.258 13.453 1 90.5 179 TRP B O 1
ATOM 3848 N N . LEU B 1 180 ? 2.035 10.062 15.07 1 93.5 180 LEU B N 1
ATOM 3849 C CA . LEU B 1 180 ? 1.035 9.734 16.078 1 93.5 180 LEU B CA 1
ATOM 3850 C C . LEU B 1 180 ? -0.264 10.492 15.828 1 93.5 180 LEU B C 1
ATOM 3852 O O . LEU B 1 180 ? -1.353 9.93 15.969 1 93.5 180 LEU B O 1
ATOM 3856 N N . ALA B 1 181 ? -0.127 11.719 15.477 1 96.69 181 ALA B N 1
ATOM 3857 C CA . ALA B 1 181 ? -1.303 12.516 15.156 1 96.69 181 ALA B CA 1
ATOM 3858 C C . ALA B 1 181 ? -2.061 11.93 13.969 1 96.69 181 ALA B C 1
ATOM 3860 O O . ALA B 1 181 ? -3.293 11.883 13.969 1 96.69 181 ALA B O 1
ATOM 3861 N N . SER B 1 182 ? -1.325 11.516 13 1 95.44 182 SER B N 1
ATOM 3862 C CA . SER B 1 182 ? -1.932 10.883 11.828 1 95.44 182 SER B CA 1
ATOM 3863 C C . SER B 1 182 ? -2.697 9.625 12.219 1 95.44 182 SER B C 1
ATOM 3865 O O . SER B 1 182 ? -3.842 9.438 11.805 1 95.44 182 SER B O 1
ATOM 3867 N N . LEU B 1 183 ? -2.109 8.82 13.023 1 94.94 183 LEU B N 1
ATOM 3868 C CA . LEU B 1 183 ? -2.701 7.555 13.445 1 94.94 183 LEU B CA 1
ATOM 3869 C C . LEU B 1 183 ? -3.975 7.793 14.25 1 94.94 183 LEU B C 1
ATOM 3871 O O . LEU B 1 183 ? -5.008 7.172 13.984 1 94.94 183 LEU B O 1
ATOM 3875 N N . LEU B 1 184 ? -3.895 8.672 15.156 1 96.38 184 LEU B N 1
ATOM 3876 C CA . LEU B 1 184 ? -5.055 8.984 15.984 1 96.38 184 LEU B CA 1
ATOM 3877 C C . LEU B 1 184 ? -6.176 9.586 15.148 1 96.38 184 LEU B C 1
ATOM 3879 O O . LEU B 1 184 ? -7.348 9.258 15.336 1 96.38 184 LEU B O 1
ATOM 3883 N N . GLY B 1 185 ? -5.785 10.492 14.266 1 96.88 185 GLY B N 1
ATOM 3884 C CA . GLY B 1 185 ? -6.785 11.07 13.383 1 96.88 185 GLY B CA 1
ATOM 3885 C C . GLY B 1 185 ? -7.488 10.039 12.523 1 96.88 185 GLY B C 1
ATOM 3886 O O . GLY B 1 185 ? -8.703 10.102 12.336 1 96.88 185 GLY B O 1
ATOM 3887 N N . GLN B 1 186 ? -6.75 9.094 12.039 1 96.56 186 GLN B N 1
ATOM 3888 C CA . GLN B 1 186 ? -7.309 8.078 11.156 1 96.56 186 GLN B CA 1
ATOM 3889 C C . GLN B 1 186 ? -8.188 7.094 11.922 1 96.56 186 GLN B C 1
ATOM 3891 O O . GLN B 1 186 ? -9.211 6.645 11.414 1 96.56 186 GLN B O 1
ATOM 3896 N N . LEU B 1 187 ? -7.809 6.777 13.133 1 96.62 187 LEU B N 1
ATOM 3897 C CA . LEU B 1 187 ? -8.523 5.758 13.898 1 96.62 187 LEU B CA 1
ATOM 3898 C C . LEU B 1 187 ? -9.703 6.367 14.648 1 96.62 187 LEU B C 1
ATOM 3900 O O . LEU B 1 187 ? -10.773 5.762 14.727 1 96.62 187 LEU B O 1
ATOM 3904 N N . LEU B 1 188 ? -9.523 7.555 15.109 1 97.75 188 LEU B N 1
ATOM 3905 C CA . LEU B 1 188 ? -10.547 8.133 15.977 1 97.75 188 LEU B CA 1
ATOM 3906 C C . LEU B 1 188 ? -11.438 9.094 15.203 1 97.75 188 LEU B C 1
ATOM 3908 O O . LEU B 1 188 ? -12.523 9.445 15.664 1 97.75 188 LEU B O 1
ATOM 3912 N N . GLY B 1 189 ? -10.977 9.547 14.016 1 96.5 189 GLY B N 1
ATOM 3913 C CA . GLY B 1 189 ? -11.828 10.383 13.18 1 96.5 189 GLY B CA 1
ATOM 3914 C C . GLY B 1 189 ? -13.195 9.781 12.93 1 96.5 189 GLY B C 1
ATOM 3915 O O . GLY B 1 189 ? -14.219 10.422 13.188 1 96.5 189 GLY B O 1
ATOM 3916 N N . PRO B 1 190 ? -13.258 8.539 12.461 1 96 190 PRO B N 1
ATOM 3917 C CA . PRO B 1 190 ? -14.547 7.867 12.266 1 96 190 PRO B CA 1
ATOM 3918 C C . PRO B 1 190 ? -15.375 7.793 13.547 1 96 190 PRO B C 1
ATOM 3920 O O . PRO B 1 190 ? -16.578 8.008 13.516 1 96 190 PRO B O 1
ATOM 3923 N N . LEU B 1 191 ? -14.766 7.578 14.68 1 96.94 191 LEU B N 1
ATOM 3924 C CA . LEU B 1 191 ? -15.469 7.516 15.953 1 96.94 191 LEU B CA 1
ATOM 3925 C C . LEU B 1 191 ? -16.047 8.875 16.312 1 96.94 191 LEU B C 1
ATOM 3927 O O . LEU B 1 191 ? -17.141 8.953 16.891 1 96.94 191 LEU B O 1
ATOM 3931 N N . LEU B 1 192 ? -15.289 9.852 16.047 1 97.88 192 LEU B N 1
ATOM 3932 C CA . LEU B 1 192 ? -15.758 11.211 16.297 1 97.88 192 LEU B CA 1
ATOM 3933 C C . LEU B 1 192 ? -17.016 11.5 15.492 1 97.88 192 LEU B C 1
ATOM 3935 O O . LEU B 1 192 ? -18 12.023 16.031 1 97.88 192 LEU B O 1
ATOM 3939 N N . ALA B 1 193 ? -17.016 11.117 14.219 1 97.62 193 ALA B N 1
ATOM 3940 C CA . ALA B 1 193 ? -18.172 11.312 13.359 1 97.62 193 ALA B CA 1
ATOM 3941 C C . ALA B 1 193 ? -19.391 10.555 13.906 1 97.62 193 ALA B C 1
ATOM 3943 O O . ALA B 1 193 ? -20.5 11.094 13.945 1 97.62 193 ALA B O 1
ATOM 3944 N N . THR B 1 194 ? -19.109 9.336 14.32 1 97.44 194 THR B N 1
ATOM 3945 C CA . THR B 1 194 ? -20.172 8.516 14.875 1 97.44 194 THR B CA 1
ATOM 3946 C C . THR B 1 194 ? -20.766 9.156 16.125 1 97.44 194 THR B C 1
ATOM 3948 O O . THR B 1 194 ? -21.984 9.18 16.312 1 97.44 194 THR B O 1
ATOM 3951 N N . ALA B 1 195 ? -19.953 9.625 17 1 98.12 195 ALA B N 1
ATOM 3952 C CA . ALA B 1 195 ? -20.406 10.273 18.219 1 98.12 195 ALA B CA 1
ATOM 3953 C C . ALA B 1 195 ? -21.266 11.492 17.891 1 98.12 195 ALA B C 1
ATOM 3955 O O . ALA B 1 195 ? -22.266 11.758 18.578 1 98.12 195 ALA B O 1
ATOM 3956 N N . ILE B 1 196 ? -20.906 12.234 16.875 1 97.81 196 ILE B N 1
ATOM 3957 C CA . ILE B 1 196 ? -21.656 13.414 16.453 1 97.81 196 ILE B CA 1
ATOM 3958 C C . ILE B 1 196 ? -23 13 15.875 1 97.81 196 ILE B C 1
ATOM 3960 O O . ILE B 1 196 ? -24.031 13.586 16.219 1 97.81 196 ILE B O 1
ATOM 3964 N N . VAL B 1 197 ? -22.969 12.008 15.023 1 97 197 VAL B N 1
ATOM 3965 C CA . VAL B 1 197 ? -24.203 11.5 14.43 1 97 197 VAL B CA 1
ATOM 3966 C C . VAL B 1 197 ? -25.156 11.047 15.539 1 97 197 VAL B C 1
ATOM 3968 O O . VAL B 1 197 ? -26.359 11.305 15.477 1 97 197 VAL B O 1
ATOM 3971 N N . ASP B 1 198 ? -24.641 10.445 16.578 1 97.5 198 ASP B N 1
ATOM 3972 C CA . ASP B 1 198 ? -25.438 9.922 17.688 1 97.5 198 ASP B CA 1
ATOM 3973 C C . ASP B 1 198 ? -25.75 11.023 18.688 1 97.5 198 ASP B C 1
ATOM 3975 O O . ASP B 1 198 ? -26.422 10.773 19.688 1 97.5 198 ASP B O 1
ATOM 3979 N N . LYS B 1 199 ? -25.219 12.141 18.516 1 97.62 199 LYS B N 1
ATOM 3980 C CA . LYS B 1 199 ? -25.422 13.297 19.391 1 97.62 199 LYS B CA 1
ATOM 3981 C C . LYS B 1 199 ? -24.875 13.023 20.797 1 97.62 199 LYS B C 1
ATOM 3983 O O . LYS B 1 199 ? -25.469 13.438 21.797 1 97.62 199 LYS B O 1
ATOM 3988 N N . LYS B 1 200 ? -23.938 12.195 20.828 1 98 200 LYS B N 1
ATOM 3989 C CA . LYS B 1 200 ? -23.203 11.992 22.078 1 98 200 LYS B CA 1
ATOM 3990 C C . LYS B 1 200 ? -22.062 13 22.234 1 98 200 LYS B C 1
ATOM 3992 O O . LYS B 1 200 ? -20.891 12.648 22.094 1 98 200 LYS B O 1
ATOM 3997 N N . TRP B 1 201 ? -22.312 14.102 22.688 1 97.56 201 TRP B N 1
ATOM 3998 C CA . TRP B 1 201 ? -21.438 15.266 22.625 1 97.56 201 TRP B CA 1
ATOM 3999 C C . TRP B 1 201 ? -20.281 15.125 23.609 1 97.56 201 TRP B C 1
ATOM 4001 O O . TRP B 1 201 ? -19.156 15.57 23.328 1 97.56 201 TRP B O 1
ATOM 4011 N N . LYS B 1 202 ? -20.484 14.531 24.781 1 97.81 202 LYS B N 1
ATOM 4012 C CA . LYS B 1 202 ? -19.406 14.312 25.719 1 97.81 202 LYS B CA 1
ATOM 4013 C C . LYS B 1 202 ? -18.344 13.383 25.141 1 97.81 202 LYS B C 1
ATOM 4015 O O . LYS B 1 202 ? -17.141 13.656 25.25 1 97.81 202 LYS B O 1
ATOM 4020 N N . LYS B 1 203 ? -18.875 12.398 24.531 1 97.56 203 LYS B N 1
ATOM 4021 C CA . LYS B 1 203 ? -17.953 11.461 23.891 1 97.56 203 LYS B CA 1
ATOM 4022 C C . LYS B 1 203 ? -17.234 12.117 22.719 1 97.56 203 LYS B C 1
ATOM 4024 O O . LYS B 1 203 ? -16.031 11.93 22.547 1 97.56 203 LYS B O 1
ATOM 4029 N N . ALA B 1 204 ? -17.953 12.828 21.922 1 97.94 204 ALA B N 1
ATOM 4030 C CA . ALA B 1 204 ? -17.359 13.539 20.781 1 97.94 204 ALA B CA 1
ATOM 4031 C C . ALA B 1 204 ? -16.266 14.492 21.234 1 97.94 204 ALA B C 1
ATOM 4033 O O . ALA B 1 204 ? -15.188 14.539 20.641 1 97.94 204 ALA B O 1
ATOM 4034 N N . GLY B 1 205 ? -16.578 15.203 22.328 1 97.75 205 GLY B N 1
ATOM 4035 C CA . GLY B 1 205 ? -15.594 16.125 22.875 1 97.75 205 GLY B CA 1
ATOM 4036 C C . GLY B 1 205 ? -14.336 15.43 23.375 1 97.75 205 GLY B C 1
ATOM 4037 O O . GLY B 1 205 ? -13.219 15.883 23.109 1 97.75 205 GLY B O 1
ATOM 4038 N N . ALA B 1 206 ? -14.523 14.344 24.062 1 98 206 ALA B N 1
ATOM 4039 C CA . ALA B 1 206 ? -13.383 13.578 24.578 1 98 206 ALA B CA 1
ATOM 4040 C C . ALA B 1 206 ? -12.516 13.062 23.438 1 98 206 ALA B C 1
ATOM 4042 O O . ALA B 1 206 ? -11.289 13.172 23.484 1 98 206 ALA B O 1
ATOM 4043 N N . ILE B 1 207 ? -13.156 12.531 22.438 1 97.88 207 ILE B N 1
ATOM 4044 C CA . ILE B 1 207 ? -12.43 11.992 21.297 1 97.88 207 ILE B CA 1
ATOM 4045 C C . ILE B 1 207 ? -11.664 13.109 20.594 1 97.88 207 ILE B C 1
ATOM 4047 O O . ILE B 1 207 ? -10.5 12.938 20.234 1 97.88 207 ILE B O 1
ATOM 4051 N N . PHE B 1 208 ? -12.367 14.164 20.438 1 97.06 208 PHE B N 1
ATOM 4052 C CA . PHE B 1 208 ? -11.742 15.305 19.766 1 97.06 208 PHE B CA 1
ATOM 4053 C C . PHE B 1 208 ? -10.516 15.773 20.531 1 97.06 208 PHE B C 1
ATOM 4055 O O . PHE B 1 208 ? -9.477 16.078 19.938 1 97.06 208 PHE B O 1
ATOM 4062 N N . LEU B 1 209 ? -10.555 15.766 21.797 1 97.06 209 LEU B N 1
ATOM 4063 C CA . LEU B 1 209 ? -9.43 16.188 22.625 1 97.06 209 LEU B CA 1
ATOM 4064 C C . LEU B 1 209 ? -8.266 15.211 22.5 1 97.06 209 LEU B C 1
ATOM 4066 O O . LEU B 1 209 ? -7.105 15.633 22.422 1 97.06 209 LEU B O 1
ATOM 4070 N N . ILE B 1 210 ? -8.547 13.969 22.469 1 97.62 210 ILE B N 1
ATOM 4071 C CA . ILE B 1 210 ? -7.508 12.961 22.312 1 97.62 210 ILE B CA 1
ATOM 4072 C C . ILE B 1 210 ? -6.793 13.141 20.984 1 97.62 210 ILE B C 1
ATOM 4074 O O . ILE B 1 210 ? -5.566 13.062 20.906 1 97.62 210 ILE B O 1
ATOM 4078 N N . ILE B 1 211 ? -7.566 13.438 19.938 1 96.56 211 ILE B N 1
ATOM 4079 C CA . ILE B 1 211 ? -7.008 13.633 18.609 1 96.56 211 ILE B CA 1
ATOM 4080 C C . ILE B 1 211 ? -6.086 14.852 18.609 1 96.56 211 ILE B C 1
ATOM 4082 O O . ILE B 1 211 ? -5.074 14.867 17.906 1 96.56 211 ILE B O 1
ATOM 4086 N N . LEU B 1 212 ? -6.344 15.812 19.469 1 96.44 212 LEU B N 1
ATOM 4087 C CA . LEU B 1 212 ? -5.617 17.078 19.469 1 96.44 212 LEU B CA 1
ATOM 4088 C C . LEU B 1 212 ? -4.359 16.984 20.328 1 96.44 212 LEU B C 1
ATOM 4090 O O . LEU B 1 212 ? -3.486 17.844 20.25 1 96.44 212 LEU B O 1
ATOM 4094 N N . LEU B 1 213 ? -4.215 15.922 20.984 1 96.62 213 LEU B N 1
ATOM 4095 C CA . LEU B 1 213 ? -3.152 15.828 21.969 1 96.62 213 LEU B CA 1
ATOM 4096 C C . LEU B 1 213 ? -1.781 15.945 21.312 1 96.62 213 LEU B C 1
ATOM 4098 O O . LEU B 1 213 ? -0.931 16.719 21.781 1 96.62 213 LEU B O 1
ATOM 4102 N N . PRO B 1 214 ? -1.559 15.227 20.25 1 95.62 214 PRO B N 1
ATOM 4103 C CA . PRO B 1 214 ? -0.241 15.367 19.625 1 95.62 214 PRO B CA 1
ATOM 4104 C C . PRO B 1 214 ? 0.021 16.781 19.125 1 95.62 214 PRO B C 1
ATOM 4106 O O . PRO B 1 214 ? 1.136 17.297 19.25 1 95.62 214 PRO B O 1
ATOM 4109 N N . TRP B 1 215 ? -0.972 17.359 18.562 1 95.19 215 TRP B N 1
ATOM 4110 C CA . TRP B 1 215 ? -0.823 18.734 18.078 1 95.19 215 TRP B CA 1
ATOM 4111 C C . TRP B 1 215 ? -0.57 19.688 19.234 1 95.19 215 TRP B C 1
ATOM 4113 O O . TRP B 1 215 ? 0.308 20.562 19.156 1 95.19 215 TRP B O 1
ATOM 4123 N N . LEU B 1 216 ? -1.275 19.516 20.297 1 96.06 216 LEU B N 1
ATOM 4124 C CA . LEU B 1 216 ? -1.086 20.344 21.484 1 96.06 216 LEU B CA 1
ATOM 4125 C C . LEU B 1 216 ? 0.308 20.156 22.062 1 96.06 216 LEU B C 1
ATOM 4127 O O . LEU B 1 216 ? 0.962 21.125 22.469 1 96.06 216 LEU B O 1
ATOM 4131 N N . SER B 1 217 ? 0.765 18.938 22.031 1 94.88 217 SER B N 1
ATOM 4132 C CA . SER B 1 217 ? 2.088 18.641 22.562 1 94.88 217 SER B CA 1
ATOM 4133 C C . SER B 1 217 ? 3.184 19.312 21.75 1 94.88 217 SER B C 1
ATOM 4135 O O . SER B 1 217 ? 4.23 19.688 22.281 1 94.88 217 SER B O 1
ATOM 4137 N N . ALA B 1 218 ? 2.904 19.422 20.547 1 94.25 218 ALA B N 1
ATOM 4138 C CA . ALA B 1 218 ? 3.875 20.094 19.672 1 94.25 218 ALA B CA 1
ATOM 4139 C C . ALA B 1 218 ? 3.719 21.609 19.734 1 94.25 218 ALA B C 1
ATOM 4141 O O . ALA B 1 218 ? 4.711 22.344 19.75 1 94.25 218 ALA B O 1
ATOM 4142 N N . SER B 1 219 ? 2.551 22.109 19.922 1 93.94 219 SER B N 1
ATOM 4143 C CA . SER B 1 219 ? 2.254 23.531 19.891 1 93.94 219 SER B CA 1
ATOM 4144 C C . SER B 1 219 ? 2.666 24.219 21.188 1 93.94 219 SER B C 1
ATOM 4146 O O . SER B 1 219 ? 3.008 25.406 21.188 1 93.94 219 SER B O 1
ATOM 4148 N N . LEU B 1 220 ? 2.691 23.484 22.141 1 94.12 220 LEU B N 1
ATOM 4149 C CA . LEU B 1 220 ? 2.977 24.078 23.453 1 94.12 220 LEU B CA 1
ATOM 4150 C C . LEU B 1 220 ? 4.418 23.812 23.859 1 94.12 220 LEU B C 1
ATOM 4152 O O . LEU B 1 220 ? 4.883 24.344 24.875 1 94.12 220 LEU B O 1
ATOM 4156 N N . ASP B 1 221 ? 5.078 23 23.094 1 92.94 221 ASP B N 1
ATOM 4157 C CA . ASP B 1 221 ? 6.469 22.672 23.406 1 92.94 221 ASP B CA 1
ATOM 4158 C C . ASP B 1 221 ? 7.414 23.75 22.875 1 92.94 221 ASP B C 1
ATOM 4160 O O . ASP B 1 221 ? 7.598 23.891 21.672 1 92.94 221 ASP B O 1
ATOM 4164 N N . PRO B 1 222 ? 8.055 24.484 23.672 1 88.81 222 PRO B N 1
ATOM 4165 C CA . PRO B 1 222 ? 8.945 25.562 23.219 1 88.81 222 PRO B CA 1
ATOM 4166 C C . PRO B 1 222 ? 10.188 25.047 22.5 1 88.81 222 PRO B C 1
ATOM 4168 O O . PRO B 1 222 ? 10.828 25.766 21.75 1 88.81 222 PRO B O 1
ATOM 4171 N N . LYS B 1 223 ? 10.539 23.828 22.719 1 90.69 223 LYS B N 1
ATOM 4172 C CA . LYS B 1 223 ? 11.758 23.234 22.172 1 90.69 223 LYS B CA 1
ATOM 4173 C C . LYS B 1 223 ? 11.562 22.891 20.688 1 90.69 223 LYS B C 1
ATOM 4175 O O . LYS B 1 223 ? 12.539 22.703 19.969 1 90.69 223 LYS B O 1
ATOM 4180 N N . VAL B 1 224 ? 10.336 22.828 20.266 1 90.12 224 VAL B N 1
ATOM 4181 C CA . VAL B 1 224 ? 10.047 22.406 18.891 1 90.12 224 VAL B CA 1
ATOM 4182 C C . VAL B 1 224 ? 10.617 23.422 17.906 1 90.12 224 VAL B C 1
ATOM 4184 O O . VAL B 1 224 ? 11.289 23.047 16.938 1 90.12 224 VAL B O 1
ATOM 4187 N N . LYS B 1 225 ? 10.438 24.625 18.094 1 86 225 LYS B N 1
ATOM 4188 C CA . LYS B 1 225 ? 10.945 25.656 17.188 1 86 225 LYS B CA 1
ATOM 4189 C C . LYS B 1 225 ? 12.477 25.656 17.172 1 86 225 LYS B C 1
ATOM 4191 O O . LYS B 1 225 ? 13.086 25.766 16.109 1 86 225 LYS B O 1
ATOM 4196 N N . LYS B 1 226 ? 13.023 25.578 18.266 1 84.12 226 LYS B N 1
ATOM 4197 C CA . LYS B 1 226 ? 14.484 25.609 18.391 1 84.12 226 LYS B CA 1
ATOM 4198 C C . LYS B 1 226 ? 15.109 24.406 17.688 1 84.12 226 LYS B C 1
ATOM 4200 O O . LYS B 1 226 ? 16.141 24.531 17.031 1 84.12 226 LYS B O 1
ATOM 4205 N N . LYS B 1 227 ? 14.438 23.375 17.766 1 84.62 227 LYS B N 1
ATOM 4206 C CA . LYS B 1 227 ? 15 22.125 17.266 1 84.62 227 LYS B CA 1
ATOM 4207 C C . LYS B 1 227 ? 14.82 22 15.75 1 84.62 227 LYS B C 1
ATOM 4209 O O . LYS B 1 227 ? 15.695 21.484 15.055 1 84.62 227 LYS B O 1
ATOM 4214 N N . TYR B 1 228 ? 13.727 22.531 15.281 1 82.69 228 TYR B N 1
ATOM 4215 C CA . TYR B 1 228 ? 13.383 22.172 13.914 1 82.69 228 TYR B CA 1
ATOM 4216 C C . TYR B 1 228 ? 13.336 23.391 13.016 1 82.69 228 TYR B C 1
ATOM 4218 O O . TYR B 1 228 ? 13.32 23.281 11.789 1 82.69 228 TYR B O 1
ATOM 4226 N N . TYR B 1 229 ? 13.32 24.469 13.625 1 78.94 229 TYR B N 1
ATOM 4227 C CA . TYR B 1 229 ? 13.258 25.688 12.812 1 78.94 229 TYR B CA 1
ATOM 4228 C C . TYR B 1 229 ? 14.648 26.234 12.531 1 78.94 229 TYR B C 1
ATOM 4230 O O . TYR B 1 229 ? 15.25 26.875 13.398 1 78.94 229 TYR B O 1
ATOM 4238 N N . ASN B 1 230 ? 15.234 25.859 11.469 1 73.88 230 ASN B N 1
ATOM 4239 C CA . ASN B 1 230 ? 16.531 26.391 11.055 1 73.88 230 ASN B CA 1
ATOM 4240 C C . ASN B 1 230 ? 16.531 26.812 9.594 1 73.88 230 ASN B C 1
ATOM 4242 O O . ASN B 1 230 ? 16.578 25.984 8.695 1 73.88 230 ASN B O 1
ATOM 4246 N N . PRO B 1 231 ? 16.406 28.172 9.414 1 70.69 231 PRO B N 1
ATOM 4247 C CA . PRO B 1 231 ? 16.344 28.672 8.031 1 70.69 231 PRO B CA 1
ATOM 4248 C C . PRO B 1 231 ? 17.531 28.219 7.191 1 70.69 231 PRO B C 1
ATOM 4250 O O . PRO B 1 231 ? 17.406 28.062 5.977 1 70.69 231 PRO B O 1
ATOM 4253 N N . LEU B 1 232 ? 18.688 28 7.773 1 68.06 232 LEU B N 1
ATOM 4254 C CA . LEU B 1 232 ? 19.844 27.516 7.039 1 68.06 232 LEU B CA 1
ATOM 4255 C C . LEU B 1 232 ? 19.594 26.125 6.48 1 68.06 232 LEU B C 1
ATOM 4257 O O . LEU B 1 232 ? 20.062 25.781 5.387 1 68.06 232 LEU B O 1
ATOM 4261 N N . MET B 1 233 ? 18.781 25.484 7.188 1 66.69 233 MET B N 1
ATOM 4262 C CA . MET B 1 233 ? 18.469 24.125 6.77 1 66.69 233 MET B CA 1
ATOM 4263 C C . MET B 1 233 ? 17.641 24.109 5.484 1 66.69 233 MET B C 1
ATOM 4265 O O . MET B 1 233 ? 17.75 23.188 4.676 1 66.69 233 MET B O 1
ATOM 4269 N N . ALA B 1 234 ? 16.953 25.203 5.324 1 68.5 234 ALA B N 1
ATOM 4270 C CA . ALA B 1 234 ? 16.172 25.312 4.09 1 68.5 234 ALA B CA 1
ATOM 4271 C C . ALA B 1 234 ? 17.078 25.438 2.877 1 68.5 234 ALA B C 1
ATOM 4273 O O . ALA B 1 234 ? 16.828 24.859 1.827 1 68.5 234 ALA B O 1
ATOM 4274 N N . HIS B 1 235 ? 18.078 26.203 3.057 1 72.25 235 HIS B N 1
ATOM 4275 C CA . HIS B 1 235 ? 19.031 26.391 1.963 1 72.25 235 HIS B CA 1
ATOM 4276 C C . HIS B 1 235 ? 19.797 25.094 1.679 1 72.25 235 HIS B C 1
ATOM 4278 O O . HIS B 1 235 ? 20.016 24.75 0.518 1 72.25 235 HIS B O 1
ATOM 4284 N N . ILE B 1 236 ? 20.156 24.484 2.652 1 65.06 236 ILE B N 1
ATOM 4285 C CA . ILE B 1 236 ? 20.891 23.234 2.52 1 65.06 236 ILE B CA 1
ATOM 4286 C C . ILE B 1 236 ? 20.031 22.188 1.824 1 65.06 236 ILE B C 1
ATOM 4288 O O . ILE B 1 236 ? 20.5 21.453 0.961 1 65.06 236 ILE B O 1
ATOM 4292 N N . ALA B 1 237 ? 18.844 22.219 2.119 1 65.75 237 ALA B N 1
ATOM 4293 C CA . ALA B 1 237 ? 17.922 21.266 1.513 1 65.75 237 ALA B CA 1
ATOM 4294 C C . ALA B 1 237 ? 17.781 21.516 0.014 1 65.75 237 ALA B C 1
ATOM 4296 O O . ALA B 1 237 ? 17.734 20.562 -0.778 1 65.75 237 ALA B O 1
ATOM 4297 N N . LYS B 1 238 ? 17.797 22.719 -0.322 1 71.69 238 LYS B N 1
ATOM 4298 C CA . LYS B 1 238 ? 17.703 23.062 -1.737 1 71.69 238 LYS B CA 1
ATOM 4299 C C . LYS B 1 238 ? 18.953 22.609 -2.498 1 71.69 238 LYS B C 1
ATOM 4301 O O . LYS B 1 238 ? 18.844 22.062 -3.6 1 71.69 238 LYS B O 1
ATOM 4306 N N . VAL B 1 239 ? 20 22.844 -1.865 1 66.5 239 VAL B N 1
ATOM 4307 C CA . VAL B 1 239 ? 21.266 22.453 -2.506 1 66.5 239 VAL B CA 1
ATOM 4308 C C . VAL B 1 239 ? 21.297 20.938 -2.688 1 66.5 239 VAL B C 1
ATOM 4310 O O . VAL B 1 239 ? 21.703 20.453 -3.74 1 66.5 239 VAL B O 1
ATOM 4313 N N . LYS B 1 240 ? 20.828 20.266 -1.777 1 64.62 240 LYS B N 1
ATOM 4314 C CA . LYS B 1 240 ? 20.812 18.797 -1.85 1 64.62 240 LYS B CA 1
ATOM 4315 C C . LYS B 1 240 ? 19.875 18.328 -2.945 1 64.62 240 LYS B C 1
ATOM 4317 O O . LYS B 1 240 ? 20.188 17.391 -3.684 1 64.62 240 LYS B O 1
ATOM 4322 N N . GLU B 1 241 ? 18.75 18.953 -3.002 1 68.75 241 GLU B N 1
ATOM 4323 C CA . GLU B 1 241 ? 17.781 18.609 -4.039 1 68.75 241 GLU B CA 1
ATOM 4324 C C . GLU B 1 241 ? 18.359 18.875 -5.434 1 68.75 241 GLU B C 1
ATOM 4326 O O . GLU B 1 241 ? 18.172 18.062 -6.344 1 68.75 241 GLU B O 1
ATOM 4331 N N . ASP B 1 242 ? 19 19.953 -5.543 1 66.12 242 ASP B N 1
ATOM 4332 C CA . ASP B 1 242 ? 19.594 20.297 -6.832 1 66.12 242 ASP B CA 1
ATOM 4333 C C . ASP B 1 242 ? 20.656 19.281 -7.234 1 66.12 242 ASP B C 1
ATOM 4335 O O . ASP B 1 242 ? 20.766 18.922 -8.406 1 66.12 242 ASP B O 1
ATOM 4339 N N . MET B 1 243 ? 21.266 18.797 -6.289 1 63.5 243 MET B N 1
ATOM 4340 C CA . MET B 1 243 ? 22.297 17.781 -6.539 1 63.5 243 MET B CA 1
ATOM 4341 C C . MET B 1 243 ? 21.656 16.453 -6.941 1 63.5 243 MET B C 1
ATOM 4343 O O . MET B 1 243 ? 22.141 15.789 -7.863 1 63.5 243 MET B O 1
ATOM 4347 N N . GLN B 1 244 ? 20.625 16.141 -6.285 1 63.88 244 GLN B N 1
ATOM 4348 C CA . GLN B 1 244 ? 19.938 14.883 -6.578 1 63.88 244 GLN B CA 1
ATOM 4349 C C . GLN B 1 244 ? 19.266 14.93 -7.949 1 63.88 244 GLN B C 1
ATOM 4351 O O . GLN B 1 244 ? 19.25 13.938 -8.672 1 63.88 244 GLN B O 1
ATOM 4356 N N . GLU B 1 245 ? 18.672 16.016 -8.211 1 64 245 GLU B N 1
ATOM 4357 C CA . GLU B 1 245 ? 18.047 16.188 -9.523 1 64 245 GLU B CA 1
ATOM 4358 C C . GLU B 1 245 ? 19.078 16.078 -10.641 1 64 245 GLU B C 1
ATOM 4360 O O . GLU B 1 245 ? 18.797 15.508 -11.695 1 64 245 GLU B O 1
ATOM 4365 N N . LYS B 1 246 ? 20.141 16.594 -10.414 1 60.09 246 LYS B N 1
ATOM 4366 C CA . LYS B 1 246 ? 21.219 16.5 -11.391 1 60.09 246 LYS B CA 1
ATOM 4367 C C . LYS B 1 246 ? 21.656 15.047 -11.578 1 60.09 246 LYS B C 1
ATOM 4369 O O . LYS B 1 246 ? 21.906 14.602 -12.695 1 60.09 246 LYS B O 1
ATOM 4374 N N . GLU B 1 247 ? 21.594 14.344 -10.516 1 59.88 247 GLU B N 1
ATOM 4375 C CA . GLU B 1 247 ? 21.953 12.93 -10.562 1 59.88 247 GLU B CA 1
ATOM 4376 C C . GLU B 1 247 ? 20.875 12.109 -11.258 1 59.88 247 GLU B C 1
ATOM 4378 O O . GLU B 1 247 ? 21.172 11.211 -12.047 1 59.88 247 GLU B O 1
ATOM 4383 N N . ARG B 1 248 ? 19.703 12.391 -10.969 1 59.62 248 ARG B N 1
ATOM 4384 C CA . ARG B 1 248 ? 18.594 11.703 -11.609 1 59.62 248 ARG B CA 1
ATOM 4385 C C . ARG B 1 248 ? 18.578 11.977 -13.109 1 59.62 248 ARG B C 1
ATOM 4387 O O . ARG B 1 248 ? 18.344 11.062 -13.906 1 59.62 248 ARG B O 1
ATOM 4394 N N . ARG B 1 249 ? 18.703 13.188 -13.375 1 57.28 249 ARG B N 1
ATOM 4395 C CA . ARG B 1 249 ? 18.781 13.539 -14.789 1 57.28 249 ARG B CA 1
ATOM 4396 C C . ARG B 1 249 ? 19.953 12.812 -15.469 1 57.28 249 ARG B C 1
ATOM 4398 O O . ARG B 1 249 ? 19.812 12.344 -16.594 1 57.28 249 ARG B O 1
ATOM 4405 N N . ARG B 1 250 ? 20.812 12.648 -14.656 1 52.47 250 ARG B N 1
ATOM 4406 C CA . ARG B 1 250 ? 21.969 11.914 -15.188 1 52.47 250 ARG B CA 1
ATOM 4407 C C . ARG B 1 250 ? 21.656 10.43 -15.32 1 52.47 250 ARG B C 1
ATOM 4409 O O . ARG B 1 250 ? 21.984 9.805 -16.328 1 52.47 250 ARG B O 1
ATOM 4416 N N . SER B 1 251 ? 21 10 -14.336 1 51.81 251 SER B N 1
ATOM 4417 C CA . SER B 1 251 ? 20.625 8.586 -14.336 1 51.81 251 SER B CA 1
ATOM 4418 C C . SER B 1 251 ? 19.516 8.305 -15.344 1 51.81 251 SER B C 1
ATOM 4420 O O . SER B 1 251 ? 19.547 7.285 -16.031 1 51.81 251 SER B O 1
ATOM 4422 N N . ALA B 1 252 ? 18.484 9.086 -15.273 1 48.56 252 ALA B N 1
ATOM 4423 C CA . ALA B 1 252 ? 17.406 8.953 -16.266 1 48.56 252 ALA B CA 1
ATOM 4424 C C . ALA B 1 252 ? 17.953 9.062 -17.688 1 48.56 252 ALA B C 1
ATOM 4426 O O . ALA B 1 252 ? 17.547 8.305 -18.562 1 48.56 252 ALA B O 1
ATOM 4427 N N . ARG B 1 253 ? 18.781 9.953 -17.875 1 45.38 253 ARG B N 1
ATOM 4428 C CA . ARG B 1 253 ? 19.469 10.016 -19.172 1 45.38 253 ARG B CA 1
ATOM 4429 C C . ARG B 1 253 ? 20.234 8.734 -19.438 1 45.38 253 ARG B C 1
ATOM 4431 O O . ARG B 1 253 ? 20.234 8.234 -20.578 1 45.38 253 ARG B O 1
ATOM 4438 N N . ASN B 1 254 ? 20.609 8.273 -18.391 1 42 254 ASN B N 1
ATOM 4439 C CA . ASN B 1 254 ? 21.328 7.012 -18.531 1 42 254 ASN B CA 1
ATOM 4440 C C . ASN B 1 254 ? 20.359 5.836 -18.656 1 42 254 ASN B C 1
ATOM 4442 O O . ASN B 1 254 ? 20.594 4.922 -19.453 1 42 254 ASN B O 1
ATOM 4446 N N . ALA B 1 255 ? 19.438 5.848 -17.797 1 38.62 255 ALA B N 1
ATOM 4447 C CA . ALA B 1 255 ? 18.422 4.801 -17.875 1 38.62 255 ALA B CA 1
ATOM 4448 C C . ALA B 1 255 ? 17.656 4.879 -19.203 1 38.62 255 ALA B C 1
ATOM 4450 O O . ALA B 1 255 ? 17.375 3.854 -19.828 1 38.62 255 ALA B O 1
ATOM 4451 N N . MET B 1 256 ? 17.125 5.996 -19.531 1 36.28 256 MET B N 1
ATOM 4452 C CA . MET B 1 256 ? 16.594 6.176 -20.875 1 36.28 256 MET B CA 1
ATOM 4453 C C . MET B 1 256 ? 17.609 5.781 -21.922 1 36.28 256 MET B C 1
ATOM 4455 O O . MET B 1 256 ? 17.266 5.137 -22.922 1 36.28 256 MET B O 1
ATOM 4459 N N . ALA B 1 257 ? 18.703 6.219 -21.656 1 34.75 257 ALA B N 1
ATOM 4460 C CA . ALA B 1 257 ? 19.75 5.758 -22.562 1 34.75 257 ALA B CA 1
ATOM 4461 C C . ALA B 1 257 ? 19.906 4.242 -22.516 1 34.75 257 ALA B C 1
ATOM 4463 O O . ALA B 1 257 ? 20.078 3.59 -23.547 1 34.75 257 ALA B O 1
ATOM 4464 N N . LEU B 1 258 ? 19.828 3.881 -21.344 1 32.69 258 LEU B N 1
ATOM 4465 C CA . LEU B 1 258 ? 19.875 2.432 -21.203 1 32.69 258 LEU B CA 1
ATOM 4466 C C . LEU B 1 258 ? 18.578 1.786 -21.672 1 32.69 258 LEU B C 1
ATOM 4468 O O . LEU B 1 258 ? 18.609 0.725 -22.297 1 32.69 258 LEU B O 1
ATOM 4472 N N . GLY B 1 259 ? 17.469 2.312 -21.266 1 31.27 259 GLY B N 1
ATOM 4473 C CA . GLY B 1 259 ? 16.219 1.831 -21.812 1 31.27 259 GLY B CA 1
ATOM 4474 C C . GLY B 1 259 ? 16.141 1.933 -23.328 1 31.27 259 GLY B C 1
ATOM 4475 O O . GLY B 1 259 ? 15.727 0.983 -24 1 31.27 259 GLY B O 1
ATOM 4476 N N . PHE B 1 260 ? 16.438 3.109 -23.875 1 31.52 260 PHE B N 1
ATOM 4477 C CA . PHE B 1 260 ? 16.516 3.227 -25.312 1 31.52 260 PHE B CA 1
ATOM 4478 C C . PHE B 1 260 ? 17.625 2.328 -25.875 1 31.52 260 PHE B C 1
ATOM 4480 O O . PHE B 1 260 ? 17.5 1.8 -26.969 1 31.52 260 PHE B O 1
ATOM 4487 N N . SER B 1 261 ? 18.641 2.285 -25.172 1 31.52 261 SER B N 1
ATOM 4488 C CA . SER B 1 261 ? 19.672 1.373 -25.672 1 31.52 261 SER B CA 1
ATOM 4489 C C . SER B 1 261 ? 19.219 -0.079 -25.562 1 31.52 261 SER B C 1
ATOM 4491 O O . SER B 1 261 ? 19.688 -0.936 -26.328 1 31.52 261 SER B O 1
ATOM 4493 N N . LEU B 1 262 ? 18.422 -0.292 -24.594 1 27.98 262 LEU B N 1
ATOM 4494 C CA . LEU B 1 262 ? 17.922 -1.654 -24.469 1 27.98 262 LEU B CA 1
ATOM 4495 C C . LEU B 1 262 ? 16.797 -1.917 -25.469 1 27.98 262 LEU B C 1
ATOM 4497 O O . LEU B 1 262 ? 16.422 -3.068 -25.703 1 27.98 262 LEU B O 1
ATOM 4501 N N . LEU B 1 263 ? 15.93 -1.039 -25.875 1 27.45 263 LEU B N 1
ATOM 4502 C CA . LEU B 1 263 ? 14.961 -1.228 -26.953 1 27.45 263 LEU B CA 1
ATOM 4503 C C . LEU B 1 263 ? 15.664 -1.398 -28.297 1 27.45 263 LEU B C 1
ATOM 4505 O O . LEU B 1 263 ? 15.008 -1.517 -29.328 1 27.45 263 LEU B O 1
ATOM 4509 N N . GLY B 1 264 ? 16.609 -1.995 -28.422 1 26.02 264 GLY B N 1
ATOM 4510 C CA . GLY B 1 264 ? 17.438 -2.365 -29.547 1 26.02 264 GLY B CA 1
ATOM 4511 C C . GLY B 1 264 ? 18.031 -1.169 -30.266 1 26.02 264 GLY B C 1
ATOM 4512 O O . GLY B 1 264 ? 17.578 -0.037 -30.078 1 26.02 264 GLY B O 1
ATOM 4513 N N . PRO B 1 265 ? 19.188 -1.244 -30.688 1 28.33 265 PRO B N 1
ATOM 4514 C CA . PRO B 1 265 ? 19.891 -0.277 -31.547 1 28.33 265 PRO B CA 1
ATOM 4515 C C . PRO B 1 265 ? 19.031 0.247 -32.688 1 28.33 265 PRO B C 1
ATOM 4517 O O . PRO B 1 265 ? 18.688 -0.502 -33.594 1 28.33 265 PRO B O 1
ATOM 4520 N N . GLY B 1 266 ? 17.906 0.755 -32.625 1 25.5 266 GLY B N 1
ATOM 4521 C CA . GLY B 1 266 ? 17.531 1.297 -33.938 1 25.5 266 GLY B CA 1
ATOM 4522 C C . GLY B 1 266 ? 18.688 1.933 -34.656 1 25.5 266 GLY B C 1
ATOM 4523 O O . GLY B 1 266 ? 19.75 2.166 -34.094 1 25.5 266 GLY B O 1
ATOM 4524 N N . SER B 1 267 ? 18.391 2.395 -36.094 1 23.31 267 SER B N 1
ATOM 4525 C CA . SER B 1 267 ? 19.094 2.902 -37.281 1 23.31 267 SER B CA 1
ATOM 4526 C C . SER B 1 267 ? 19.922 4.141 -36.938 1 23.31 267 SER B C 1
ATOM 4528 O O . SER B 1 267 ? 19.375 5.164 -36.531 1 23.31 267 SER B O 1
ATOM 4530 N N . LYS B 1 268 ? 21.047 3.895 -36.5 1 30.03 268 LYS B N 1
ATOM 4531 C CA . LYS B 1 268 ? 21.969 4.973 -36.844 1 30.03 268 LYS B CA 1
ATOM 4532 C C . LYS B 1 268 ? 21.734 5.457 -38.281 1 30.03 268 LYS B C 1
ATOM 4534 O O . LYS B 1 268 ? 21.859 4.688 -39.25 1 30.03 268 LYS B O 1
ATOM 4539 N N . GLY B 1 269 ? 20.703 6.266 -38.531 1 23.53 269 GLY B N 1
ATOM 4540 C CA . GLY B 1 269 ? 20.828 6.996 -39.812 1 23.53 269 GLY B CA 1
ATOM 4541 C C . GLY B 1 269 ? 22.266 7.285 -40.188 1 23.53 269 GLY B C 1
ATOM 4542 O O . GLY B 1 269 ? 23.062 7.734 -39.344 1 23.53 269 GLY B O 1
ATOM 4543 N N . TYR B 1 270 ? 22.734 6.473 -41.219 1 24.08 270 TYR B N 1
ATOM 4544 C CA . TYR B 1 270 ? 23.906 6.684 -42.062 1 24.08 270 TYR B CA 1
ATOM 4545 C C . TYR B 1 270 ? 24.062 8.156 -42.438 1 24.08 270 TYR B C 1
ATOM 4547 O O . TYR B 1 270 ? 23.297 8.672 -43.25 1 24.08 270 TYR B O 1
ATOM 4555 N N . SER B 1 271 ? 23.984 9.031 -41.531 1 23.56 271 SER B N 1
ATOM 4556 C CA . SER B 1 271 ? 24.391 10.242 -42.219 1 23.56 271 SER B CA 1
ATOM 4557 C C . SER B 1 271 ? 25.672 10.016 -43.031 1 23.56 271 SER B C 1
ATOM 4559 O O . SER B 1 271 ? 26.656 9.484 -42.5 1 23.56 271 SER B O 1
ATOM 4561 N N . PRO B 1 272 ? 25.531 9.938 -44.375 1 23.31 272 PRO B N 1
ATOM 4562 C CA . PRO B 1 272 ? 26.609 9.773 -45.344 1 23.31 272 PRO B CA 1
ATOM 4563 C C . PRO B 1 272 ? 27.906 10.477 -44.906 1 23.31 272 PRO B C 1
ATOM 4565 O O . PRO B 1 272 ? 27.859 11.422 -44.125 1 23.31 272 PRO B O 1
ATOM 4568 N N . ALA B 1 273 ? 29.062 9.656 -45.031 1 24.7 273 ALA B N 1
ATOM 4569 C CA . ALA B 1 273 ? 30.469 10.055 -44.906 1 24.7 273 ALA B CA 1
ATOM 4570 C C . ALA B 1 273 ? 30.734 11.352 -45.688 1 24.7 273 ALA B C 1
ATOM 4572 O O . ALA B 1 273 ? 30.719 11.359 -46.906 1 24.7 273 ALA B O 1
ATOM 4573 N N . GLY B 1 274 ? 29.922 12.461 -45.469 1 20.56 274 GLY B N 1
ATOM 4574 C CA . GLY B 1 274 ? 30.359 13.578 -46.281 1 20.56 274 GLY B CA 1
ATOM 4575 C C . GLY B 1 274 ? 31.875 13.711 -46.344 1 20.56 274 GLY B C 1
ATOM 4576 O O . GLY B 1 274 ? 32.562 13.273 -45.406 1 20.56 274 GLY B O 1
ATOM 4577 N N . SER B 1 275 ? 32.438 13.812 -47.531 1 22.73 275 SER B N 1
ATOM 4578 C CA . SER B 1 275 ? 33.75 14.047 -48.156 1 22.73 275 SER B CA 1
ATOM 4579 C C . SER B 1 275 ? 34.656 14.859 -47.25 1 22.73 275 SER B C 1
ATOM 4581 O O . SER B 1 275 ? 34.188 15.562 -46.344 1 22.73 275 SER B O 1
ATOM 4583 N N . ASP B 1 276 ? 36.094 14.766 -47.438 1 24.86 276 ASP B N 1
ATOM 4584 C CA . ASP B 1 276 ? 37.438 15.023 -46.938 1 24.86 276 ASP B CA 1
ATOM 4585 C C . ASP B 1 276 ? 37.719 16.516 -46.781 1 24.86 276 ASP B C 1
ATOM 4587 O O . ASP B 1 276 ? 38.844 16.938 -46.594 1 24.86 276 ASP B O 1
ATOM 4591 N N . GLY B 1 277 ? 36.719 17.391 -47.031 1 21.14 277 GLY B N 1
ATOM 4592 C CA . GLY B 1 277 ? 37.469 18.594 -47.406 1 21.14 277 GLY B CA 1
ATOM 4593 C C . GLY B 1 277 ? 38.531 18.969 -46.375 1 21.14 277 GLY B C 1
ATOM 4594 O O . GLY B 1 277 ? 38.406 18.609 -45.188 1 21.14 277 GLY B O 1
ATOM 4595 N N . SER B 1 278 ? 39.781 19.312 -46.781 1 24.77 278 SER B N 1
ATOM 4596 C CA . SER B 1 278 ? 41.125 19.734 -46.438 1 24.77 278 SER B CA 1
ATOM 4597 C C . SER B 1 278 ? 41.125 20.797 -45.375 1 24.77 278 SER B C 1
ATOM 4599 O O . SER B 1 278 ? 42.156 21.438 -45.094 1 24.77 278 SER B O 1
ATOM 4601 N N . ALA B 1 279 ? 39.938 21.234 -44.938 1 26.41 279 ALA B N 1
ATOM 4602 C CA . ALA B 1 279 ? 40.25 22.609 -44.531 1 26.41 279 ALA B CA 1
ATOM 4603 C C . ALA B 1 279 ? 41.375 22.625 -43.469 1 26.41 279 ALA B C 1
ATOM 4605 O O . ALA B 1 279 ? 41.5 21.672 -42.688 1 26.41 279 ALA B O 1
ATOM 4606 N N . SER B 1 280 ? 42.344 23.438 -43.656 1 25.22 280 SER B N 1
ATOM 4607 C CA . SER B 1 280 ? 43.625 23.906 -43.125 1 25.22 280 SER B CA 1
ATOM 4608 C C . SER B 1 280 ? 43.5 24.219 -41.625 1 25.22 280 SER B C 1
ATOM 4610 O O . SER B 1 280 ? 42.844 25.172 -41.25 1 25.22 280 SER B O 1
ATOM 4612 N N . SER B 1 281 ? 43.406 23.219 -40.875 1 26.75 281 SER B N 1
ATOM 4613 C CA . SER B 1 281 ? 43.156 23.125 -39.469 1 26.75 281 SER B CA 1
ATOM 4614 C C . SER B 1 281 ? 44.188 23.875 -38.656 1 26.75 281 SER B C 1
ATOM 4616 O O . SER B 1 281 ? 45.344 23.422 -38.531 1 26.75 281 SER B O 1
ATOM 4618 N N . SER B 1 282 ? 44.219 25.25 -38.969 1 24.53 282 SER B N 1
ATOM 4619 C CA . SER B 1 282 ? 45.25 26.016 -38.281 1 24.53 282 SER B CA 1
ATOM 4620 C C . SER B 1 282 ? 45.281 25.703 -36.781 1 24.53 282 SER B C 1
ATOM 4622 O O . SER B 1 282 ? 44.219 25.703 -36.125 1 24.53 282 SER B O 1
ATOM 4624 N N . ASP B 1 283 ? 46.281 25.109 -36.344 1 23.58 283 ASP B N 1
ATOM 4625 C CA . ASP B 1 283 ? 46.75 24.469 -35.125 1 23.58 283 ASP B CA 1
ATOM 4626 C C . ASP B 1 283 ? 46.719 25.453 -33.938 1 23.58 283 ASP B C 1
ATOM 4628 O O . ASP B 1 283 ? 47.281 25.172 -32.875 1 23.58 283 ASP B O 1
ATOM 4632 N N . SER B 1 284 ? 46.25 26.766 -34.125 1 23.36 284 SER B N 1
ATOM 4633 C CA . SER B 1 284 ? 46.844 27.641 -33.125 1 23.36 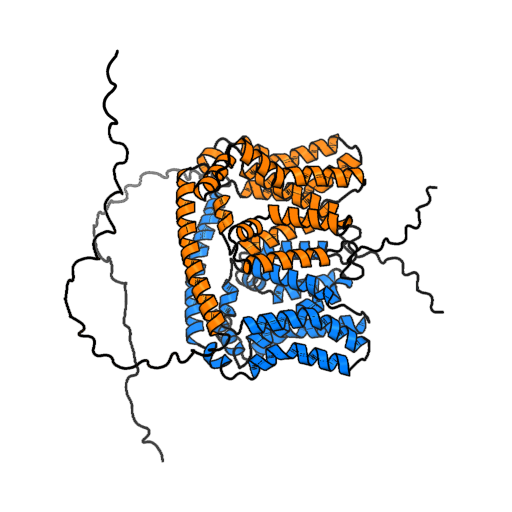284 SER B CA 1
ATOM 4634 C C . SER B 1 284 ? 46.5 27.141 -31.719 1 23.36 284 SER B C 1
ATOM 4636 O O . SER B 1 284 ? 45.375 26.781 -31.422 1 23.36 284 SER B O 1
ATOM 4638 N N . GLU B 1 285 ? 47.469 26.891 -30.875 1 23.88 285 GLU B N 1
ATOM 4639 C CA . GLU B 1 285 ? 47.844 26.328 -29.578 1 23.88 285 GLU B CA 1
ATOM 4640 C C . GLU B 1 285 ? 47.125 27.047 -28.438 1 23.88 285 GLU B C 1
ATOM 4642 O O . GLU B 1 285 ? 47.344 26.766 -27.266 1 23.88 285 GLU B O 1
ATOM 4647 N N . ASP B 1 286 ? 46.312 28.156 -28.703 1 21.22 286 ASP B N 1
ATOM 4648 C CA . ASP B 1 286 ? 46.219 29.031 -27.547 1 21.22 286 ASP B CA 1
ATOM 4649 C C . ASP B 1 286 ? 45.594 28.312 -26.359 1 21.22 286 ASP B C 1
ATOM 4651 O O . ASP B 1 286 ? 44.469 27.812 -26.438 1 21.22 286 ASP B O 1
ATOM 4655 N N . HIS B 1 287 ? 46.406 27.703 -25.531 1 25.73 287 HIS B N 1
ATOM 4656 C CA . HIS B 1 287 ? 46.312 27 -24.25 1 25.73 287 HIS B CA 1
ATOM 4657 C C . HIS B 1 287 ? 45.469 27.797 -23.25 1 25.73 287 HIS B C 1
ATOM 4659 O O . HIS B 1 287 ? 45.438 27.453 -22.062 1 25.73 287 HIS B O 1
ATOM 4665 N N . GLU B 1 288 ? 45.125 29.094 -23.688 1 20.7 288 GLU B N 1
ATOM 4666 C CA . GLU B 1 288 ? 44.938 29.984 -22.562 1 20.7 288 GLU B CA 1
ATOM 4667 C C . GLU B 1 288 ? 43.875 29.469 -21.609 1 20.7 288 GLU B C 1
ATOM 4669 O O . GLU B 1 288 ? 44.062 29.516 -20.391 1 20.7 288 GLU B O 1
ATOM 4674 N N . ASP B 1 289 ? 42.656 29.453 -22.172 1 18.89 289 ASP B N 1
ATOM 4675 C CA . ASP B 1 289 ? 41.625 30.234 -21.5 1 18.89 289 ASP B CA 1
ATOM 4676 C C . ASP B 1 289 ? 41.094 29.5 -20.266 1 18.89 289 ASP B C 1
ATOM 4678 O O . ASP B 1 289 ? 40.625 30.141 -19.328 1 18.89 289 ASP B O 1
ATOM 4682 N N . ALA B 1 290 ? 40.781 28.312 -20.547 1 21.17 290 ALA B N 1
ATOM 4683 C CA . ALA B 1 290 ? 39.5 27.953 -19.922 1 21.17 290 ALA B CA 1
ATOM 4684 C C . ALA B 1 290 ? 39.656 27.766 -18.422 1 21.17 290 ALA B C 1
ATOM 4686 O O . ALA B 1 290 ? 38.688 27.344 -17.75 1 21.17 290 ALA B O 1
ATOM 4687 N N . VAL B 1 291 ? 40.781 27.578 -18.016 1 23.03 291 VAL B N 1
ATOM 4688 C CA . VAL B 1 291 ? 40.812 27.125 -16.625 1 23.03 291 VAL B CA 1
ATOM 4689 C C . VAL B 1 291 ? 40.219 28.203 -15.727 1 23.03 291 VAL B C 1
ATOM 4691 O O . VAL B 1 291 ? 40 27.969 -14.539 1 23.03 291 VAL B O 1
ATOM 4694 N N . THR B 1 292 ? 40.094 29.438 -16.062 1 19.81 292 THR B N 1
ATOM 4695 C CA . THR B 1 292 ? 39.906 30.609 -15.219 1 19.81 292 THR B CA 1
ATOM 4696 C C . THR B 1 292 ? 38.594 30.5 -14.43 1 19.81 292 THR B C 1
ATOM 4698 O O . THR B 1 292 ? 38.562 30.812 -13.242 1 19.81 292 THR B O 1
ATOM 4701 N N . ALA B 1 293 ? 37.406 30.781 -14.961 1 19.16 293 ALA B N 1
ATOM 4702 C CA . ALA B 1 293 ? 36.375 31.516 -14.258 1 19.16 293 ALA B CA 1
ATOM 4703 C C . ALA B 1 293 ? 35.844 30.703 -13.086 1 19.16 293 ALA B C 1
ATOM 4705 O O . ALA B 1 293 ? 34.812 31.062 -12.5 1 19.16 293 ALA B O 1
ATOM 4706 N N . ALA B 1 294 ? 36.062 29.688 -12.789 1 20.2 294 ALA B N 1
ATOM 4707 C CA . ALA B 1 294 ? 35.312 29.125 -11.672 1 20.2 294 ALA B CA 1
ATOM 4708 C C . ALA B 1 294 ? 35.562 29.922 -10.391 1 20.2 294 ALA B C 1
ATOM 4710 O O . ALA B 1 294 ? 36.562 29.766 -9.727 1 20.2 294 ALA B O 1
ATOM 4711 N N . SER B 1 295 ? 35.5 31.406 -10.234 1 18.98 295 SER B N 1
ATOM 4712 C CA . SER B 1 295 ? 35.938 32.688 -9.664 1 18.98 295 SER B CA 1
ATOM 4713 C C . SER B 1 295 ? 35.625 32.75 -8.172 1 18.98 295 SER B C 1
ATOM 4715 O O . SER B 1 295 ? 34.875 31.922 -7.648 1 18.98 295 SER B O 1
ATOM 4717 N N . LYS B 1 296 ? 35.469 34.188 -7.438 1 22.59 296 LYS B N 1
ATOM 4718 C CA . LYS B 1 296 ? 35.656 35.156 -6.363 1 22.59 296 LYS B CA 1
ATOM 4719 C C . LYS B 1 296 ? 34.5 35.062 -5.363 1 22.59 296 LYS B C 1
ATOM 4721 O O . LYS B 1 296 ? 34.688 35.219 -4.16 1 22.59 296 LYS B O 1
ATOM 4726 N N . ARG B 1 297 ? 33.281 35.281 -5.77 1 22.22 297 ARG B N 1
ATOM 4727 C CA . ARG B 1 297 ? 32.344 35.938 -4.859 1 22.22 297 ARG B CA 1
ATOM 4728 C C . ARG B 1 297 ? 32.062 35.031 -3.65 1 22.22 297 ARG B C 1
ATOM 4730 O O . ARG B 1 297 ? 31.156 34.188 -3.693 1 22.22 297 ARG B O 1
ATOM 4737 N N . VAL B 1 298 ? 32.844 34.156 -3.246 1 21.41 298 VAL B N 1
ATOM 4738 C CA . VAL B 1 298 ? 32.375 33.625 -1.972 1 21.41 298 VAL B CA 1
ATOM 4739 C C . VAL B 1 298 ? 32.5 34.688 -0.887 1 21.41 298 VAL B C 1
ATOM 4741 O O . VAL B 1 298 ? 33.562 34.812 -0.257 1 21.41 298 VAL B O 1
ATOM 4744 N N . ALA B 1 299 ? 32.5 35.906 -1.301 1 20.77 299 ALA B N 1
ATOM 4745 C CA . ALA B 1 299 ? 32.844 37.125 -0.546 1 20.77 299 ALA B CA 1
ATOM 4746 C C . ALA B 1 299 ? 32.312 37.031 0.884 1 20.77 299 ALA B C 1
ATOM 4748 O O . ALA B 1 299 ? 31.531 36.156 1.213 1 20.77 299 ALA B O 1
ATOM 4749 N N . SER B 1 300 ? 32 38.406 1.482 1 19.84 300 SER B N 1
ATOM 4750 C CA . SER B 1 300 ? 32.094 39.281 2.639 1 19.84 300 SER B CA 1
ATOM 4751 C C . SER B 1 300 ? 30.984 39 3.641 1 19.84 300 SER B C 1
ATOM 4753 O O . SER B 1 300 ? 29.812 39.344 3.398 1 19.84 300 SER B O 1
ATOM 4755 N N . VAL B 1 301 ? 31 38 4.328 1 20.91 301 VAL B N 1
ATOM 4756 C CA . VAL B 1 301 ? 30.078 38 5.461 1 20.91 301 VAL B CA 1
ATOM 4757 C C . VAL B 1 301 ? 30.188 39.312 6.215 1 20.91 301 VAL B C 1
ATOM 4759 O O . VAL B 1 301 ? 31.172 40.031 6.078 1 20.91 301 VAL B O 1
ATOM 4762 N N . PRO B 1 302 ? 29.703 39.469 7.539 1 19.14 302 PRO B N 1
ATOM 4763 C CA . PRO B 1 302 ? 29.531 40.719 8.25 1 19.14 302 PRO B CA 1
ATOM 4764 C C . PRO B 1 302 ? 30.844 41.438 8.555 1 19.14 302 PRO B C 1
ATOM 4766 O O . PRO B 1 302 ? 31.812 40.781 8.992 1 19.14 302 PRO B O 1
ATOM 4769 N N . GLN B 1 303 ? 31.172 42.5 8 1 20.59 303 GLN B N 1
ATOM 4770 C CA . GLN B 1 303 ? 32.094 43.562 8.336 1 20.59 303 GLN B CA 1
ATOM 4771 C C . GLN B 1 303 ? 32.125 43.812 9.836 1 20.59 303 GLN B C 1
ATOM 4773 O O . GLN B 1 303 ? 33.188 43.75 10.461 1 20.59 303 GLN B O 1
ATOM 4778 N N . GLY B 1 304 ? 31.625 45.188 10.43 1 20.19 304 GLY B N 1
ATOM 4779 C CA . GLY B 1 304 ? 31.578 46.125 11.531 1 20.19 304 GLY B CA 1
ATOM 4780 C C . GLY B 1 304 ? 30.719 45.656 12.688 1 20.19 304 GLY B C 1
ATOM 4781 O O . GLY B 1 304 ? 29.5 45.531 12.539 1 20.19 304 GLY B O 1
ATOM 4782 N N . LEU B 1 305 ? 31.047 44.688 13.594 1 21.44 305 LEU B N 1
ATOM 4783 C CA . LEU B 1 305 ? 30.969 44.469 15.031 1 21.44 305 LEU B CA 1
ATOM 4784 C C . LEU B 1 305 ? 31.031 45.781 15.797 1 21.44 305 LEU B C 1
ATOM 4786 O O . LEU B 1 305 ? 30.703 45.844 16.984 1 21.44 305 LEU B O 1
ATOM 4790 N N . LEU B 1 306 ? 31.891 46.812 15.445 1 20.83 306 LEU B N 1
ATOM 4791 C CA . LEU B 1 306 ? 32.688 47.75 16.25 1 20.83 306 LEU B CA 1
ATOM 4792 C C . LEU B 1 306 ? 31.781 48.812 16.844 1 20.83 306 LEU B C 1
ATOM 4794 O O . LEU B 1 306 ? 31.953 49.219 18 1 20.83 306 LEU B O 1
ATOM 4798 N N . ARG B 1 307 ? 31.188 49.875 16.203 1 22.86 307 ARG B N 1
ATOM 4799 C CA . ARG B 1 307 ? 31.312 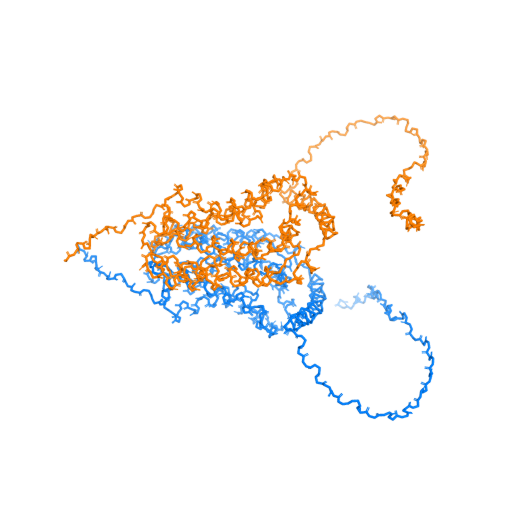51.25 16.672 1 22.86 307 ARG B CA 1
ATOM 4800 C C . ARG B 1 307 ? 30.312 51.531 17.797 1 22.86 307 ARG B C 1
ATOM 4802 O O . ARG B 1 307 ? 30.578 52.312 18.688 1 22.86 307 ARG B O 1
ATOM 4809 N N . SER B 1 308 ? 28.891 51.469 17.672 1 23.2 308 SER B N 1
ATOM 4810 C CA . SER B 1 308 ? 28.234 52.531 18.422 1 23.2 308 SER B CA 1
ATOM 4811 C C . SER B 1 308 ? 28.297 52.281 19.922 1 23.2 308 SER B C 1
ATOM 4813 O O . SER B 1 308 ? 27.703 51.312 20.406 1 23.2 308 SER B O 1
ATOM 4815 N N . SER B 1 309 ? 29.531 52.5 20.719 1 23.02 309 SER B N 1
ATOM 4816 C CA . SER B 1 309 ? 29.891 53 22.047 1 23.02 309 SER B CA 1
ATOM 4817 C C . SER B 1 309 ? 28.906 54.094 22.5 1 23.02 309 SER B C 1
ATOM 4819 O O . SER B 1 309 ? 28.625 54.219 23.688 1 23.02 309 SER B O 1
ATOM 4821 N N . MET B 1 310 ? 28.766 55.219 21.688 1 23.25 310 MET B N 1
ATOM 4822 C CA . MET B 1 310 ? 28.859 56.562 22.297 1 23.25 310 MET B CA 1
ATOM 4823 C C . MET B 1 310 ? 27.609 56.875 23.094 1 23.25 310 MET B C 1
ATOM 4825 O O . MET B 1 310 ? 27.688 57.375 24.219 1 23.25 310 MET B O 1
ATOM 4829 N N . ARG B 1 311 ? 26.5 57.562 22.453 1 25.98 311 ARG B N 1
ATOM 4830 C CA . ARG B 1 311 ? 25.844 58.688 23.109 1 25.98 311 ARG B CA 1
ATOM 4831 C C . ARG B 1 311 ? 24.828 58.219 24.125 1 25.98 311 ARG B C 1
ATOM 4833 O O . ARG B 1 311 ? 23.75 57.75 23.766 1 25.98 311 ARG B O 1
ATOM 4840 N N . ARG B 1 312 ? 25.734 57.531 25.219 1 19.41 312 ARG B N 1
ATOM 4841 C CA . ARG B 1 312 ? 25.906 58.312 26.422 1 19.41 312 ARG B CA 1
ATOM 4842 C C . ARG B 1 312 ? 27.016 59.375 26.234 1 19.41 312 ARG B C 1
ATOM 4844 O O . ARG B 1 312 ? 28.078 59.062 25.688 1 19.41 312 ARG B O 1
#

Radius of gyration: 30.9 Å; Cα contacts (8 Å, |Δi|>4): 653; chains: 2; bounding box: 98×98×94 Å

Nearest PDB structures (foldseek):
  2yfb-assembly1_A  TM=2.188E-01  e=2.712E+00  Pseudomonas putida KT2440

Secondary structure (DSSP, 8-state):
------------TT-SSTT-TT-HHHHHHHHHHHHHHHHH---HHHHHHHT-HHHHHHHHHHHHHHTT-GGGHHHHHHHHHHHHHHHHHHTGGGHHHHHHHHHHHTT----HHHHHHHHHHHHHHHHHHHHHHHHHHT----TTHHHHHHHHHHHHHHHHHTT-HHHHHH-SS-HHHHHHHHHHHHHHHHHHHHHHHTT-HHHHHHHHHHHHHHHHHHHS-HHHHHHH--HHHHHHHHHHHHHHHHHHHHHHHHHHHHHHHHS---------------------------S--S---------------S--/------------TT-SSTT-TT-HHHHHHHHHHHHHHHHH---HHHHHHHT-HHHHHHHHHHHHHHTT-GGGHHHHHHHHHHHHHHHHHHTGGGHHHHHHHHHHHTT----HHHHHHHHIIIIIHHHHHHHHHHHHHT----TTHHHHHHHHHHHHHHHHHTSTHHHHHH-SS-HHHHHHHHHHHHHHHHHHHHHHHTT-HHHHHHHHHHHHHHHHHHHS-HHHHHHH--HHHHHHHHHHHHHHHHHHHHHHHHHHHHHHHHS-------------------------STTS-S-S-S--------------

Solvent-accessible surface area (backbone atoms only — not comparable to full-atom values): 34031 Å² total; per-residue (Å²): 133,78,75,73,69,78,66,64,85,73,81,63,63,82,54,60,42,92,66,39,65,53,34,56,47,44,54,40,49,52,51,50,49,52,56,55,44,46,74,64,49,75,51,63,68,61,30,53,46,61,60,33,68,51,47,54,52,48,53,49,52,52,45,30,63,77,52,59,41,70,66,42,43,51,31,50,26,3,35,26,29,9,52,28,37,17,47,52,21,36,32,30,64,62,38,46,54,53,36,50,50,42,35,35,76,70,70,48,76,62,53,72,67,55,45,49,52,50,49,37,55,55,28,47,45,48,29,54,53,33,48,49,53,39,46,72,69,60,50,68,43,48,44,51,36,13,41,51,23,51,47,52,50,49,41,52,53,26,64,31,60,84,61,48,60,54,51,53,60,58,49,64,44,57,56,70,44,13,50,50,13,19,50,38,16,14,34,44,37,22,42,32,46,24,23,53,58,68,64,36,57,70,58,23,50,52,47,50,52,60,43,40,42,39,33,49,57,35,52,69,37,77,61,49,40,71,72,40,57,48,75,67,55,43,53,51,43,49,53,50,48,54,52,48,51,52,46,43,52,50,42,49,54,40,44,48,43,44,51,51,55,63,71,43,79,70,80,74,73,73,69,72,81,72,79,76,79,76,76,78,72,82,70,84,69,84,79,67,92,82,74,64,81,74,66,93,80,82,63,85,67,90,70,90,93,71,79,80,61,74,82,121,135,79,76,74,68,78,68,64,83,75,82,62,64,82,53,60,42,91,66,40,66,54,34,56,48,44,54,39,48,50,51,50,50,51,56,54,44,46,73,65,50,78,52,64,69,60,33,55,44,62,61,32,67,52,48,53,51,48,54,49,52,52,45,29,63,76,53,61,39,71,68,41,43,49,31,51,26,4,36,26,28,10,53,27,35,17,48,53,20,35,31,29,66,61,38,46,55,54,37,51,50,43,37,36,75,71,70,47,79,63,53,74,66,55,45,51,51,50,49,38,56,54,29,46,44,48,27,54,54,34,47,49,54,38,44,71,68,59,51,69,42,48,44,50,36,13,41,49,24,51,48,52,50,48,41,51,51,26,65,30,60,82,55,52,66,56,53,52,59,60,47,66,44,56,56,70,45,12,50,50,13,20,51,40,16,14,34,43,37,22,42,32,45,24,23,53,56,68,64,36,58,70,58,24,52,52,46,50,51,61,44,40,42,38,32,49,57,36,52,69,36,75,61,50,37,72,72,41,56,48,76,66,52,42,56,52,43,50,54,51,49,54,52,48,51,54,46,44,54,49,42,47,53,42,43,48,44,43,50,52,53,60,71,43,79,71,80,72,74,74,70,73,82,72,79,77,81,70,75,79,73,75,70,80,69,82,76,70,67,80,80,58,74,90,75,74,82,76,68,84,68,92,83,85,91,72,70,98,77,51,100,114

Organism: Perkinsus marinus (strain ATCC 50983 / TXsc) (NCBI:txid423536)

Foldseek 3Di:
DDPPPPPPLPDQFPQPDPPPSQSVVVVVVLLVVLLVCLVVDPPPVVNVLSLDVLSVLVVVVVCCVVRVNLSCLLLSLLLLQLQLQLLLLQCAPNVLVLLQVLVVVVVDHDDPVRSVVVSCVSRVVSNVVSLVSCLVVLDQDALCSLVSSVVSVVVSVVSCVVVCLVVLSSPDGPNVLSNVLSSLRNRLSSVLSNCVSVVVVVSNVVSVVVSCVSSCVSNVDPVRCVVTPDSVSSVVSVVVVVVVVVVVVVVVVVVVVVVVVVVDPPDPPCPDPPDDPPPDPPPPPPPDDPPPVVDDDPDDDDDDDDPPPDDD/DPPPPPPPLPDQFPQPDPPPSQSVVVVVVLLVVLLVCLVVDPDPVVNVLSLDVLSVLVVVVVCCVVRVNLSCLLLSLLLLQLQQQLLLLQCAPNVLVLLQVLVVVVVDHDDPVRSVVVSCVSRVVSNVVSLVSCLVVLDQDALCSLVSSVVSVVVSVVSCVVVCLVVLSSPDGPNVLSNVLSSLRNRLSSVLSNCVSVVVVVVNVVSVVVSCVSSCVRNVDPVRCVVTPDSVSSVVSVVVVVVVVVVVVVVCCVVVVVVVVVVDPPDPPCPDPPDDPPPPPPPPPCPDDDPPDVDDPVDDDDDDPDDDPDDD

pLDDT: mean 72.86, std 27.8, range [17.44, 98.19]

Sequence (624 aa):
MGRMSDRQPSVIPFQLVPGDRLNIALGCAIYLALTGSSEVINNKFLRKNLQAYTSWNWVLIVSRILLRQEQWDPFLLSNSFGVCMAFRTAGARGLTEMMRQKMALRGVKLTKLQFAAMDHWVHTVPVVLMMFLVIRSGRRPLMTNGIVGIMAQMFFAYSQAGTLNVAELYMPHPAKRAWLASLLGQLLGPLLATAIVDKKWKKAGAIFLIILLPWLSASLDPKVKKKYYNPLMAHIAKVKEDMQEKERRRSARNAMALGFSLLGPGSKGYSPAGSDGSASSSDSEDHEDAVTAASKRVASVPQGLLRSSMRRMGRMSDRQPSVIPFQLVPGDRLNIALGCAIYLALTGSSEVINNKFLRKNLQAYTSWNWVLIVSRILLRQEQWDPFLLSNSFGVCMAFRTAGARGLTEMMRQKMALRGVKLTKLQFAAMDHWVHTVPVVLMMFLVIRSGRRPLMTNGIVGIMAQMFFAYSQAGTLNVAELYMPHPAKRAWLASLLGQLLGPLLATAIVDKKWKKAGAIFLIILLPWLSASLDPKVKKKYYNPLMAHIAKVKEDMQEKERRRSARNAMALGFSLLGPGSKGYSPAGSDGSASSSDSEDHEDAVTAASKRVASVPQGLLRSSMRR